Protein 7MGV (pdb70)

Sequence (701 aa):
MNKILIITHTADNFSIDKVTEYIDKNGCEVIRFNVDEYPLKNKLSTTFQDGKWTTTLETPEKKNSLEDISTVWYRRAYNIGHGIKEELDAKFYGAAMGEIRNTLFGFLESIDAYSLGKPSVYRRLDSKEEQLKIADKIGFKIPATCVTNNPEEAKRFIVKHRDVVAKMQTGFAIYEDGVENVVFTNVVNEDKLEELDTLLYCPMQFQKKIEKKKELRITVVGRDVYAFEIDSQQSEAAKTDWRKDGINLIDKWIPTELPQDIEFMILELLDVYHVDYGAIDMIVSPEDEYYFIEINAAGEFFWLDNLTEENRISKSIADLLCDKAPRRDNRVLKEPFFAAFLEKQKEPFFAAFLEKQMNKILIITHTADNFSIDKVTEYIDKNGCEVIRFNVDEYPLKNKLSTTFQDGKWTTTLETPEKKNSLEDISTVWYRRAYNIGHGIKEELDAKFYGAAMGEIRNTLFGFLESIDAYSLGKPSVYRRLDSKEEQLKIADKIGFKIPATCVTNNPEEAKRFIVKHRDVVAKMQTGFAIYEDGVENVVFTNVVNEDKLEELDTLLYCPMQFQKKIEKKKELRITVVGRDVYAFEIDSQQSEAAKTDWRKDGINLIDKWIPTELPQDIEFMILELLDVYHVDYGAIDMIVSPEDEYYFIEINAAGEFFWLDNLTEENRISKSIADLLCDKAPRRDNRVLTLKYPSDSDEG

Nearest PDB structures (foldseek):
  7mgv-assembly1_T  TM=1.100E+00  e=3.750E+00  Chryseobacterium gregarium DSM 19109
  7mgv-assembly1_B  TM=9.400E-01  e=1.549E-63  Chryseobacterium gregarium DSM 19109
  7m4s-assembly1_A  TM=8.873E-01  e=1.146E-28  Nostoc sp. PCC 7120 = FACHB-418
  7m4s-assembly2_B  TM=8.644E-01  e=6.499E-28  Nostoc sp. PCC 7120 = FACHB-418
  5ig8-assembly1_A-2  TM=8.549E-01  e=1.565E-26  Microcystis aeruginosa MRC

Secondary structure (DSSP, 8-state):
-EEEEEEE-SS--SHHHHHHHHHHHHTEEEEEEEGGGTTTT-EEEEEEETTEEEEEEE-SS-EEE-TT-SEEEEPPPS--STTHHHHS-HHHHHHHHHHHHHHHHHHHHH--SEEE--HHHHHHHT-HHHHHHHHHHHT-B---EEEES-HHHHHHHHHHHS-EEEE-SS--EEEETTEEEEE--EE--TTGGGGGGGGGGS-EEEEEPPP-SEEEEEEEETTEEEEEEEEHHHHHHHTT-GGGTT--GGGS-EEE---HHHHHHHHHHHHHHT-SEEEEEEEE-TT--EEEEEEETT---HHHHTTSTT-HHHHHHHHHHTT-S--------/--EEEEEE-TT-HHHHHHHHHHHHHHT-EEEEEESTTTTTTSEEEEEEETTEEEEEEEETTEEEE-TT-SEEEE--BTTTTTTSTTTS-GGGHHHHHHHHHHHHHHHHHT--SEEE--HHHHHHTT-HHHHHHHHHHHT-B---EEEES-HHHHHHHHHHSSSEEEE-SS---EEETTEEEEE--EEPPSSTTTTGGGGGTS-EEEEE----SEEEEEEEETTEEEEEEE--TTSSSTTT-GGGGHHHHTT--EEE---HHHHHHHHHHHHHHT-SEEEEEEEE-TT--EEEEEEETT---HHHHTTSSS-HHHHHHHHHHTT-S--------/---SS---SB-/---GGGGGEEE-/---GGGGGEEE-

Structure (mmCIF, N/CA/C/O backbone):
data_7MGV
#
_entry.id   7MGV
#
_cell.length_a   64.258
_cell.length_b   80.990
_cell.length_c   149.579
_cell.angle_alpha   90.000
_cell.angle_beta   90.000
_cell.angle_gamma   90.000
#
_symmetry.space_group_name_H-M   'P 21 21 21'
#
loop_
_entity.id
_entity.type
_entity.pdbx_description
1 polymer CdnC
2 polymer 'CdnA3 Leader peptide'
3 polymer 'CdnA3 Core peptide'
4 non-polymer "ADENOSINE-5'-DIPHOSPHATE"
5 non-polymer GLYCEROL
6 water water
#
loop_
_atom_site.group_PDB
_atom_site.id
_atom_site.type_symbol
_atom_site.label_atom_id
_atom_site.label_alt_id
_atom_site.label_comp_id
_atom_site.label_asym_id
_atom_site.label_entity_id
_atom_site.label_seq_id
_atom_site.pdbx_PDB_ins_code
_atom_site.Cartn_x
_atom_site.Cartn_y
_atom_site.Cartn_z
_atom_site.occupancy
_atom_site.B_iso_or_equiv
_atom_site.auth_seq_id
_atom_site.auth_comp_id
_atom_site.auth_asym_id
_atom_site.auth_atom_id
_atom_site.pdbx_PDB_model_num
ATOM 1 N N . MET A 1 21 ? -5.85892 56.76187 73.51090 1.000 79.63945 1 MET A N 1
ATOM 2 C CA . MET A 1 21 ? -4.93679 55.86863 72.81890 1.000 88.63515 1 MET A CA 1
ATOM 3 C C . MET A 1 21 ? -3.67260 55.64531 73.64494 1.000 88.16984 1 MET A C 1
ATOM 4 O O . MET A 1 21 ? -3.19520 54.51698 73.77199 1.000 82.93152 1 MET A O 1
ATOM 9 N N . ASN A 1 22 ? -3.13360 56.72691 74.20319 1.000 84.74265 2 ASN A N 1
ATOM 10 C CA . ASN A 1 22 ? -1.94070 56.62540 75.03303 1.000 77.76361 2 ASN A CA 1
ATOM 11 C C . ASN A 1 22 ? -2.27747 55.94275 76.35291 1.000 71.73124 2 ASN A C 1
ATOM 12 O O . ASN A 1 22 ? -3.20500 56.35168 77.05805 1.000 76.43808 2 ASN A O 1
ATOM 17 N N . LYS A 1 23 ? -1.52224 54.90068 76.68516 1.000 64.27625 3 LYS A N 1
ATOM 18 C CA . LYS A 1 23 ? -1.78126 54.08871 77.86521 1.000 63.98684 3 LYS A CA 1
ATOM 19 C C . LYS A 1 23 ? -0.85811 54.49721 79.00502 1.000 62.55315 3 LYS A C 1
ATOM 20 O O . LYS A 1 23 ? 0.34347 54.70056 78.80529 1.000 57.46066 3 LYS A O 1
ATOM 26 N N . ILE A 1 24 ? -1.42917 54.61265 80.20172 1.000 61.32136 4 ILE A N 1
ATOM 27 C CA . ILE A 1 24 ? -0.70799 55.04993 81.39154 1.000 50.14440 4 ILE A CA 1
ATOM 28 C C . ILE A 1 24 ? -0.90214 53.99431 82.47143 1.000 47.80539 4 ILE A C 1
ATOM 29 O O . ILE A 1 24 ? -2.01963 53.80638 82.96816 1.000 55.65090 4 ILE A O 1
ATOM 34 N N . LEU A 1 25 ? 0.17887 53.31018 82.83679 1.000 48.95635 5 LEU A N 1
ATOM 35 C CA . LEU A 1 25 ? 0.12853 52.31105 83.89466 1.000 46.26923 5 LEU A CA 1
ATOM 36 C C . LEU A 1 25 ? 0.20801 52.98859 85.25724 1.000 45.03370 5 LEU A C 1
ATOM 37 O O . LEU A 1 25 ? 1.06479 53.84816 85.48414 1.000 49.70775 5 LEU A O 1
ATOM 42 N N . ILE A 1 26 ? -0.68934 52.60627 86.16132 1.000 35.93647 6 ILE A N 1
ATOM 43 C CA . ILE A 1 26 ? -0.71799 53.13340 87.52041 1.000 44.24630 6 ILE A CA 1
ATOM 44 C C . ILE A 1 26 ? -0.66334 51.96434 88.49255 1.000 50.38946 6 ILE A C 1
ATOM 45 O O . ILE A 1 26 ? -1.49168 51.04898 88.41773 1.000 49.30283 6 ILE A O 1
ATOM 50 N N . ILE A 1 27 ? 0.30768 51.99822 89.40077 1.000 47.65904 7 ILE A N 1
ATOM 51 C CA . ILE A 1 27 ? 0.48114 50.96903 90.41926 1.000 44.51669 7 ILE A CA 1
ATOM 52 C C . ILE A 1 27 ? -0.12107 51.47939 91.72146 1.000 50.10579 7 ILE A C 1
ATOM 53 O O . ILE A 1 27 ? 0.27353 52.53916 92.22333 1.000 49.39544 7 ILE A O 1
ATOM 58 N N . THR A 1 28 ? -1.06604 50.72628 92.27143 1.000 53.21372 8 THR A N 1
ATOM 59 C CA . THR A 1 28 ? -1.73953 51.09105 93.51520 1.000 56.64964 8 THR A CA 1
ATOM 60 C C . THR A 1 28 ? -2.08471 49.80560 94.26341 1.000 53.69526 8 THR A C 1
ATOM 61 O O . THR A 1 28 ? -1.55946 48.73285 93.95806 1.000 48.99763 8 THR A O 1
ATOM 65 N N . HIS A 1 29 ? -2.96389 49.92383 95.25600 1.000 59.69283 9 HIS A N 1
ATOM 66 C CA . HIS A 1 29 ? -3.55854 48.78350 95.93493 1.000 64.86015 9 HIS A CA 1
ATOM 67 C C . HIS A 1 29 ? -5.06757 48.98505 95.98503 1.000 67.47451 9 HIS A C 1
ATOM 68 O O . HIS A 1 29 ? -5.58455 50.05619 95.65672 1.000 67.22614 9 HIS A O 1
ATOM 75 N N . THR A 1 30 ? -5.77845 47.93320 96.39690 1.000 68.51073 10 THR A N 1
ATOM 76 C CA . THR A 1 30 ? -7.23639 47.94941 96.32120 1.000 71.14534 10 THR A CA 1
ATOM 77 C C . THR A 1 30 ? -7.85516 48.99249 97.24337 1.000 76.53430 10 THR A C 1
ATOM 78 O O . THR A 1 30 ? -8.88866 49.57866 96.90158 1.000 76.70736 10 THR A O 1
ATOM 82 N N . ALA A 1 31 ? -7.25189 49.24070 98.40739 1.000 73.16872 11 ALA A N 1
ATOM 83 C CA . ALA A 1 31 ? -7.86506 50.16919 99.35081 1.000 80.78528 11 ALA A CA 1
ATOM 84 C C . ALA A 1 31 ? -7.74700 51.61413 98.88170 1.000 86.52431 11 ALA A C 1
ATOM 85 O O . ALA A 1 31 ? -8.61327 52.43681 99.20005 1.000 90.52782 11 ALA A O 1
ATOM 87 N N . ASP A 1 32 ? -6.69733 51.94521 98.13065 1.000 84.27171 12 ASP A N 1
ATOM 88 C CA . ASP A 1 32 ? -6.54775 53.28523 97.56445 1.000 78.49253 12 ASP A CA 1
ATOM 89 C C . ASP A 1 32 ? -7.30420 53.33295 96.24406 1.000 78.80193 12 ASP A C 1
ATOM 90 O O . ASP A 1 32 ? -6.83026 52.83408 95.22007 1.000 86.58978 12 ASP A O 1
ATOM 95 N N . ASN A 1 33 ? -8.49109 53.93250 96.27378 1.000 75.09597 13 ASN A N 1
ATOM 96 C CA . ASN A 1 33 ? -9.27476 54.18283 95.07625 1.000 79.07927 13 ASN A CA 1
ATOM 97 C C . ASN A 1 33 ? -9.73523 55.62954 94.99239 1.000 84.77546 13 ASN A C 1
ATOM 98 O O . ASN A 1 33 ? -10.48066 55.97444 94.07108 1.000 90.48317 13 ASN A O 1
ATOM 103 N N . PHE A 1 34 ? -9.31122 56.48373 95.92015 1.000 73.75969 14 PHE A N 1
ATOM 104 C CA . PHE A 1 34 ? -9.93436 57.78391 96.12158 1.000 72.22515 14 PHE A CA 1
ATOM 105 C C . PHE A 1 34 ? -9.08411 58.91445 95.56027 1.000 84.01677 14 PHE A C 1
ATOM 106 O O . PHE A 1 34 ? -9.57307 59.72520 94.76964 1.000 88.70497 14 PHE A O 1
ATOM 114 N N . SER A 1 35 ? -7.81217 58.97377 95.95356 1.000 80.57338 15 SER A N 1
ATOM 115 C CA . SER A 1 35 ? -6.89870 59.94603 95.36442 1.000 72.58281 15 SER A CA 1
ATOM 116 C C . SER A 1 35 ? -6.66476 59.65237 93.88769 1.000 72.28247 15 SER A C 1
ATOM 117 O O . SER A 1 35 ? -6.51600 60.57477 93.07770 1.000 66.14006 15 SER A O 1
ATOM 120 N N . ILE A 1 36 ? -6.63021 58.36996 93.51801 1.000 69.06741 16 ILE A N 1
ATOM 121 C CA . ILE A 1 36 ? -6.43150 57.98957 92.12633 1.000 65.21625 16 ILE A CA 1
ATOM 122 C C . ILE A 1 36 ? -7.65478 58.30482 91.27579 1.000 66.71180 16 ILE A C 1
ATOM 123 O O . ILE A 1 36 ? -7.54085 58.38812 90.05076 1.000 59.95221 16 ILE A O 1
ATOM 128 N N . ASP A 1 37 ? -8.82276 58.50567 91.89248 1.000 69.73796 17 ASP A N 1
ATOM 129 C CA . ASP A 1 37 ? -10.04648 58.70289 91.11955 1.000 65.67645 17 ASP A CA 1
ATOM 130 C C . ASP A 1 37 ? -10.00542 60.00846 90.33257 1.000 59.22302 17 ASP A C 1
ATOM 131 O O . ASP A 1 37 ? -10.30669 60.03250 89.13284 1.000 58.52707 17 ASP A O 1
ATOM 136 N N . LYS A 1 38 ? -9.63111 61.10818 90.98853 1.000 56.53581 18 LYS A N 1
ATOM 137 C CA . LYS A 1 38 ? -9.60042 62.39111 90.29378 1.000 63.32195 18 LYS A CA 1
ATOM 138 C C . LYS A 1 38 ? -8.46456 62.44049 89.27879 1.000 57.00971 18 LYS A C 1
ATOM 139 O O . LYS A 1 38 ? -8.61277 63.02961 88.19973 1.000 57.69670 18 LYS A O 1
ATOM 145 N N . VAL A 1 39 ? -7.32699 61.81834 89.60090 1.000 56.23703 19 VAL A N 1
ATOM 146 C CA . VAL A 1 39 ? -6.23278 61.72751 88.63784 1.000 59.26389 19 VAL A CA 1
ATOM 147 C C . VAL A 1 39 ? -6.68017 60.95812 87.40174 1.000 47.25028 19 VAL A C 1
ATOM 148 O O . VAL A 1 39 ? -6.39155 61.35541 86.26757 1.000 54.85943 19 VAL A O 1
ATOM 152 N N . THR A 1 40 ? -7.40935 59.85684 87.59996 1.000 50.74029 20 THR A N 1
ATOM 153 C CA . THR A 1 40 ? -7.90726 59.07252 86.47528 1.000 56.07319 20 THR A CA 1
ATOM 154 C C . THR A 1 40 ? -8.92512 59.86027 85.66018 1.000 58.57762 20 THR A C 1
ATOM 155 O O . THR A 1 40 ? -8.93228 59.78228 84.42768 1.000 61.01203 20 THR A O 1
ATOM 159 N N . GLU A 1 41 ? -9.78902 60.62752 86.32875 1.000 50.97254 21 GLU A N 1
ATOM 160 C CA . GLU A 1 41 ? -10.75106 61.46056 85.61080 1.000 61.31861 21 GLU A CA 1
ATOM 161 C C . GLU A 1 41 ? -10.04110 62.49003 84.73790 1.000 61.85398 21 GLU A C 1
ATOM 162 O O . GLU A 1 41 ? -10.39569 62.68947 83.56632 1.000 59.87176 21 GLU A O 1
ATOM 168 N N . TYR A 1 42 ? -9.02638 63.15396 85.29499 1.000 56.72154 22 TYR A N 1
ATOM 169 C CA . TYR A 1 42 ? -8.31760 64.17288 84.53062 1.000 56.72581 22 TYR A CA 1
ATOM 170 C C . TYR A 1 42 ? -7.47177 63.55819 83.42036 1.000 55.60994 22 TYR A C 1
ATOM 171 O O . TYR A 1 42 ? -7.26988 64.19105 82.37727 1.000 58.35381 22 TYR A O 1
ATOM 180 N N . ILE A 1 43 ? -6.99006 62.32655 83.60858 1.000 54.78860 23 ILE A N 1
ATOM 181 C CA . ILE A 1 43 ? -6.29339 61.63791 82.52551 1.000 56.05094 23 ILE A CA 1
ATOM 182 C C . ILE A 1 43 ? -7.27340 61.26148 81.42079 1.000 60.18582 23 ILE A C 1
ATOM 183 O O . ILE A 1 43 ? -6.95812 61.36819 80.22916 1.000 62.31163 23 ILE A O 1
ATOM 188 N N . ASP A 1 44 ? -8.47508 60.81504 81.79767 1.000 65.04598 24 ASP A N 1
ATOM 189 C CA . ASP A 1 44 ? -9.50619 60.49911 80.81333 1.000 55.82560 24 ASP A CA 1
ATOM 190 C C . ASP A 1 44 ? -9.84619 61.72088 79.97388 1.000 62.54810 24 ASP A C 1
ATOM 191 O O . ASP A 1 44 ? -9.94925 61.63832 78.74298 1.000 60.39033 24 ASP A O 1
ATOM 196 N N . LYS A 1 45 ? -10.01861 62.87019 80.63051 1.000 54.38810 25 LYS A N 1
ATOM 197 C CA . LYS A 1 45 ? -10.26862 64.10093 79.88914 1.000 62.76991 25 LYS A CA 1
ATOM 198 C C . LYS A 1 45 ? -9.06352 64.46170 79.01757 1.000 66.58435 25 LYS A C 1
ATOM 199 O O . LYS A 1 45 ? -9.22247 64.89751 77.86976 1.000 75.43029 25 LYS A O 1
ATOM 205 N N . ASN A 1 46 ? -7.84512 64.25343 79.52777 1.000 71.47253 26 ASN A N 1
ATOM 206 C CA . ASN A 1 46 ? -6.64866 64.53389 78.73932 1.000 65.05319 26 ASN A CA 1
ATOM 207 C C . ASN A 1 46 ? -6.54895 63.66733 77.49060 1.000 61.56965 26 ASN A C 1
ATOM 208 O O . ASN A 1 46 ? -5.73524 63.97007 76.61242 1.000 65.45394 26 ASN A O 1
ATOM 213 N N . GLY A 1 47 ? -7.35574 62.61514 77.38419 1.000 62.20521 27 GLY A N 1
ATOM 214 C CA . GLY A 1 47 ? -7.36857 61.78718 76.19701 1.000 54.64938 27 GLY A CA 1
ATOM 215 C C . GLY A 1 47 ? -6.47765 60.57144 76.25149 1.000 64.12657 27 GLY A C 1
ATOM 216 O O . GLY A 1 47 ? -6.09059 60.06007 75.19515 1.000 69.81394 27 GLY A O 1
ATOM 217 N N . CYS A 1 48 ? -6.13621 60.09054 77.44294 1.000 66.79547 28 CYS A N 1
ATOM 218 C CA . CYS A 1 48 ? -5.28353 58.92460 77.59933 1.000 64.26428 28 CYS A CA 1
ATOM 219 C C . CYS A 1 48 ? -6.02625 57.83130 78.35539 1.000 61.04571 28 CYS A C 1
ATOM 220 O O . CYS A 1 48 ? -7.02682 58.08110 79.03399 1.000 55.51303 28 CYS A O 1
ATOM 223 N N . GLU A 1 49 ? -5.52222 56.60823 78.22380 1.000 67.14908 29 GLU A N 1
ATOM 224 C CA . GLU A 1 49 ? -6.10016 55.44515 78.87933 1.000 61.71075 29 GLU A CA 1
ATOM 225 C C . GLU A 1 49 ? -5.31216 55.11499 80.13979 1.000 62.53509 29 GLU A C 1
ATOM 226 O O . GLU A 1 49 ? -4.08208 55.22130 80.16271 1.000 54.27438 29 GLU A O 1
ATOM 232 N N . VAL A 1 50 ? -6.02962 54.71690 81.18694 1.000 62.01157 30 VAL A N 1
ATOM 233 C CA . VAL A 1 50 ? -5.43895 54.34501 82.46655 1.000 59.26907 30 VAL A CA 1
ATOM 234 C C . VAL A 1 50 ? -5.52890 52.83348 82.61521 1.000 62.73681 30 VAL A C 1
ATOM 235 O O . VAL A 1 50 ? -6.60633 52.24964 82.44605 1.000 64.57442 30 VAL A O 1
ATOM 239 N N . ILE A 1 51 ? -4.39998 52.20210 82.92367 1.000 54.18434 31 ILE A N 1
ATOM 240 C CA . ILE A 1 51 ? -4.34504 50.77971 83.23981 1.000 52.27974 31 ILE A CA 1
ATOM 241 C C . ILE A 1 51 ? -4.00997 50.65171 84.71840 1.000 54.92650 31 ILE A C 1
ATOM 242 O O . ILE A 1 51 ? -2.92931 51.06700 85.15611 1.000 52.41736 31 ILE A O 1
ATOM 247 N N . ARG A 1 52 ? -4.93497 50.08229 85.48583 1.000 45.66976 32 ARG A N 1
ATOM 248 C CA . ARG A 1 52 ? -4.78674 49.96991 86.93072 1.000 49.43103 32 ARG A CA 1
ATOM 249 C C . ARG A 1 52 ? -4.19711 48.60920 87.27992 1.000 51.26222 32 ARG A C 1
ATOM 250 O O . ARG A 1 52 ? -4.80391 47.57110 86.99437 1.000 54.76948 32 ARG A O 1
ATOM 258 N N . PHE A 1 53 ? -3.01873 48.61808 87.89556 1.000 55.16634 33 PHE A N 1
ATOM 259 C CA . PHE A 1 53 ? -2.35738 47.40977 88.38112 1.000 51.71178 33 PHE A CA 1
ATOM 260 C C . PHE A 1 53 ? -2.35704 47.48575 89.90355 1.000 55.75365 33 PHE A C 1
ATOM 261 O O . PHE A 1 53 ? -1.48839 48.12591 90.50258 1.000 58.66583 33 PHE A O 1
ATOM 269 N N . ASN A 1 54 ? -3.33410 46.83244 90.52567 1.000 59.00922 34 ASN A N 1
ATOM 270 C CA . ASN A 1 54 ? -3.42763 46.81907 91.97866 1.000 62.33066 34 ASN A CA 1
ATOM 271 C C . ASN A 1 54 ? -2.46415 45.77599 92.52755 1.000 59.74067 34 ASN A C 1
ATOM 272 O O . ASN A 1 54 ? -2.56235 44.58830 92.19847 1.000 52.05322 34 ASN A O 1
ATOM 277 N N . VAL A 1 55 ? -1.53760 46.22820 93.37230 1.000 56.63851 35 VAL A N 1
ATOM 278 C CA . VAL A 1 55 ? -0.34261 45.45051 93.66720 1.000 54.37104 35 VAL A CA 1
ATOM 279 C C . VAL A 1 55 ? -0.57602 44.39023 94.73704 1.000 52.67543 35 VAL A C 1
ATOM 280 O O . VAL A 1 55 ? 0.15107 43.38927 94.77169 1.000 48.36538 35 VAL A O 1
ATOM 284 N N . ASP A 1 56 ? -1.57152 44.57085 95.60871 1.000 50.98068 36 ASP A N 1
ATOM 285 C CA . ASP A 1 56 ? -1.87548 43.54533 96.59832 1.000 48.58681 36 ASP A CA 1
ATOM 286 C C . ASP A 1 56 ? -2.49857 42.31085 95.96602 1.000 54.02232 36 ASP A C 1
ATOM 287 O O . ASP A 1 56 ? -2.43650 41.22750 96.55672 1.000 51.03574 36 ASP A O 1
ATOM 292 N N . GLU A 1 57 ? -3.08983 42.44917 94.78090 1.000 59.31061 37 GLU A N 1
ATOM 293 C CA . GLU A 1 57 ? -3.71221 41.32781 94.09109 1.000 64.14849 37 GLU A CA 1
ATOM 294 C C . GLU A 1 57 ? -2.72515 40.52094 93.25776 1.000 64.44186 37 GLU A C 1
ATOM 295 O O . GLU A 1 57 ? -3.14673 39.59559 92.55684 1.000 64.53775 37 GLU A O 1
ATOM 301 N N . TYR A 1 58 ? -1.43146 40.84776 93.30968 1.000 55.81410 38 TYR A N 1
ATOM 302 C CA . TYR A 1 58 ? -0.39471 40.07349 92.63900 1.000 49.02939 38 TYR A CA 1
ATOM 303 C C . TYR A 1 58 ? 0.31866 39.20394 93.65886 1.000 49.20955 38 TYR A C 1
ATOM 304 O O . TYR A 1 58 ? 0.68099 39.70416 94.73247 1.000 45.02026 38 TYR A O 1
ATOM 313 N N . PRO A 1 59 ? 0.56040 37.91319 93.37926 1.000 48.01834 39 PRO A N 1
ATOM 314 C CA . PRO A 1 59 ? 0.27799 37.22440 92.11959 1.000 47.61080 39 PRO A CA 1
ATOM 315 C C . PRO A 1 59 ? -1.04214 36.45960 92.11509 1.000 49.94876 39 PRO A C 1
ATOM 316 O O . PRO A 1 59 ? -1.31902 35.73173 91.16131 1.000 51.44590 39 PRO A O 1
ATOM 320 N N . LEU A 1 60 ? -1.84425 36.62323 93.16765 1.000 51.63773 40 LEU A N 1
ATOM 321 C CA . LEU A 1 60 ? -3.04071 35.80149 93.32101 1.000 58.27401 40 LEU A CA 1
ATOM 322 C C . LEU A 1 60 ? -4.09751 36.15121 92.27761 1.000 57.39503 40 LEU A C 1
ATOM 323 O O . LEU A 1 60 ? -4.52467 35.29202 91.49879 1.000 64.52742 40 LEU A O 1
ATOM 328 N N . LYS A 1 61 ? -4.53232 37.41139 92.24182 1.000 59.37845 41 LYS A N 1
ATOM 329 C CA . LYS A 1 61 ? -5.68008 37.79652 91.42981 1.000 56.83692 41 LYS A CA 1
ATOM 330 C C . LYS A 1 61 ? -5.30953 38.45073 90.10171 1.000 66.50853 41 LYS A C 1
ATOM 331 O O . LYS A 1 61 ? -6.17467 38.55332 89.22470 1.000 69.60901 41 LYS A O 1
ATOM 337 N N . ASN A 1 62 ? -4.06585 38.89226 89.92563 1.000 62.42920 42 ASN A N 1
ATOM 338 C CA . ASN A 1 62 ? -3.57250 39.32155 88.62484 1.000 63.03066 42 ASN A CA 1
ATOM 339 C C . ASN A 1 62 ? -2.54347 38.32884 88.10154 1.000 61.53789 42 ASN A C 1
ATOM 340 O O . ASN A 1 62 ? -1.93532 37.56968 88.86126 1.000 66.30926 42 ASN A O 1
ATOM 345 N N . LYS A 1 63 ? -2.35651 38.33882 86.78231 1.000 49.04076 43 LYS A N 1
ATOM 346 C CA . LYS A 1 63 ? -1.32125 37.53295 86.14179 1.000 52.17626 43 LYS A CA 1
ATOM 347 C C . LYS A 1 63 ? -0.49821 38.42527 85.22473 1.000 50.43964 43 LYS A C 1
ATOM 348 O O . LYS A 1 63 ? -1.04509 39.06487 84.32495 1.000 55.57148 43 LYS A O 1
ATOM 354 N N . LEU A 1 64 ? 0.81125 38.46254 85.44633 1.000 54.25002 44 LEU A N 1
ATOM 355 C CA . LEU A 1 64 ? 1.71400 39.34361 84.71866 1.000 52.41168 44 LEU A CA 1
ATOM 356 C C . LEU A 1 64 ? 2.75880 38.51059 83.98762 1.000 47.86031 44 LEU A C 1
ATOM 357 O O . LEU A 1 64 ? 3.26549 37.52465 84.52993 1.000 45.91909 44 LEU A O 1
ATOM 362 N N . SER A 1 65 ? 3.08741 38.89916 82.75559 1.000 51.59686 45 SER A N 1
ATOM 363 C CA . SER A 1 65 ? 4.07248 38.13331 82.00010 1.000 49.38302 45 SER A CA 1
ATOM 364 C C . SER A 1 65 ? 4.85104 39.04171 81.05868 1.000 53.73296 45 SER A C 1
ATOM 365 O O . SER A 1 65 ? 4.25343 39.76998 80.26240 1.000 60.11333 45 SER A O 1
ATOM 368 N N . THR A 1 66 ? 6.17791 38.98403 81.14976 1.000 48.10710 46 THR A N 1
ATOM 369 C CA . THR A 1 66 ? 7.06668 39.59078 80.16806 1.000 51.71714 46 THR A CA 1
ATOM 370 C C . THR A 1 66 ? 7.78054 38.48639 79.39910 1.000 48.95453 46 THR A C 1
ATOM 371 O O . THR A 1 66 ? 8.34513 37.56629 80.00118 1.000 49.27848 46 THR A O 1
ATOM 375 N N . THR A 1 67 ? 7.75475 38.58346 78.07282 1.000 50.01112 47 THR A N 1
ATOM 376 C CA . THR A 1 67 ? 8.32027 37.57958 77.18731 1.000 52.13224 47 THR A CA 1
ATOM 377 C C . THR A 1 67 ? 9.20650 38.25175 76.15035 1.000 52.03016 47 THR A C 1
ATOM 378 O O . THR A 1 67 ? 8.91122 39.35797 75.68748 1.000 58.52771 47 THR A O 1
ATOM 382 N N . PHE A 1 68 ? 10.30007 37.58171 75.79816 1.000 51.74105 48 PHE A N 1
ATOM 383 C CA . PHE A 1 68 ? 11.17417 38.00488 74.70917 1.000 58.28449 48 PHE A CA 1
ATOM 384 C C . PHE A 1 68 ? 11.22538 36.87702 73.68819 1.000 68.10849 48 PHE A C 1
ATOM 385 O O . PHE A 1 68 ? 11.87935 35.85355 73.91806 1.000 61.12511 48 PHE A O 1
ATOM 393 N N . GLN A 1 69 ? 10.53853 37.06549 72.56496 1.000 70.38509 49 GLN A N 1
ATOM 394 C CA . GLN A 1 69 ? 10.46213 36.05652 71.51873 1.000 65.74319 49 GLN A CA 1
ATOM 395 C C . GLN A 1 69 ? 10.71977 36.69479 70.16357 1.000 69.90086 49 GLN A C 1
ATOM 396 O O . GLN A 1 69 ? 10.18943 37.76914 69.86257 1.000 72.55228 49 GLN A O 1
ATOM 402 N N . ASP A 1 70 ? 11.53806 36.02070 69.35325 1.000 69.52094 50 ASP A N 1
ATOM 403 C CA . ASP A 1 70 ? 11.83511 36.44874 67.98588 1.000 66.69987 50 ASP A CA 1
ATOM 404 C C . ASP A 1 70 ? 12.31075 37.89899 67.94698 1.000 70.71743 50 ASP A C 1
ATOM 405 O O . ASP A 1 70 ? 11.94452 38.67523 67.06205 1.000 83.60005 50 ASP A O 1
ATOM 410 N N . GLY A 1 71 ? 13.13213 38.27001 68.92568 1.000 62.86230 51 GLY A N 1
ATOM 411 C CA . GLY A 1 71 ? 13.67277 39.61306 68.96750 1.000 60.83442 51 GLY A CA 1
ATOM 412 C C . GLY A 1 71 ? 12.69095 40.69176 69.35906 1.000 65.18087 51 GLY A C 1
ATOM 413 O O . GLY A 1 71 ? 12.95424 41.87008 69.10981 1.000 68.53258 51 GLY A O 1
ATOM 414 N N . LYS A 1 72 ? 11.56434 40.32963 69.96959 1.000 67.40876 52 LYS A N 1
ATOM 415 C CA . LYS A 1 72 ? 10.55257 41.29835 70.36210 1.000 66.12264 52 LYS A CA 1
ATOM 416 C C . LYS A 1 72 ? 10.13316 41.06584 71.80708 1.000 62.77722 52 LYS A C 1
ATOM 417 O O . LYS A 1 72 ? 10.05285 39.92620 72.27649 1.000 59.33547 52 LYS A O 1
ATOM 423 N N . TRP A 1 73 ? 9.86338 42.16784 72.50316 1.000 62.41313 53 TRP A N 1
ATOM 424 C CA . TRP A 1 73 ? 9.42628 42.15405 73.89163 1.000 56.40291 53 TRP A CA 1
ATOM 425 C C . TRP A 1 73 ? 7.91718 42.34007 73.96203 1.000 58.52074 53 TRP A C 1
ATOM 426 O O . TRP A 1 73 ? 7.34611 43.14241 73.21925 1.000 67.49934 53 TRP A O 1
ATOM 437 N N . THR A 1 74 ? 7.27533 41.60399 74.86539 1.000 61.00471 54 THR A N 1
ATOM 438 C CA . THR A 1 74 ? 5.83657 41.72833 75.05998 1.000 61.74559 54 THR A CA 1
ATOM 439 C C . THR A 1 74 ? 5.50471 41.53792 76.53396 1.000 56.41136 54 THR A C 1
ATOM 440 O O . THR A 1 74 ? 5.94204 40.56603 77.15113 1.000 60.25407 54 THR A O 1
ATOM 444 N N . THR A 1 75 ? 4.75023 42.47448 77.10201 1.000 55.80700 55 THR A N 1
ATOM 445 C CA . THR A 1 75 ? 4.35950 42.42484 78.50633 1.000 53.53277 55 THR A CA 1
ATOM 446 C C . THR A 1 75 ? 2.84495 42.52477 78.59514 1.000 55.69189 55 THR A C 1
ATOM 447 O O . THR A 1 75 ? 2.26013 43.51950 78.15261 1.000 64.61425 55 THR A O 1
ATOM 451 N N . THR A 1 76 ? 2.21338 41.50088 79.16589 1.000 44.49436 56 THR A N 1
ATOM 452 C CA . THR A 1 76 ? 0.76298 41.47359 79.28927 1.000 55.29214 56 THR A CA 1
ATOM 453 C C . THR A 1 76 ? 0.34445 41.28202 80.74020 1.000 53.18885 56 THR A C 1
ATOM 454 O O . THR A 1 76 ? 0.98362 40.54292 81.49926 1.000 51.50149 56 THR A O 1
ATOM 458 N N . LEU A 1 77 ? -0.75081 41.95196 81.10018 1.000 49.55083 57 LEU A N 1
ATOM 459 C CA . LEU A 1 77 ? -1.30251 41.98682 82.44671 1.000 58.85012 57 LEU A CA 1
ATOM 460 C C . LEU A 1 77 ? -2.77192 41.59192 82.38034 1.000 61.81175 57 LEU A C 1
ATOM 461 O O . LEU A 1 77 ? -3.54928 42.18866 81.62466 1.000 60.29056 57 LEU A O 1
ATOM 466 N N . GLU A 1 78 ? -3.15535 40.59225 83.17184 1.000 63.01881 58 GLU A N 1
ATOM 467 C CA . GLU A 1 78 ? -4.51574 40.06844 83.19976 1.000 67.79569 58 GLU A CA 1
ATOM 468 C C . GLU A 1 78 ? -5.11833 40.33824 84.57112 1.000 68.76989 58 GLU A C 1
ATOM 469 O O . GLU A 1 78 ? -4.62145 39.83109 85.58713 1.000 69.45656 58 GLU A O 1
ATOM 475 N N . THR A 1 79 ? -6.17337 41.14685 84.58088 1.000 72.31488 59 THR A N 1
ATOM 476 C CA . THR A 1 79 ? -6.90864 41.66079 85.72064 1.000 77.41863 59 THR A CA 1
ATOM 477 C C . THR A 1 79 ? -8.30741 41.05721 85.75097 1.000 86.84075 59 THR A C 1
ATOM 478 O O . THR A 1 79 ? -8.82754 40.62684 84.71208 1.000 77.08233 59 THR A O 1
ATOM 482 N N . PRO A 1 80 ? -8.94603 40.97494 86.92209 1.000 89.17943 60 PRO A N 1
ATOM 483 C CA . PRO A 1 80 ? -10.38364 40.66171 86.95172 1.000 87.34628 60 PRO A CA 1
ATOM 484 C C . PRO A 1 80 ? -11.22947 41.60922 86.11899 1.000 86.16682 60 PRO A C 1
ATOM 485 O O . PRO A 1 80 ? -12.32073 41.22154 85.68498 1.000 85.13896 60 PRO A O 1
ATOM 489 N N . GLU A 1 81 ? -10.76205 42.83402 85.88056 1.000 86.80074 61 GLU A N 1
ATOM 490 C CA . GLU A 1 81 ? -11.50699 43.82051 85.10764 1.000 85.65528 61 GLU A CA 1
ATOM 491 C C . GLU A 1 81 ? -11.14046 43.80095 83.62649 1.000 83.93375 61 GLU A C 1
ATOM 492 O O . GLU A 1 81 ? -12.02281 43.68487 82.76870 1.000 82.86131 61 GLU A O 1
ATOM 498 N N . LYS A 1 82 ? -9.85086 43.91998 83.30993 1.000 91.40796 62 LYS A N 1
ATOM 499 C CA . LYS A 1 82 ? -9.40575 44.06912 81.93230 1.000 84.23284 62 LYS A CA 1
ATOM 500 C C . LYS A 1 82 ? -8.22160 43.15085 81.66892 1.000 80.20645 62 LYS A C 1
ATOM 501 O O . LYS A 1 82 ? -7.61341 42.59980 82.58870 1.000 75.12348 62 LYS A O 1
ATOM 507 N N . LYS A 1 83 ? -7.90721 42.98353 80.38673 1.000 71.85865 63 LYS A N 1
ATOM 508 C CA . LYS A 1 83 ? -6.67759 42.33966 79.94124 1.000 66.96938 63 LYS A CA 1
ATOM 509 C C . LYS A 1 83 ? -5.95049 43.31560 79.02900 1.000 71.60338 63 LYS A C 1
ATOM 510 O O . LYS A 1 83 ? -6.51567 43.76657 78.02703 1.000 70.08224 63 LYS A O 1
ATOM 516 N N . ASN A 1 84 ? -4.70484 43.64055 79.37162 1.000 67.86299 64 ASN A N 1
ATOM 517 C CA . ASN A 1 84 ? -3.96328 44.68948 78.68966 1.000 64.19961 64 ASN A CA 1
ATOM 518 C C . ASN A 1 84 ? -2.56664 44.19761 78.33326 1.000 63.01496 64 ASN A C 1
ATOM 519 O O . ASN A 1 84 ? -2.07613 43.20429 78.87443 1.000 62.45141 64 ASN A 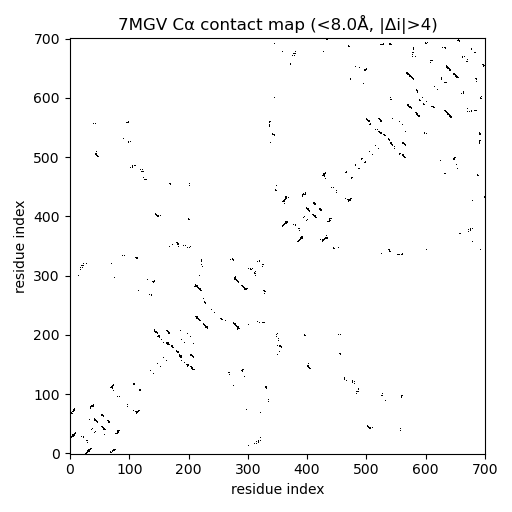O 1
ATOM 524 N N . SER A 1 85 ? -1.93603 44.90477 77.39899 1.000 60.40382 65 SER A N 1
ATOM 525 C CA . SER A 1 85 ? -0.52703 44.72616 77.07952 1.000 59.14775 65 SER A CA 1
ATOM 526 C C . SER A 1 85 ? 0.22440 45.98852 77.48283 1.000 60.41564 65 SER A C 1
ATOM 527 O O . SER A 1 85 ? -0.23843 47.10194 77.22369 1.000 60.57524 65 SER A O 1
ATOM 530 N N . LEU A 1 86 ? 1.37817 45.81638 78.12759 1.000 62.67243 66 LEU A N 1
ATOM 531 C CA . LEU A 1 86 ? 2.05021 46.92745 78.78790 1.000 60.78571 66 LEU A CA 1
ATOM 532 C C . LEU A 1 86 ? 3.36940 47.33932 78.14949 1.000 57.04732 66 LEU A C 1
ATOM 533 O O . LEU A 1 86 ? 3.91616 48.37932 78.53153 1.000 59.74756 66 LEU A O 1
ATOM 538 N N . GLU A 1 87 ? 3.90195 46.56540 77.20118 1.000 59.10387 67 GLU A N 1
ATOM 539 C CA . GLU A 1 87 ? 5.19214 46.90131 76.60612 1.000 60.70418 67 GLU A CA 1
ATOM 540 C C . GLU A 1 87 ? 5.16137 48.20090 75.81161 1.000 59.98103 67 GLU A C 1
ATOM 541 O O . GLU A 1 87 ? 6.22455 48.67862 75.40156 1.000 67.90798 67 GLU A O 1
ATOM 547 N N . ASP A 1 88 ? 3.98325 48.78412 75.58715 1.000 62.90048 68 ASP A N 1
ATOM 548 C CA . ASP A 1 88 ? 3.84552 50.01263 74.81443 1.000 55.46749 68 ASP A CA 1
ATOM 549 C C . ASP A 1 88 ? 3.17618 51.12003 75.62323 1.000 58.91403 68 ASP A C 1
ATOM 550 O O . ASP A 1 88 ? 2.54468 52.01370 75.05567 1.000 53.67466 68 ASP A O 1
ATOM 555 N N . ILE A 1 89 ? 3.29688 51.07156 76.95155 1.000 53.51774 69 ILE A N 1
ATOM 556 C CA . ILE A 1 89 ? 2.74489 52.13664 77.77825 1.000 48.74483 69 ILE A CA 1
ATOM 557 C C . ILE A 1 89 ? 3.51713 53.42650 77.52863 1.000 54.12563 69 ILE A C 1
ATOM 558 O O . ILE A 1 89 ? 4.72205 53.41483 77.24103 1.000 58.06584 69 ILE A O 1
ATOM 563 N N . SER A 1 90 ? 2.81547 54.55686 77.63449 1.000 47.49303 70 SER A N 1
ATOM 564 C CA . SER A 1 90 ? 3.47188 55.84418 77.43639 1.000 51.30227 70 SER A CA 1
ATOM 565 C C . SER A 1 90 ? 4.24538 56.26958 78.67835 1.000 54.53609 70 SER A C 1
ATOM 566 O O . SER A 1 90 ? 5.39511 56.71045 78.57403 1.000 54.33376 70 SER A O 1
ATOM 569 N N . THR A 1 91 ? 3.63080 56.15606 79.85562 1.000 55.22062 71 THR A N 1
ATOM 570 C CA . THR A 1 91 ? 4.30509 56.39249 81.12450 1.000 49.53717 71 THR A CA 1
ATOM 571 C C . THR A 1 91 ? 3.81084 55.38015 82.14625 1.000 53.64514 71 THR A C 1
ATOM 572 O O . THR A 1 91 ? 2.83504 54.65943 81.92219 1.000 59.10351 71 THR A O 1
ATOM 576 N N . VAL A 1 92 ? 4.50113 55.33516 83.28182 1.000 50.12501 72 VAL A N 1
ATOM 577 C CA . VAL A 1 92 ? 4.08109 54.55251 84.43551 1.000 43.35099 72 VAL A CA 1
ATOM 578 C C . VAL A 1 92 ? 4.09641 55.46445 85.65397 1.000 36.47504 72 VAL A C 1
ATOM 579 O O . VAL A 1 92 ? 4.96331 56.33661 85.77787 1.000 46.48791 72 VAL A O 1
ATOM 583 N N . TRP A 1 93 ? 3.11738 55.28743 86.53566 1.000 43.70578 73 TRP A N 1
ATOM 584 C CA . TRP A 1 93 ? 3.07241 55.98637 87.81756 1.000 34.62089 73 TRP A CA 1
ATOM 585 C C . TRP A 1 93 ? 3.07897 54.92371 88.90934 1.000 45.66623 73 TRP A C 1
ATOM 586 O O . TRP A 1 93 ? 2.05392 54.28750 89.17435 1.000 49.03266 73 TRP A O 1
ATOM 597 N N . TYR A 1 94 ? 4.23320 54.73249 89.53797 1.000 48.81586 74 TYR A N 1
ATOM 598 C CA . TYR A 1 94 ? 4.39763 53.73809 90.59286 1.000 43.20038 74 TYR A CA 1
ATOM 599 C C . TYR A 1 94 ? 4.25015 54.44144 91.93714 1.000 44.66598 74 TYR A C 1
ATOM 600 O O . TYR A 1 94 ? 5.18636 55.08017 92.42485 1.000 51.91805 74 TYR A O 1
ATOM 609 N N . ARG A 1 95 ? 3.06412 54.33170 92.52780 1.000 49.71093 75 ARG A N 1
ATOM 610 C CA . ARG A 1 95 ? 2.88018 54.69658 93.92345 1.000 54.42153 75 ARG A CA 1
ATOM 611 C C . ARG A 1 95 ? 3.41813 53.56448 94.78720 1.000 55.88298 75 ARG A C 1
ATOM 612 O O . ARG A 1 95 ? 3.01885 52.40750 94.61719 1.000 45.47313 75 ARG A O 1
ATOM 620 N N . ARG A 1 96 ? 4.33265 53.89808 95.70037 1.000 48.43137 76 ARG A N 1
ATOM 621 C CA . ARG A 1 96 ? 5.13016 52.88456 96.38418 1.000 52.94175 76 ARG A CA 1
ATOM 622 C C . ARG A 1 96 ? 4.25437 51.83155 97.04901 1.000 51.83102 76 ARG A C 1
ATOM 623 O O . ARG A 1 96 ? 3.28935 52.15247 97.74754 1.000 49.96263 76 ARG A O 1
ATOM 631 N N . ALA A 1 97 ? 4.60336 50.56831 96.82061 1.000 48.09186 77 ALA A N 1
ATOM 632 C CA . ALA A 1 97 ? 3.83294 49.45334 97.34569 1.000 44.27135 77 ALA A CA 1
ATOM 633 C C . ALA A 1 97 ? 4.26186 49.12496 98.76816 1.000 51.78741 77 ALA A C 1
ATOM 634 O O . ALA A 1 97 ? 5.45439 49.10135 99.08627 1.000 54.17846 77 ALA A O 1
ATOM 636 N N . TYR A 1 98 ? 3.27504 48.87296 99.62631 1.000 56.80754 78 TYR A N 1
ATOM 637 C CA . TYR A 1 98 ? 3.52412 48.45623 100.99563 1.000 52.29913 78 TYR A CA 1
ATOM 638 C C . TYR A 1 98 ? 2.91688 47.10393 101.33306 1.000 53.94955 78 TYR A C 1
ATOM 639 O O . TYR A 1 98 ? 3.20907 46.56689 102.40761 1.000 54.87938 78 TYR A O 1
ATOM 648 N N . ASN A 1 99 ? 2.09040 46.53687 100.45370 1.000 57.73413 79 ASN A N 1
ATOM 649 C CA . ASN A 1 99 ? 1.45879 45.24551 100.71697 1.000 55.81206 79 ASN A CA 1
ATOM 650 C C . ASN A 1 99 ? 1.26261 44.53898 99.37896 1.000 52.14126 79 ASN A C 1
ATOM 651 O O . ASN A 1 99 ? 0.31870 44.84475 98.64453 1.000 64.58693 79 ASN A O 1
ATOM 656 N N . ILE A 1 100 ? 2.15683 43.60684 99.07229 1.000 47.72853 80 ILE A N 1
ATOM 657 C CA . ILE A 1 100 ? 2.03761 42.76958 97.89054 1.000 49.52349 80 ILE A CA 1
ATOM 658 C C . ILE A 1 100 ? 1.84821 41.32919 98.34634 1.000 51.30728 80 ILE A C 1
ATOM 659 O O . ILE A 1 100 ? 2.11504 40.97174 99.49878 1.000 48.93479 80 ILE A O 1
ATOM 664 N N . GLY A 1 101 ? 1.37866 40.49442 97.42531 1.000 47.06539 81 GLY A N 1
ATOM 665 C CA . GLY A 1 101 ? 1.18642 39.08707 97.73423 1.000 52.65028 81 GLY A CA 1
ATOM 666 C C . GLY A 1 101 ? 0.12951 38.80993 98.78103 1.000 50.29685 81 GLY A C 1
ATOM 667 O O . GLY A 1 101 ? 0.33764 37.95698 99.65395 1.000 49.39177 81 GLY A O 1
ATOM 668 N N . HIS A 1 102 ? -0.99776 39.51439 98.72352 1.000 49.70296 82 HIS A N 1
ATOM 669 C CA . HIS A 1 102 ? -2.07722 39.26302 99.66685 1.000 49.40999 82 HIS A CA 1
ATOM 670 C C . HIS A 1 102 ? -2.68851 37.89254 99.40884 1.000 53.76014 82 HIS A C 1
ATOM 671 O O . HIS A 1 102 ? -3.03201 37.55715 98.27110 1.000 46.54278 82 HIS A O 1
ATOM 678 N N . GLY A 1 103 ? -2.81405 37.09553 100.46931 1.000 53.45029 83 GLY A N 1
ATOM 679 C CA . GLY A 1 103 ? -3.37156 35.76735 100.37682 1.000 60.58524 83 GLY A CA 1
ATOM 680 C C . GLY A 1 103 ? -2.35785 34.65687 100.19524 1.000 58.76868 83 GLY A C 1
ATOM 681 O O . GLY A 1 103 ? -2.70857 33.48487 100.37138 1.000 69.11128 83 GLY A O 1
ATOM 682 N N . ILE A 1 104 ? -1.11140 34.98935 99.84835 1.000 52.61855 84 ILE A N 1
ATOM 683 C CA . ILE A 1 104 ? -0.09484 33.96365 99.62844 1.000 55.28338 84 ILE A CA 1
ATOM 684 C C . ILE A 1 104 ? 0.21707 33.22112 100.92125 1.000 47.51423 84 ILE A C 1
ATOM 685 O O . ILE A 1 104 ? 0.54579 32.02817 100.89835 1.000 47.85341 84 ILE A O 1
ATOM 690 N N . LYS A 1 105 ? 0.10304 33.89957 102.06612 1.000 47.06713 85 LYS A N 1
ATOM 691 C CA . LYS A 1 105 ? 0.43078 33.26339 103.33841 1.000 53.25566 85 LYS A CA 1
ATOM 692 C C . LYS A 1 105 ? -0.49462 32.08710 103.62675 1.000 53.83601 85 LYS A C 1
ATOM 693 O O . LYS A 1 105 ? -0.05290 31.04984 104.13448 1.000 55.38697 85 LYS A O 1
ATOM 699 N N . GLU A 1 106 ? -1.78057 32.22486 103.30153 1.000 53.98182 86 GLU A N 1
ATOM 700 C CA . GLU A 1 106 ? -2.73850 31.15550 103.54901 1.000 63.07579 86 GLU A CA 1
ATOM 701 C C . GLU A 1 106 ? -2.61670 30.00876 102.55358 1.000 66.57942 86 GLU A C 1
ATOM 702 O O . GLU A 1 106 ? -3.03726 28.88981 102.86643 1.000 74.69665 86 GLU A O 1
ATOM 708 N N . GLU A 1 107 ? -2.05215 30.25493 101.37060 1.000 57.95422 87 GLU A N 1
ATOM 709 C CA . GLU A 1 107 ? -2.00968 29.24235 100.32276 1.000 51.56083 87 GLU A CA 1
ATOM 710 C C . GLU A 1 107 ? -0.76318 28.36998 100.37367 1.000 59.41280 87 GLU A C 1
ATOM 711 O O . GLU A 1 107 ? -0.82564 27.19673 99.98958 1.000 64.85895 87 GLU A O 1
ATOM 717 N N . LEU A 1 108 ? 0.36334 28.90565 100.83202 1.000 56.15714 88 LEU A N 1
ATOM 718 C CA . LEU A 1 108 ? 1.63800 28.20793 100.77435 1.000 56.06911 88 LEU A CA 1
ATOM 719 C C . LEU A 1 108 ? 2.05334 27.71911 102.15511 1.000 51.97784 88 LEU A C 1
ATOM 720 O O . LEU A 1 108 ? 1.70282 28.31518 103.17753 1.000 49.32638 88 LEU A O 1
ATOM 725 N N . ASP A 1 109 ? 2.80836 26.62272 102.16956 1.000 51.57707 89 ASP A N 1
ATOM 726 C CA . ASP A 1 109 ? 3.36618 26.11063 103.41060 1.000 54.41812 89 ASP A CA 1
ATOM 727 C C . ASP A 1 109 ? 4.35295 27.11622 104.00025 1.000 52.57066 89 ASP A C 1
ATOM 728 O O . ASP A 1 109 ? 4.91108 27.96604 103.30059 1.000 58.67497 89 ASP A O 1
ATOM 733 N N . ALA A 1 110 ? 4.56354 27.00844 105.31431 1.000 56.20705 90 ALA A N 1
ATOM 734 C CA . ALA A 1 110 ? 5.38216 27.99026 106.02045 1.000 51.84919 90 ALA A CA 1
ATOM 735 C C . ALA A 1 110 ? 6.81852 27.99910 105.51104 1.000 53.04637 90 ALA A C 1
ATOM 736 O O . ALA A 1 110 ? 7.43561 29.06449 105.39435 1.000 52.20139 90 ALA A O 1
ATOM 738 N N . LYS A 1 111 ? 7.36765 26.82353 105.19797 1.000 54.02611 91 LYS A N 1
ATOM 739 C CA . LYS A 1 111 ? 8.76646 26.74263 104.79223 1.000 58.07809 91 LYS A CA 1
ATOM 740 C C . LYS A 1 111 ? 9.04378 27.47381 103.48276 1.000 54.45465 91 LYS A C 1
ATOM 741 O O . LYS A 1 111 ? 10.19571 27.83808 103.22615 1.000 61.78981 91 LYS A O 1
ATOM 747 N N . PHE A 1 112 ? 8.02334 27.71019 102.65683 1.000 51.94799 92 PHE A N 1
ATOM 748 C CA . PHE A 1 112 ? 8.20853 28.35619 101.36297 1.000 55.47061 92 PHE A CA 1
ATOM 749 C C . PHE A 1 112 ? 7.84128 29.83435 101.35793 1.000 49.63427 92 PHE A C 1
ATOM 750 O O . PHE A 1 112 ? 8.07698 30.50538 100.34781 1.000 48.65077 92 PHE A O 1
ATOM 758 N N . TYR A 1 113 ? 7.27771 30.35352 102.44981 1.000 47.31055 93 TYR A N 1
ATOM 759 C CA . TYR A 1 113 ? 6.62330 31.65817 102.40429 1.000 47.64309 93 TYR A CA 1
ATOM 760 C C . TYR A 1 113 ? 7.62551 32.78772 102.19358 1.000 38.41945 93 TYR A C 1
ATOM 761 O O . TYR A 1 113 ? 7.41789 33.66085 101.34195 1.000 46.12131 93 TYR A O 1
ATOM 770 N N . GLY A 1 114 ? 8.70896 32.79942 102.97205 1.000 37.45628 94 GLY A N 1
ATOM 771 C CA . GLY A 1 114 ? 9.68432 33.87193 102.84300 1.000 44.21167 94 GLY A CA 1
ATOM 772 C C . GLY A 1 114 ? 10.32096 33.91608 101.46798 1.000 41.39254 94 GLY A C 1
ATOM 773 O O . GLY A 1 114 ? 10.41251 34.97634 100.84189 1.000 44.69965 94 GLY A O 1
ATOM 774 N N . ALA A 1 115 ? 10.75939 32.75700 100.97280 1.000 39.80473 95 ALA A N 1
ATOM 775 C CA . ALA A 1 115 ? 11.37660 32.69687 99.65229 1.000 43.17947 95 ALA A CA 1
ATOM 776 C C . ALA A 1 115 ? 10.38834 33.07589 98.55736 1.000 41.76351 95 ALA A C 1
ATOM 777 O O . ALA A 1 115 ? 10.74759 33.77613 97.60181 1.000 46.55584 95 ALA A O 1
ATOM 779 N N . ALA A 1 116 ? 9.13521 32.62845 98.67720 1.000 41.70868 96 ALA A N 1
ATOM 780 C CA . ALA A 1 116 ? 8.14898 32.93827 97.65087 1.000 47.76498 96 ALA A CA 1
ATOM 781 C C . ALA A 1 116 ? 7.83383 34.42601 97.62151 1.000 41.02440 96 ALA A C 1
ATOM 782 O O . ALA A 1 116 ? 7.72994 35.01922 96.54309 1.000 44.63591 96 ALA A O 1
ATOM 784 N N . MET A 1 117 ? 7.67605 35.04809 98.79203 1.000 45.15808 97 MET A N 1
ATOM 785 C CA . MET A 1 117 ? 7.43281 36.48573 98.82129 1.000 36.87207 97 MET A CA 1
ATOM 786 C C . MET A 1 117 ? 8.64159 37.25504 98.30557 1.000 45.24210 97 MET A C 1
ATOM 787 O O . MET A 1 117 ? 8.48749 38.27300 97.62037 1.000 41.07476 97 MET A O 1
ATOM 792 N N . GLY A 1 118 ? 9.85143 36.77885 98.61116 1.000 39.31447 98 GLY A N 1
ATOM 793 C CA . GLY A 1 118 ? 11.03730 37.40300 98.04805 1.000 39.67446 98 GLY A CA 1
ATOM 794 C C . GLY A 1 118 ? 11.04289 37.36318 96.53309 1.000 37.38989 98 GLY A C 1
ATOM 795 O O . GLY A 1 118 ? 11.30002 38.37309 95.87172 1.000 40.69872 98 GLY A O 1
ATOM 796 N N . GLU A 1 119 ? 10.74109 36.19473 95.96068 1.000 34.82500 99 GLU A N 1
ATOM 797 C CA . GLU A 1 119 ? 10.71851 36.07323 94.50569 1.000 40.36916 99 GLU A CA 1
ATOM 798 C C . GLU A 1 119 ? 9.60883 36.92081 93.89255 1.000 44.28391 99 GLU A C 1
ATOM 799 O O . GLU A 1 119 ? 9.80872 37.54984 92.84824 1.000 41.23363 99 GLU A O 1
ATOM 805 N N . ILE A 1 120 ? 8.43498 36.95011 94.52667 1.000 42.00095 100 ILE A N 1
ATOM 806 C CA . ILE A 1 120 ? 7.32612 37.75988 94.02583 1.000 36.91195 100 ILE A CA 1
ATOM 807 C C . ILE A 1 120 ? 7.71719 39.23293 93.99841 1.000 45.90523 100 ILE A C 1
ATOM 808 O O . ILE A 1 120 ? 7.56297 39.92318 92.97775 1.000 44.89303 100 ILE A O 1
ATOM 813 N N . ARG A 1 121 ? 8.22949 39.73475 95.12691 1.000 39.60800 101 ARG A N 1
ATOM 814 C CA . ARG A 1 121 ? 8.62760 41.13363 95.20994 1.000 39.40408 101 ARG A CA 1
ATOM 815 C C . ARG A 1 121 ? 9.71810 41.45721 94.20402 1.000 40.89304 101 ARG A C 1
ATOM 816 O O . ARG A 1 121 ? 9.68053 42.51022 93.55932 1.000 42.22615 101 ARG A O 1
ATOM 824 N N . ASN A 1 122 ? 10.69698 40.56435 94.04895 1.000 37.06465 102 ASN A N 1
ATOM 825 C CA . ASN A 1 122 ? 11.78610 40.84822 93.12514 1.000 37.16257 102 ASN A CA 1
ATOM 826 C C . ASN A 1 122 ? 11.30094 40.85302 91.68332 1.000 41.57846 102 ASN A C 1
ATOM 827 O O . ASN A 1 122 ? 11.69182 41.72307 90.90411 1.000 39.51426 102 ASN A O 1
ATOM 832 N N . THR A 1 123 ? 10.43582 39.90583 91.31358 1.000 46.27551 103 THR A N 1
ATOM 833 C CA . THR A 1 123 ? 9.90050 39.87701 89.95591 1.000 41.52834 103 THR A CA 1
ATOM 834 C C . THR A 1 123 ? 9.12544 41.15211 89.64853 1.000 38.20845 103 THR A C 1
ATOM 835 O O . THR A 1 123 ? 9.31747 41.77859 88.59587 1.000 45.24613 103 THR A O 1
ATOM 839 N N . LEU A 1 124 ? 8.26271 41.57157 90.57534 1.000 34.84225 104 LEU A N 1
ATOM 840 C CA . LEU A 1 124 ? 7.42598 42.73840 90.31399 1.000 35.73134 104 LEU A CA 1
ATOM 841 C C . LEU A 1 124 ? 8.24590 44.02706 90.30863 1.000 39.50262 104 LEU A C 1
ATOM 842 O O . LEU A 1 124 ? 8.09975 44.86626 89.40762 1.000 41.07670 104 LEU A O 1
ATOM 847 N N . PHE A 1 125 ? 9.11014 44.20987 91.31264 1.000 40.37217 105 PHE A N 1
ATOM 848 C CA . PHE A 1 125 ? 9.98459 45.37710 91.33136 1.000 39.65692 105 PHE A CA 1
ATOM 849 C C . PHE A 1 125 ? 10.92179 45.38882 90.13110 1.000 36.02205 105 PHE A C 1
ATOM 850 O O . PHE A 1 125 ? 11.26457 46.46126 89.62447 1.000 39.70503 105 PHE A O 1
ATOM 858 N N . GLY A 1 126 ? 11.32919 44.21441 89.64492 1.000 29.35236 106 GLY A N 1
ATOM 859 C CA . GLY A 1 126 ? 12.18350 44.16901 88.47458 1.000 39.02177 106 GLY A CA 1
ATOM 860 C C . GLY A 1 126 ? 11.45497 44.58912 87.21646 1.000 44.61785 106 GLY A C 1
ATOM 861 O O . GLY A 1 126 ? 12.01528 45.29486 86.37183 1.000 40.58473 106 GLY A O 1
ATOM 862 N N . PHE A 1 127 ? 10.20022 44.15476 87.06668 1.000 34.31606 107 PHE A N 1
ATOM 863 C CA . PHE A 1 127 ? 9.38417 44.67459 85.97531 1.000 38.81118 107 PHE A CA 1
ATOM 864 C C . PHE A 1 127 ? 9.27036 46.19123 86.06380 1.000 36.63550 107 PHE A C 1
ATOM 865 O O . PHE A 1 127 ? 9.47151 46.89960 85.07093 1.000 38.07238 107 PHE A O 1
ATOM 873 N N . LEU A 1 128 ? 8.95309 46.70743 87.25516 1.000 38.09652 108 LEU A N 1
ATOM 874 C CA . LEU A 1 128 ? 8.77444 48.14975 87.41126 1.000 32.66226 108 LEU A CA 1
ATOM 875 C C . LEU A 1 128 ? 10.05918 48.91145 87.09679 1.000 31.92965 108 LEU A C 1
ATOM 876 O O . LEU A 1 128 ? 10.01319 50.02301 86.55701 1.000 37.00650 108 LEU A O 1
ATOM 881 N N . GLU A 1 129 ? 11.21511 48.33225 87.42819 1.000 35.79154 109 GLU A N 1
ATOM 882 C CA . GLU A 1 129 ? 12.48591 48.94641 87.05262 1.000 37.63451 109 GLU A CA 1
ATOM 883 C C . GLU A 1 129 ? 12.69832 48.90123 85.54377 1.000 43.50870 109 GLU A C 1
ATOM 884 O O . GLU A 1 129 ? 13.17353 49.87535 84.94743 1.000 39.74389 109 GLU A O 1
ATOM 890 N N . SER A 1 130 ? 12.34820 47.77690 84.91135 1.000 40.20114 110 SER A N 1
ATOM 891 C CA . SER A 1 130 ? 12.64695 47.56531 83.49900 1.000 44.93867 110 SER A CA 1
ATOM 892 C C . SER A 1 130 ? 11.89806 48.52022 82.57885 1.000 40.26516 110 SER A C 1
ATOM 893 O O . SER A 1 130 ? 12.31628 48.70098 81.43041 1.000 50.81785 110 SER A O 1
ATOM 896 N N . ILE A 1 131 ? 10.80245 49.12020 83.04505 1.000 42.38469 111 ILE A N 1
ATOM 897 C CA . ILE A 1 131 ? 10.03607 50.03766 82.20846 1.000 39.97953 111 ILE A CA 1
ATOM 898 C C . ILE A 1 131 ? 10.93096 51.19356 81.78805 1.000 42.33264 111 ILE A C 1
ATOM 899 O O . ILE A 1 131 ? 11.45670 51.93059 82.63224 1.000 43.23874 111 ILE A O 1
ATOM 904 N N . ASP A 1 132 ? 11.11664 51.35570 80.47692 1.000 48.32871 112 ASP A N 1
ATOM 905 C CA . ASP A 1 132 ? 11.94657 52.43046 79.95054 1.000 47.17501 112 ASP A CA 1
ATOM 906 C C . ASP A 1 132 ? 11.14657 53.66269 79.55117 1.000 43.08183 112 ASP A C 1
ATOM 907 O O . ASP A 1 132 ? 11.74650 54.70185 79.25888 1.000 50.17962 112 ASP A O 1
ATOM 912 N N . ALA A 1 133 ? 9.82024 53.57545 79.52899 1.000 41.09566 113 ALA A N 1
ATOM 913 C CA . ALA A 1 133 ? 9.00601 54.76717 79.36835 1.000 46.96752 113 ALA A CA 1
ATOM 914 C C . ALA A 1 133 ? 9.14282 55.65719 80.60021 1.000 47.39329 113 ALA A C 1
ATOM 915 O O . ALA A 1 133 ? 9.61869 55.22805 81.65568 1.000 41.30066 113 ALA A O 1
ATOM 917 N N . TYR A 1 134 ? 8.73162 56.91737 80.45006 1.000 45.11685 114 TYR A N 1
ATOM 918 C CA . TYR A 1 134 ? 8.81316 57.86970 81.55095 1.000 42.90059 114 TYR A CA 1
ATOM 919 C C . TYR A 1 134 ? 8.13378 57.30969 82.79481 1.000 43.52643 114 TYR A C 1
ATOM 920 O O . TYR A 1 134 ? 7.05115 56.72422 82.72029 1.000 43.21293 114 TYR A O 1
ATOM 929 N N . SER A 1 135 ? 8.78095 57.48833 83.94433 1.000 43.87427 115 SER A N 1
ATOM 930 C CA . SER A 1 135 ? 8.32804 56.88861 85.19152 1.000 40.33585 115 SER A CA 1
ATOM 931 C C . SER A 1 135 ? 8.19245 57.95669 86.26323 1.000 36.74205 115 SER A C 1
ATOM 932 O O . SER A 1 135 ? 9.10538 58.76468 86.45976 1.000 43.57068 115 SER A O 1
ATOM 935 N N . LEU A 1 136 ? 7.04783 57.96345 86.94518 1.000 38.42886 116 LEU A N 1
ATOM 936 C CA . LEU A 1 136 ? 6.86113 58.76596 88.15143 1.000 37.22191 116 LEU A CA 1
ATOM 937 C C . LEU A 1 136 ? 6.93999 57.81061 89.33788 1.000 48.38855 116 LEU A C 1
ATOM 938 O O . LEU A 1 136 ? 5.93569 57.31740 89.85142 1.000 44.18154 116 LEU A O 1
ATOM 943 N N . GLY A 1 137 ? 8.16979 57.54281 89.76490 1.000 38.14080 117 GLY A N 1
ATOM 944 C CA . GLY A 1 137 ? 8.40969 56.57956 90.81850 1.000 40.93922 117 GLY A CA 1
ATOM 945 C C . GLY A 1 137 ? 9.00010 55.28672 90.29483 1.000 43.13426 117 GLY A C 1
ATOM 946 O O . GLY A 1 137 ? 8.52593 54.74192 89.29351 1.000 41.02325 117 GLY A O 1
ATOM 947 N N . LYS A 1 138 ? 10.04262 54.79210 90.95776 1.000 36.70687 118 LYS A N 1
ATOM 948 C CA . LYS A 1 138 ? 10.67782 53.53118 90.60552 1.000 34.70880 118 LYS A CA 1
ATOM 949 C C . LYS A 1 138 ? 11.31171 52.95518 91.85975 1.000 41.13909 118 LYS A C 1
ATOM 950 O O . LYS A 1 138 ? 11.68799 53.71339 92.76275 1.000 38.05609 118 LYS A O 1
ATOM 956 N N . PRO A 1 139 ? 11.43012 51.62496 91.95709 1.000 35.78836 119 PRO A N 1
ATOM 957 C CA . PRO A 1 139 ? 11.92970 51.02362 93.20742 1.000 32.00057 119 PRO A CA 1
ATOM 958 C C . PRO A 1 139 ? 13.29901 51.52355 93.63493 1.000 32.25284 119 PRO A C 1
ATOM 959 O O . PRO A 1 139 ? 13.49685 51.81151 94.82070 1.000 35.61145 119 PRO A O 1
ATOM 963 N N . SER A 1 140 ? 14.25535 51.63113 92.70994 1.000 28.66154 120 SER A N 1
ATOM 964 C CA . SER A 1 140 ? 15.58535 52.10192 93.08709 1.000 30.99085 120 SER A CA 1
ATOM 965 C C . SER A 1 140 ? 15.55123 53.55752 93.53624 1.000 36.86976 120 SER A C 1
ATOM 966 O O . SER A 1 140 ? 16.28683 53.94981 94.44934 1.000 30.91746 120 SER A O 1
ATOM 969 N N . VAL A 1 141 ? 14.69580 54.37044 92.91615 1.000 34.04031 121 VAL A N 1
ATOM 970 C CA . VAL A 1 141 ? 14.58057 55.76813 93.32002 1.000 31.51233 121 VAL A CA 1
ATOM 971 C C . VAL A 1 141 ? 13.99323 55.87539 94.72264 1.000 35.51955 121 VAL A C 1
ATOM 972 O O . VAL A 1 141 ? 14.48652 56.64136 95.56396 1.000 36.79919 121 VAL A O 1
ATOM 976 N N . TYR A 1 142 ? 12.93046 55.11350 94.99643 1.000 31.32208 122 TYR A N 1
ATOM 977 C CA . TYR A 1 142 ? 12.35680 55.09752 96.33784 1.000 38.83139 122 TYR A CA 1
ATOM 978 C C . TYR A 1 142 ? 13.36633 54.59087 97.35934 1.000 30.82733 122 TYR A C 1
ATOM 979 O O . TYR A 1 142 ? 13.41181 55.07810 98.49468 1.000 33.25726 122 TYR A O 1
ATOM 988 N N . ARG A 1 143 ? 14.18717 53.61266 96.97190 1.000 30.88639 123 ARG A N 1
ATOM 989 C CA . ARG A 1 143 ? 15.21276 53.10601 97.87596 1.000 28.59222 123 ARG A CA 1
ATOM 990 C C . ARG A 1 143 ? 16.27479 54.16355 98.14941 1.000 32.52786 123 ARG A C 1
ATOM 991 O O . ARG A 1 143 ? 16.76795 54.27784 99.27782 1.000 32.76520 123 ARG A O 1
ATOM 999 N N . ARG A 1 144 ? 16.64017 54.94500 97.12926 1.000 30.22992 124 ARG A N 1
ATOM 1000 C CA . ARG A 1 144 ? 17.57877 56.04159 97.34325 1.000 30.58750 124 ARG A CA 1
ATOM 1001 C C . ARG A 1 144 ? 16.99181 57.09080 98.27669 1.000 25.15756 124 ARG A C 1
ATOM 1002 O O . ARG A 1 144 ? 17.70105 57.64367 99.12524 1.000 35.46966 124 ARG A O 1
ATOM 1010 N N . LEU A 1 145 ? 15.69690 57.38131 98.13613 1.000 25.03415 125 LEU A N 1
ATOM 1011 C CA . LEU A 1 145 ? 15.07475 58.38890 98.98754 1.000 23.29639 125 LEU A CA 1
ATOM 1012 C C . LEU A 1 145 ? 14.86806 57.91344 100.42215 1.000 27.97793 125 LEU A C 1
ATOM 1013 O O . LEU A 1 145 ? 14.53844 58.73596 101.28371 1.000 29.66986 125 LEU A O 1
ATOM 1018 N N . ASP A 1 146 ? 15.05456 56.61951 100.70315 1.000 24.22442 126 ASP A N 1
ATOM 1019 C CA . ASP A 1 146 ? 14.96155 56.13283 102.07623 1.000 25.98693 126 ASP A CA 1
ATOM 1020 C C . ASP A 1 146 ? 16.09311 56.65417 102.95526 1.000 34.27650 126 ASP A C 1
ATOM 1021 O O . ASP A 1 146 ? 15.99012 56.58039 104.18429 1.000 38.30883 126 ASP A O 1
ATOM 1026 N N . SER A 1 147 ? 17.16095 57.18166 102.35702 1.000 38.55826 127 SER A N 1
ATOM 1027 C CA . SER A 1 147 ? 18.31581 57.69214 103.09354 1.000 33.19022 127 SER A CA 1
ATOM 1028 C C . SER A 1 147 ? 18.01802 59.12404 103.52436 1.000 29.64882 127 SER A C 1
ATOM 1029 O O . SER A 1 147 ? 18.21639 60.07774 102.77282 1.000 27.20196 127 SER A O 1
ATOM 1032 N N . LYS A 1 148 ? 17.52603 59.27948 104.75642 1.000 25.70332 128 LYS A N 1
ATOM 1033 C CA . LYS A 1 148 ? 17.26710 60.61882 105.27715 1.000 26.81553 128 LYS A CA 1
ATOM 1034 C C . LYS A 1 148 ? 18.55996 61.40925 105.45126 1.000 33.26729 128 LYS A C 1
ATOM 1035 O O . LYS A 1 148 ? 18.55777 62.64306 105.32957 1.000 32.11360 128 LYS A O 1
ATOM 1041 N N . GLU A 1 149 ? 19.66877 60.71819 105.73162 1.000 24.77466 129 GLU A N 1
ATOM 1042 C CA . GLU A 1 149 ? 20.95707 61.39250 105.83984 1.000 24.67416 129 GLU A CA 1
ATOM 1043 C C . GLU A 1 149 ? 21.32791 62.07776 104.53191 1.000 26.83727 129 GLU A C 1
ATOM 1044 O O . GLU A 1 149 ? 21.79740 63.22347 104.53400 1.000 33.15345 129 GLU A O 1
ATOM 1050 N N . GLU A 1 150 ? 21.11491 61.39673 103.40101 1.000 26.40512 130 GLU A N 1
ATOM 1051 C CA . GLU A 1 150 ? 21.39680 62.02252 102.11377 1.000 35.72277 130 GLU A CA 1
ATOM 1052 C C . GLU A 1 150 ? 20.44408 63.17899 101.84376 1.000 32.49107 130 GLU A C 1
ATOM 1053 O O . GLU A 1 150 ? 20.84230 64.18358 101.24681 1.000 39.77256 130 GLU A O 1
ATOM 1059 N N . GLN A 1 151 ? 19.18193 63.05675 102.26689 1.000 26.12631 131 GLN A N 1
ATOM 1060 C CA . GLN A 1 151 ? 18.25464 64.17847 102.14320 1.000 32.74587 131 GLN A CA 1
ATOM 1061 C C . GLN A 1 151 ? 18.79843 65.40983 102.85330 1.000 31.64106 131 GLN A C 1
ATOM 1062 O O . GLN A 1 151 ? 18.84194 66.50478 102.28007 1.000 35.23314 131 GLN A O 1
ATOM 1068 N N . LEU A 1 152 ? 19.22564 65.24376 104.10771 1.000 22.70178 132 LEU A N 1
ATOM 1069 C CA . LEU A 1 152 ? 19.73052 66.38249 104.86788 1.000 26.46162 132 LEU A CA 1
ATOM 1070 C C . LEU A 1 152 ? 21.00687 66.94357 104.24934 1.000 33.43208 132 LEU A C 1
ATOM 1071 O O . LEU A 1 152 ? 21.16309 68.16562 104.13757 1.000 32.59392 132 LEU A O 1
ATOM 1076 N N . LYS A 1 153 ? 21.92392 66.06914 103.82499 1.000 26.32024 133 LYS A N 1
ATOM 1077 C CA . LYS A 1 153 ? 23.17335 66.53928 103.22978 1.000 32.97151 133 LYS A CA 1
ATOM 1078 C C . LYS A 1 153 ? 22.91810 67.30852 101.93611 1.000 34.69735 133 LYS A C 1
ATOM 1079 O O . LYS A 1 153 ? 23.48775 68.38550 101.71506 1.000 35.23039 133 LYS A O 1
ATOM 1085 N N . ILE A 1 154 ? 22.05173 66.77579 101.07157 1.000 31.83739 134 ILE A N 1
ATOM 1086 C CA . ILE A 1 154 ? 21.74890 67.44090 99.80929 1.000 35.12274 134 ILE A CA 1
ATOM 1087 C C . ILE A 1 154 ? 21.04835 68.77018 100.05765 1.000 39.68230 134 ILE A C 1
ATOM 1088 O O . ILE A 1 154 ? 21.37003 69.78113 99.42187 1.000 44.73193 134 ILE A O 1
ATOM 1093 N N . ALA A 1 155 ? 20.08981 68.79860 100.98949 1.000 33.39979 135 ALA A N 1
ATOM 1094 C CA . ALA A 1 155 ? 19.39614 70.04566 101.28977 1.000 34.07157 135 ALA A CA 1
ATOM 1095 C C . ALA A 1 155 ? 20.35972 71.09326 101.83119 1.000 36.66227 135 ALA A C 1
ATOM 1096 O O . ALA A 1 155 ? 20.25492 72.27763 101.49263 1.000 34.41882 135 ALA A O 1
ATOM 1098 N N . ASP A 1 156 ? 21.31339 70.67628 102.66698 1.000 39.02982 136 ASP A N 1
ATOM 1099 C CA . ASP A 1 156 ? 22.32296 71.61267 103.14693 1.000 35.52194 136 ASP A CA 1
ATOM 1100 C C . ASP A 1 156 ? 23.18667 72.12321 101.99932 1.000 31.38270 136 ASP A C 1
ATOM 1101 O O . ASP A 1 156 ? 23.53250 73.30882 101.95373 1.000 38.33077 136 ASP A O 1
ATOM 1106 N N . LYS A 1 157 ? 23.53997 71.24309 101.05811 1.000 39.50463 137 LYS A N 1
ATOM 1107 C CA . LYS A 1 157 ? 24.36050 71.66540 99.92474 1.000 36.91096 137 LYS A CA 1
ATOM 1108 C C . LYS A 1 157 ? 23.62305 72.66324 99.03953 1.000 41.94789 137 LYS A C 1
ATOM 1109 O O . LYS A 1 157 ? 24.23137 73.60429 98.51675 1.000 46.68020 137 LYS A O 1
ATOM 1115 N N . ILE A 1 158 ? 22.31487 72.47140 98.85625 1.000 36.00918 138 ILE A N 1
ATOM 1116 C CA . ILE A 1 158 ? 21.53822 73.36581 98.00115 1.000 37.39841 138 ILE A CA 1
ATOM 1117 C C . ILE A 1 158 ? 21.44918 74.76084 98.60698 1.000 39.67097 138 ILE A C 1
ATOM 1118 O O . ILE A 1 158 ? 21.33350 75.75682 97.88166 1.000 40.11937 138 ILE A O 1
ATOM 1123 N N . GLY A 1 159 ? 21.52130 74.86407 99.92932 1.000 36.95142 139 GLY A N 1
ATOM 1124 C CA . GLY A 1 159 ? 21.34718 76.12889 100.62040 1.000 38.19806 139 GLY A CA 1
ATOM 1125 C C . GLY A 1 159 ? 20.23103 76.12510 101.64030 1.000 46.43109 139 GLY A C 1
ATOM 1126 O O . GLY A 1 159 ? 20.04332 77.13663 102.33125 1.000 46.17602 139 GLY A O 1
ATOM 1127 N N . PHE A 1 160 ? 19.47665 75.03541 101.76228 1.000 42.34284 140 PHE A N 1
ATOM 1128 C CA . PHE A 1 160 ? 18.47250 74.93394 102.80906 1.000 39.68934 140 PHE A CA 1
ATOM 1129 C C . PHE A 1 160 ? 19.13618 75.01679 104.17442 1.000 34.12459 140 PHE A C 1
ATOM 1130 O O . PHE A 1 160 ? 20.23863 74.50038 104.38151 1.000 39.81132 140 PHE A O 1
ATOM 1138 N N . LYS A 1 161 ? 18.46063 75.67790 105.10756 1.000 42.70029 141 LYS A N 1
ATOM 1139 C CA . LYS A 1 161 ? 18.82479 75.55550 106.51030 1.000 42.55257 141 LYS A CA 1
ATOM 1140 C C . LYS A 1 161 ? 18.19190 74.29060 107.07245 1.000 35.43374 141 LYS A C 1
ATOM 1141 O O . LYS A 1 161 ? 16.99382 74.05879 106.88672 1.000 35.00438 141 LYS A O 1
ATOM 1147 N N . ILE A 1 162 ? 19.00068 73.46502 107.73052 1.000 26.17552 142 ILE A N 1
ATOM 1148 C CA . ILE A 1 162 ? 18.50610 72.23157 108.33076 1.000 35.82993 142 ILE A CA 1
ATOM 1149 C C . ILE A 1 162 ? 18.81205 72.28256 109.82286 1.000 37.85324 142 ILE A C 1
ATOM 1150 O O . ILE A 1 162 ? 19.74281 72.98984 110.23626 1.000 42.59724 142 ILE A O 1
ATOM 1155 N N . PRO A 1 163 ? 18.05824 71.58081 110.66536 1.000 40.63770 143 PRO A N 1
ATOM 1156 C CA . PRO A 1 163 ? 18.37341 71.59071 112.09597 1.000 27.93037 143 PRO A CA 1
ATOM 1157 C C . PRO A 1 163 ? 19.68825 70.88249 112.36617 1.000 35.40338 143 PRO A C 1
ATOM 1158 O O . PRO A 1 163 ? 20.13462 70.03217 111.59190 1.000 34.87328 143 PRO A O 1
ATOM 1162 N N . ALA A 1 164 ? 20.32416 71.26018 113.47222 1.000 40.76604 144 ALA A N 1
ATOM 1163 C CA . ALA A 1 164 ? 21.43843 70.47152 113.97345 1.000 33.18682 144 ALA A CA 1
ATOM 1164 C C . ALA A 1 164 ? 20.98622 69.02842 114.14974 1.000 38.93683 144 ALA A C 1
ATOM 1165 O O . ALA A 1 164 ? 19.89781 68.76463 114.66627 1.000 33.09750 144 ALA A O 1
ATOM 1167 N N . THR A 1 165 ? 21.81660 68.09108 113.69858 1.000 34.52426 145 THR A N 1
ATOM 1168 C CA . THR A 1 165 ? 21.40346 66.69888 113.60745 1.000 31.52112 145 THR A CA 1
ATOM 1169 C C . THR A 1 165 ? 22.54344 65.79182 114.05098 1.000 38.10344 145 THR A C 1
ATOM 1170 O O . THR A 1 165 ? 23.71619 66.07413 113.78734 1.000 39.57571 145 THR A O 1
ATOM 1174 N N . CYS A 1 166 ? 22.18706 64.70313 114.73280 1.000 32.31482 146 CYS A N 1
ATOM 1175 C CA . CYS A 1 166 ? 23.14216 63.67657 115.14296 1.000 36.50298 146 CYS A CA 1
ATOM 1176 C C . CYS A 1 166 ? 22.44892 62.32497 115.01870 1.000 35.99881 146 CYS A C 1
ATOM 1177 O O . CYS A 1 166 ? 21.58986 61.99234 115.83797 1.000 37.74623 146 CYS A O 1
ATOM 1180 N N . VAL A 1 167 ? 22.79364 61.56265 113.98662 1.000 28.91818 147 VAL A N 1
ATOM 1181 C CA . VAL A 1 167 ? 22.31594 60.19139 113.84599 1.000 27.13755 147 VAL A CA 1
ATOM 1182 C C . VAL A 1 167 ? 23.36748 59.27433 114.45200 1.000 31.09792 147 VAL A C 1
ATOM 1183 O O . VAL A 1 167 ? 24.50454 59.22101 113.96919 1.000 30.70292 147 VAL A O 1
ATOM 1187 N N . THR A 1 168 ? 23.00582 58.55602 115.51309 1.000 28.92157 148 THR A N 1
ATOM 1188 C CA . THR A 1 168 ? 24.06369 57.86129 116.23433 1.000 28.17801 148 THR A CA 1
ATOM 1189 C C . THR A 1 168 ? 23.52876 56.66664 117.00926 1.000 34.02208 148 THR A C 1
ATOM 1190 O O . THR A 1 168 ? 22.33581 56.56656 117.31207 1.000 36.60644 148 THR A O 1
ATOM 1194 N N . ASN A 1 169 ? 24.45359 55.75067 117.30495 1.000 30.48123 149 ASN A N 1
ATOM 1195 C CA . ASN A 1 169 ? 24.27441 54.70226 118.29958 1.000 30.86559 149 ASN A CA 1
ATOM 1196 C C . ASN A 1 169 ? 25.27372 54.85390 119.43922 1.000 37.94413 149 ASN A C 1
ATOM 1197 O O . ASN A 1 169 ? 25.45524 53.91676 120.22530 1.000 32.88407 149 ASN A O 1
ATOM 1202 N N . ASN A 1 170 ? 25.92700 56.01396 119.54255 1.000 34.52624 150 ASN A N 1
ATOM 1203 C CA . ASN A 1 170 ? 26.95576 56.26492 120.53910 1.000 36.98237 150 ASN A CA 1
ATOM 1204 C C . ASN A 1 170 ? 26.34533 57.04365 121.69348 1.000 38.54539 150 ASN A C 1
ATOM 1205 O O . ASN A 1 170 ? 26.00546 58.22365 121.51731 1.000 38.14708 150 ASN A O 1
ATOM 1210 N N . PRO A 1 171 ? 26.18511 56.44392 122.87792 1.000 44.05570 151 PRO A N 1
ATOM 1211 C CA . PRO A 1 171 ? 25.56761 57.18530 123.99321 1.000 41.82189 151 PRO A CA 1
ATOM 1212 C C . PRO A 1 171 ? 26.30403 58.46286 124.35993 1.000 40.02557 151 PRO A C 1
ATOM 1213 O O . PRO A 1 171 ? 25.66171 59.48326 124.63806 1.000 45.35514 151 PRO A O 1
ATOM 1217 N N . GLU A 1 172 ? 27.63840 58.44039 124.36114 1.000 35.26640 152 GLU A N 1
ATOM 1218 C CA . GLU A 1 172 ? 28.39368 59.63105 124.73934 1.000 46.62084 152 GLU A CA 1
ATOM 1219 C C . GLU A 1 172 ? 28.24841 60.73647 123.69990 1.000 48.04870 152 GLU A C 1
ATOM 1220 O O . GLU A 1 172 ? 28.12224 61.91498 124.05266 1.000 55.05229 152 GLU A O 1
ATOM 1226 N N . GLU A 1 173 ? 28.26191 60.37719 122.41506 1.000 48.61641 153 GLU A N 1
ATOM 1227 C CA . GLU A 1 173 ? 28.07367 61.37168 121.36318 1.000 47.23122 153 GLU A CA 1
ATOM 1228 C C . GLU A 1 173 ? 26.70101 62.02205 121.47170 1.000 48.89637 153 GLU A C 1
ATOM 1229 O O . GLU A 1 173 ? 26.56922 63.24996 121.38100 1.000 43.40147 153 GLU A O 1
ATOM 1235 N N . ALA A 1 174 ? 25.66283 61.20558 121.66867 1.000 43.13545 154 ALA A N 1
ATOM 1236 C CA . ALA A 1 174 ? 24.31623 61.74228 121.82026 1.000 47.05664 154 ALA A CA 1
ATOM 1237 C C . ALA A 1 174 ? 24.21269 62.63544 123.04804 1.000 48.07096 154 ALA A C 1
ATOM 1238 O O . ALA A 1 174 ? 23.58258 63.69621 122.99641 1.000 42.77776 154 ALA A O 1
ATOM 1240 N N . LYS A 1 175 ? 24.82077 62.22420 124.16421 1.000 47.12335 155 LYS A N 1
ATOM 1241 C CA . LYS A 1 175 ? 24.75080 63.03766 125.37383 1.000 42.92395 155 LYS A CA 1
ATOM 1242 C C . LYS A 1 175 ? 25.45427 64.37369 125.17978 1.000 43.07741 155 LYS A C 1
ATOM 1243 O O . LYS A 1 175 ? 24.94808 65.41615 125.61080 1.000 43.79622 155 LYS A O 1
ATOM 1249 N N . ARG A 1 176 ? 26.62510 64.35991 124.54016 1.000 41.67523 156 ARG A N 1
ATOM 1250 C CA . ARG A 1 176 ? 27.32627 65.60225 124.23667 1.000 48.47994 156 ARG A CA 1
ATOM 1251 C C . ARG A 1 176 ? 26.47290 66.50676 123.35526 1.000 38.98099 156 ARG A C 1
ATOM 1252 O O . ARG A 1 176 ? 26.34730 67.70913 123.61477 1.000 50.44589 156 ARG A O 1
ATOM 1260 N N . PHE A 1 177 ? 25.85538 65.93324 122.31897 1.000 40.74848 157 PHE A N 1
ATOM 1261 C CA . PHE A 1 177 ? 24.99145 66.70999 121.43346 1.000 38.54951 157 PHE A CA 1
ATOM 1262 C C . PHE A 1 177 ? 23.81776 67.31893 122.19514 1.000 42.02098 157 PHE A C 1
ATOM 1263 O O . PHE A 1 177 ? 23.47090 68.49048 121.99015 1.000 42.35884 157 PHE A O 1
ATOM 1271 N N . ILE A 1 178 ? 23.20331 66.53985 123.08854 1.000 43.44358 158 ILE A N 1
ATOM 1272 C CA . ILE A 1 178 ? 22.02415 67.00886 123.80968 1.000 44.19689 158 ILE A CA 1
ATOM 1273 C C . ILE A 1 178 ? 22.39429 68.11621 124.78801 1.000 47.78210 158 ILE A C 1
ATOM 1274 O O . ILE A 1 178 ? 21.69773 69.13285 124.88197 1.000 48.04021 158 ILE A O 1
ATOM 1279 N N . VAL A 1 179 ? 23.48943 67.94595 125.53390 1.000 48.22188 159 VAL A N 1
ATOM 1280 C CA . VAL A 1 179 ? 23.89017 69.00070 126.46232 1.000 47.67310 159 VAL A CA 1
ATOM 1281 C C . VAL A 1 179 ? 24.36027 70.23411 125.70474 1.000 52.60923 159 VAL A C 1
ATOM 1282 O O . VAL A 1 179 ? 24.26319 71.35584 126.21733 1.000 48.79119 159 VAL A O 1
ATOM 1286 N N . LYS A 1 180 ? 24.85813 70.06451 124.47779 1.000 48.33932 160 LYS A N 1
ATOM 1287 C CA . LYS A 1 180 ? 25.25954 71.22692 123.69632 1.000 38.62202 160 LYS A CA 1
ATOM 1288 C C . LYS A 1 180 ? 24.04363 72.01413 123.22064 1.000 44.56299 160 LYS A C 1
ATOM 1289 O O . LYS A 1 180 ? 23.97091 73.23302 123.40601 1.000 46.97258 160 LYS A O 1
ATOM 1295 N N . HIS A 1 181 ? 23.06312 71.33585 122.62720 1.000 37.58960 161 HIS A N 1
ATOM 1296 C CA . HIS A 1 181 ? 21.95441 72.05443 122.01216 1.000 35.35015 161 HIS A CA 1
ATOM 1297 C C . HIS A 1 181 ? 20.77053 72.26536 122.94960 1.000 43.90830 161 HIS A C 1
ATOM 1298 O O . HIS A 1 181 ? 19.92191 73.11852 122.66443 1.000 47.42311 161 HIS A O 1
ATOM 1305 N N . ARG A 1 182 ? 20.67386 71.48590 124.02835 1.000 42.84160 162 ARG A N 1
ATOM 1306 C CA . ARG A 1 182 ? 19.84363 71.78947 125.19368 1.000 48.96792 162 ARG A CA 1
ATOM 1307 C C . ARG A 1 182 ? 18.34761 71.64162 124.92653 1.000 48.62012 162 ARG A C 1
ATOM 1308 O O . ARG A 1 182 ? 17.55024 71.55219 125.86665 1.000 69.82852 162 ARG A O 1
ATOM 1316 N N . ASP A 1 183 ? 17.95675 71.53161 123.65955 1.000 49.02319 163 ASP A N 1
ATOM 1317 C CA . ASP A 1 183 ? 16.54566 71.33693 123.31980 1.000 43.98050 163 ASP A CA 1
ATOM 1318 C C . ASP A 1 183 ? 16.51874 70.42072 122.09973 1.000 50.34840 163 ASP A C 1
ATOM 1319 O O . ASP A 1 183 ? 16.56498 70.88326 120.95622 1.000 43.83488 163 ASP A O 1
ATOM 1324 N N . VAL A 1 184 ? 16.43475 69.12004 122.35692 1.000 42.68805 164 VAL A N 1
ATOM 1325 C CA . VAL A 1 184 ? 16.64578 68.10690 121.33452 1.000 50.02275 164 VAL A CA 1
ATOM 1326 C C . VAL A 1 184 ? 15.43832 67.18593 121.29086 1.000 41.10776 164 VAL A C 1
ATOM 1327 O O . VAL A 1 184 ? 14.97857 66.70318 122.33131 1.000 43.89083 164 VAL A O 1
ATOM 1331 N N . VAL A 1 185 ? 14.93063 66.95036 120.09610 1.000 35.55898 165 VAL A N 1
ATOM 1332 C CA . VAL A 1 185 ? 13.94578 65.91065 119.84609 1.000 39.80049 165 VAL A CA 1
ATOM 1333 C C . VAL A 1 185 ? 14.68417 64.68562 119.33035 1.000 39.19813 165 VAL A C 1
ATOM 1334 O O . VAL A 1 185 ? 15.78076 64.78093 118.75938 1.000 44.18417 165 VAL A O 1
ATOM 1338 N N . ALA A 1 186 ? 14.08942 63.51860 119.54906 1.000 35.67510 166 ALA A N 1
ATOM 1339 C CA . ALA A 1 186 ? 14.63793 62.25704 119.07765 1.000 34.54329 166 ALA A CA 1
ATOM 1340 C C . ALA A 1 186 ? 13.58554 61.55424 118.23768 1.000 40.61983 166 ALA A C 1
ATOM 1341 O O . ALA A 1 186 ? 12.44208 61.39315 118.67654 1.000 45.17309 166 ALA A O 1
ATOM 1343 N N . LYS A 1 187 ? 13.96756 61.14407 117.03251 1.000 36.25819 167 LYS A N 1
ATOM 1344 C CA . LYS A 1 187 ? 13.05558 60.43195 116.15604 1.000 43.07617 167 LYS A CA 1
ATOM 1345 C C . LYS A 1 187 ? 13.75851 59.23111 115.54151 1.000 41.74650 167 LYS A C 1
ATOM 1346 O O . LYS A 1 187 ? 14.98789 59.19489 115.41192 1.000 50.21604 167 LYS A O 1
ATOM 1352 N N . MET A 1 188 ? 12.95900 58.22796 115.20302 1.000 37.25873 168 MET A N 1
ATOM 1353 C CA . MET A 1 188 ? 13.43893 57.12208 114.39630 1.000 47.03266 168 MET A CA 1
ATOM 1354 C C . MET A 1 188 ? 13.29585 57.46103 112.92033 1.000 42.63298 168 MET A C 1
ATOM 1355 O O . MET A 1 188 ? 12.44316 58.25979 112.52536 1.000 45.18960 168 MET A O 1
ATOM 1360 N N . GLN A 1 189 ? 14.15200 56.85307 112.10270 1.000 40.56623 169 GLN A N 1
ATOM 1361 C CA . GLN A 1 189 ? 13.96672 56.92997 110.66144 1.000 40.83216 169 GLN A CA 1
ATOM 1362 C C . GLN A 1 189 ? 12.84573 56.01414 110.18761 1.000 38.72243 169 GLN A C 1
ATOM 1363 O O . GLN A 1 189 ? 12.32426 56.20809 109.08427 1.000 40.27708 169 GLN A O 1
ATOM 1369 N N . THR A 1 190 ? 12.47218 55.02436 111.00007 1.000 47.00325 170 THR A N 1
ATOM 1370 C CA . THR A 1 190 ? 11.35025 54.12926 110.74201 1.000 44.75022 170 THR A CA 1
ATOM 1371 C C . THR A 1 190 ? 10.57606 53.96360 112.04109 1.000 50.29067 170 THR A C 1
ATOM 1372 O O . THR A 1 190 ? 11.17285 53.66091 113.07557 1.000 69.88235 170 THR A O 1
ATOM 1376 N N . GLY A 1 191 ? 9.26064 54.14156 111.99014 1.000 51.92768 171 GLY A N 1
ATOM 1377 C CA . GLY A 1 191 ? 8.45193 54.16711 113.19252 1.000 61.91757 171 GLY A CA 1
ATOM 1378 C C . GLY A 1 191 ? 8.35068 52.81750 113.89449 1.000 49.29749 171 GLY A C 1
ATOM 1379 O O . GLY A 1 191 ? 9.02084 51.83823 113.56346 1.000 45.36945 171 GLY A O 1
ATOM 1380 N N . PHE A 1 192 ? 7.47592 52.78670 114.90190 1.000 50.62699 172 PHE A N 1
ATOM 1381 C CA . PHE A 1 192 ? 7.23116 51.58769 115.69448 1.000 49.79255 172 PHE A CA 1
ATOM 1382 C C . PHE A 1 192 ? 5.91966 51.74610 116.45408 1.000 60.55136 172 PHE A C 1
ATOM 1383 O O . PHE A 1 192 ? 5.60891 52.83441 116.94667 1.000 55.32955 172 PHE A O 1
ATOM 1391 N N . ALA A 1 193 ? 5.16114 50.65395 116.54604 1.000 55.06220 173 ALA A N 1
ATOM 1392 C CA . ALA A 1 193 ? 3.90673 50.63645 117.28551 1.000 58.51900 173 ALA A CA 1
ATOM 1393 C C . ALA A 1 193 ? 3.67448 49.23550 117.83379 1.000 61.43358 173 ALA A C 1
ATOM 1394 O O . ALA A 1 193 ? 4.14739 48.24709 117.26567 1.000 53.27023 173 ALA A O 1
ATOM 1396 N N . ILE A 1 194 ? 2.94073 49.15767 118.94212 1.000 56.10771 174 ILE A N 1
ATOM 1397 C CA . ILE A 1 194 ? 2.70812 47.87789 119.60925 1.000 63.53353 174 ILE A CA 1
ATOM 1398 C C . ILE A 1 194 ? 1.47010 48.00352 120.48775 1.000 66.78530 174 ILE A C 1
ATOM 1399 O O . ILE A 1 194 ? 1.26462 49.02069 121.15016 1.000 71.60841 174 ILE A O 1
ATOM 1404 N N . TYR A 1 195 ? 0.64131 46.96253 120.48782 1.000 64.72366 175 TYR A N 1
ATOM 1405 C CA . TYR A 1 195 ? -0.54363 46.92221 121.33997 1.000 63.89420 175 TYR A CA 1
ATOM 1406 C C . TYR A 1 195 ? -0.15960 46.27851 122.66669 1.000 62.39350 175 TYR A C 1
ATOM 1407 O O . TYR A 1 195 ? 0.14535 45.08290 122.71899 1.000 68.72668 175 TYR A O 1
ATOM 1416 N N . GLU A 1 196 ? -0.17846 47.06732 123.73828 1.000 62.14120 176 GLU A N 1
ATOM 1417 C CA . GLU A 1 196 ? 0.17362 46.57632 125.06039 1.000 77.25345 176 GLU A CA 1
ATOM 1418 C C . GLU A 1 196 ? -0.72865 47.22453 126.10053 1.000 81.02445 176 GLU A C 1
ATOM 1419 O O . GLU A 1 196 ? -1.29004 48.30248 125.88236 1.000 74.55307 176 GLU A O 1
ATOM 1425 N N . ASP A 1 197 ? -0.86010 46.53828 127.23980 1.000 82.63837 177 ASP A N 1
ATOM 1426 C CA . ASP A 1 197 ? -1.66385 46.99065 128.37214 1.000 86.03286 177 ASP A CA 1
ATOM 1427 C C . ASP A 1 197 ? -3.02640 47.50036 127.92106 1.000 80.23878 177 ASP A C 1
ATOM 1428 O O . ASP A 1 197 ? -3.50248 48.54240 128.38661 1.000 72.27345 177 ASP A O 1
ATOM 1433 N N . GLY A 1 198 ? -3.64308 46.77173 126.99351 1.000 80.67835 178 GLY A N 1
ATOM 1434 C CA . GLY A 1 198 ? -4.97930 47.08763 126.53748 1.000 87.03513 178 GLY A CA 1
ATOM 1435 C C . GLY A 1 198 ? -5.11232 48.29358 125.63452 1.000 83.15687 178 GLY A C 1
ATOM 1436 O O . GLY A 1 198 ? -6.21008 48.84950 125.53970 1.000 81.06082 178 GLY A O 1
ATOM 1437 N N . VAL A 1 199 ? -4.04706 48.71408 124.95044 1.000 82.52300 179 VAL A N 1
ATOM 1438 C CA . VAL A 1 199 ? -4.12357 49.92009 124.12884 1.000 78.02686 179 VAL A CA 1
ATOM 1439 C C . VAL A 1 199 ? -2.92847 49.96469 123.19195 1.000 73.24535 179 VAL A C 1
ATOM 1440 O O . VAL A 1 199 ? -1.87404 49.38353 123.46765 1.000 70.39516 179 VAL A O 1
ATOM 1444 N N . GLU A 1 200 ? -3.09171 50.66842 122.07277 1.000 73.91739 180 GLU A N 1
ATOM 1445 C CA . GLU A 1 200 ? -2.02728 50.83468 121.09543 1.000 74.20205 180 GLU A CA 1
ATOM 1446 C C . GLU A 1 200 ? -1.07789 51.94277 121.53510 1.000 69.25671 180 GLU A C 1
ATOM 1447 O O . GLU A 1 200 ? -1.51418 53.04776 121.87166 1.000 65.94150 180 GLU A O 1
ATOM 1453 N N . ASN A 1 201 ? 0.21857 51.64475 121.53579 1.000 67.63946 181 ASN A N 1
ATOM 1454 C CA . ASN A 1 201 ? 1.26101 52.60405 121.86013 1.000 67.83878 181 ASN A CA 1
ATOM 1455 C C . ASN A 1 201 ? 2.13612 52.81060 120.63420 1.000 64.58031 181 ASN A C 1
ATOM 1456 O O . ASN A 1 201 ? 2.66900 51.84420 120.07576 1.000 63.27607 181 ASN A O 1
ATOM 1461 N N . VAL A 1 202 ? 2.27888 54.06602 120.22190 1.000 60.18510 182 VAL A N 1
ATOM 1462 C CA . VAL A 1 202 ? 3.09779 54.43604 119.07575 1.000 55.78844 182 VAL A CA 1
ATOM 1463 C C . VAL A 1 202 ? 4.26669 55.27820 119.56557 1.000 57.65834 182 VAL A C 1
ATOM 1464 O O . VAL A 1 202 ? 4.16845 55.98960 120.57303 1.000 53.50469 182 VAL A O 1
ATOM 1468 N N . VAL A 1 203 ? 5.38369 55.18668 118.84938 1.000 59.10633 183 VAL A N 1
ATOM 1469 C CA . VAL A 1 203 ? 6.54762 56.02018 119.11659 1.000 56.20838 183 VAL A CA 1
ATOM 1470 C C . VAL A 1 203 ? 6.36916 57.34328 118.38668 1.000 51.42229 183 VAL A C 1
ATOM 1471 O O . VAL A 1 203 ? 6.09495 57.36750 117.18085 1.000 53.76361 183 VAL A O 1
ATOM 1475 N N . PHE A 1 204 ? 6.51261 58.44423 119.11727 1.000 46.63266 184 PHE A N 1
ATOM 1476 C CA . PHE A 1 204 ? 6.39649 59.77979 118.55570 1.000 48.19179 184 PHE A CA 1
ATOM 1477 C C . PHE A 1 204 ? 7.71067 60.52656 118.72385 1.000 46.31002 184 PHE A C 1
ATOM 1478 O O . PHE A 1 204 ? 8.49279 60.24337 119.63659 1.000 47.62075 184 PHE A O 1
ATOM 1486 N N . THR A 1 205 ? 7.94960 61.48211 117.83092 1.000 45.77015 185 THR A N 1
ATOM 1487 C CA . THR A 1 205 ? 9.04210 62.42238 118.03124 1.000 40.71286 185 THR A CA 1
ATOM 1488 C C . THR A 1 205 ? 8.78532 63.22608 119.29785 1.000 38.53553 185 THR A C 1
ATOM 1489 O O . THR A 1 205 ? 7.74012 63.86859 119.43426 1.000 46.34570 185 THR A O 1
ATOM 1493 N N . ASN A 1 206 ? 9.72985 63.17595 120.23273 1.000 40.26233 186 ASN A N 1
ATOM 1494 C CA . ASN A 1 206 ? 9.55313 63.83580 121.51620 1.000 49.25500 186 ASN A CA 1
ATOM 1495 C C . ASN A 1 206 ? 10.89289 64.37994 121.98492 1.000 47.78331 186 ASN A C 1
ATOM 1496 O O . ASN A 1 206 ? 11.95651 63.90554 121.57662 1.000 46.34368 186 ASN A O 1
ATOM 1501 N N . VAL A 1 207 ? 10.82614 65.38872 122.85528 1.000 41.12224 187 VAL A N 1
ATOM 1502 C CA . VAL A 1 207 ? 12.03857 66.01728 123.35631 1.000 47.89876 187 VAL A CA 1
ATOM 1503 C C . VAL A 1 207 ? 12.75697 65.07370 124.31258 1.000 46.89616 187 VAL A C 1
ATOM 1504 O O . VAL A 1 207 ? 12.13886 64.25847 125.00976 1.000 47.18161 187 VAL A O 1
ATOM 1508 N N . VAL A 1 208 ? 14.08026 65.18150 124.34108 1.000 44.30217 188 VAL A N 1
ATOM 1509 C CA . VAL A 1 208 ? 14.90797 64.41847 125.26767 1.000 46.00884 188 VAL A CA 1
ATOM 1510 C C . VAL A 1 208 ? 14.99358 65.21256 126.56654 1.000 56.30977 188 VAL A C 1
ATOM 1511 O O . VAL A 1 208 ? 15.64004 66.26350 126.62083 1.000 61.28749 188 VAL A O 1
ATOM 1515 N N . ASN A 1 209 ? 14.33533 64.71965 127.61393 1.000 52.20514 189 ASN A N 1
ATOM 1516 C CA . ASN A 1 209 ? 14.33989 65.38406 128.90764 1.000 60.34247 189 ASN A CA 1
ATOM 1517 C C . ASN A 1 209 ? 15.21956 64.60816 129.88652 1.000 63.96620 189 ASN A C 1
ATOM 1518 O O . ASN A 1 209 ? 15.89014 63.63706 129.51747 1.000 66.50298 189 ASN A O 1
ATOM 1523 N N . GLU A 1 210 ? 15.21361 65.04678 131.14828 1.000 69.10557 190 GLU A N 1
ATOM 1524 C CA . GLU A 1 210 ? 16.06850 64.42880 132.15700 1.000 61.98538 190 GLU A CA 1
ATOM 1525 C C . GLU A 1 210 ? 15.71516 62.96593 132.38480 1.000 68.28608 190 GLU A C 1
ATOM 1526 O O . GLU A 1 210 ? 16.58865 62.16482 132.73257 1.000 65.26405 190 GLU A O 1
ATOM 1532 N N . ASP A 1 211 ? 14.44893 62.59588 132.20096 1.000 68.18719 191 ASP A N 1
ATOM 1533 C CA . ASP A 1 211 ? 14.05960 61.20813 132.42580 1.000 69.02638 191 ASP A CA 1
ATOM 1534 C C . ASP A 1 211 ? 14.56334 60.30362 131.30664 1.000 71.51051 191 ASP A C 1
ATOM 1535 O O . ASP A 1 211 ? 15.10464 59.22385 131.57189 1.000 79.25032 191 ASP A O 1
ATOM 1540 N N . LYS A 1 212 ? 14.40734 60.72949 130.04952 1.000 72.67473 192 LYS A N 1
ATOM 1541 C CA . LYS A 1 212 ? 14.89889 59.92399 128.93620 1.000 68.09805 192 LYS A CA 1
ATOM 1542 C C . LYS A 1 212 ? 16.41978 59.92765 128.86649 1.000 63.41002 192 LYS A C 1
ATOM 1543 O O . LYS A 1 212 ? 17.01460 58.98265 128.33698 1.000 63.99874 192 LYS A O 1
ATOM 1549 N N . LEU A 1 213 ? 17.06239 60.97523 129.39017 1.000 70.65035 193 LEU A N 1
ATOM 1550 C CA . LEU A 1 213 ? 18.51985 61.02890 129.41317 1.000 67.80651 193 LEU A CA 1
ATOM 1551 C C . LEU A 1 213 ? 19.12431 59.89821 130.23493 1.000 71.38285 193 LEU A C 1
ATOM 1552 O O . LEU A 1 213 ? 20.31149 59.59364 130.07312 1.000 71.32609 193 LEU A O 1
ATOM 1557 N N . GLU A 1 214 ? 18.33701 59.27436 131.11465 1.000 71.26590 194 GLU A N 1
ATOM 1558 C CA . GLU A 1 214 ? 18.83196 58.13196 131.87474 1.000 80.02541 194 GLU A CA 1
ATOM 1559 C C . GLU A 1 214 ? 19.02448 56.91481 130.97892 1.000 78.07724 194 GLU A C 1
ATOM 1560 O O . GLU A 1 214 ? 20.00072 56.17115 131.13205 1.000 75.31397 194 GLU A O 1
ATOM 1566 N N . GLU A 1 215 ? 18.10892 56.70036 130.03413 1.000 67.72271 195 GLU A N 1
ATOM 1567 C CA . GLU A 1 215 ? 18.13280 55.53778 129.15659 1.000 68.59418 195 GLU A CA 1
ATOM 1568 C C . GLU A 1 215 ? 19.01108 55.73458 127.92539 1.000 60.21890 195 GLU A C 1
ATOM 1569 O O . GLU A 1 215 ? 18.83095 55.01853 126.93333 1.000 59.59240 195 GLU A O 1
ATOM 1575 N N . LEU A 1 216 ? 19.95450 56.67804 127.96366 1.000 54.19559 196 LEU A N 1
ATOM 1576 C CA . LEU A 1 216 ? 20.77870 56.94365 126.78957 1.000 56.64869 196 LEU A CA 1
ATOM 1577 C C . LEU A 1 216 ? 21.75440 55.80832 126.50884 1.000 50.94133 196 LEU A C 1
ATOM 1578 O O . LEU A 1 216 ? 22.18468 55.63479 125.36311 1.000 51.93723 196 LEU A O 1
ATOM 1583 N N . ASP A 1 217 ? 22.11429 55.02821 127.53024 1.000 50.20654 197 ASP A N 1
ATOM 1584 C CA . ASP A 1 217 ? 23.06216 53.93810 127.33273 1.000 53.59021 197 ASP A CA 1
ATOM 1585 C C . ASP A 1 217 ? 22.49863 52.82659 126.45678 1.000 48.00670 197 ASP A C 1
ATOM 1586 O O . ASP A 1 217 ? 23.27520 52.08109 125.85029 1.000 53.36978 197 ASP A O 1
ATOM 1591 N N . THR A 1 218 ? 21.17271 52.70044 126.37175 1.000 46.12339 198 THR A N 1
ATOM 1592 C CA . THR A 1 218 ? 20.56480 51.68323 125.52260 1.000 46.51561 198 THR A CA 1
ATOM 1593 C C . THR A 1 218 ? 20.71473 51.98934 124.03873 1.000 44.72590 198 THR A C 1
ATOM 1594 O O . THR A 1 218 ? 20.41625 51.11977 123.21280 1.000 41.28280 198 THR A O 1
ATOM 1598 N N . LEU A 1 219 ? 21.16868 53.19575 123.68653 1.000 46.90179 199 LEU A N 1
ATOM 1599 C CA . LEU A 1 219 ? 21.41829 53.55072 122.29309 1.000 45.97898 199 LEU A CA 1
ATOM 1600 C C . LEU A 1 219 ? 22.38208 52.58889 121.61103 1.000 43.39608 199 LEU A C 1
ATOM 1601 O O . LEU A 1 219 ? 22.43705 52.54812 120.37688 1.000 45.34009 199 LEU A O 1
ATOM 1606 N N . LEU A 1 220 ? 23.14459 51.81949 122.39069 1.000 47.04097 200 LEU A N 1
ATOM 1607 C CA . LEU A 1 220 ? 24.10487 50.87618 121.82877 1.000 48.89565 200 LEU A CA 1
ATOM 1608 C C . LEU A 1 220 ? 23.43509 49.83240 120.94040 1.000 41.39948 200 LEU A C 1
ATOM 1609 O O . LEU A 1 220 ? 24.04257 49.36358 119.97059 1.000 43.23267 200 LEU A O 1
ATOM 1614 N N . TYR A 1 221 ? 22.18924 49.46422 121.24091 1.000 40.42032 201 TYR A N 1
ATOM 1615 C CA . TYR A 1 221 ? 21.53098 48.36729 120.54135 1.000 39.41056 201 TYR A CA 1
ATOM 1616 C C . TYR A 1 221 ? 20.77137 48.80251 119.29562 1.000 41.23367 201 TYR A C 1
ATOM 1617 O O . TYR A 1 221 ? 20.43057 47.94642 118.47036 1.000 36.86842 201 TYR A O 1
ATOM 1626 N N . CYS A 1 222 ? 20.49437 50.09862 119.13913 1.000 37.29978 202 CYS A N 1
ATOM 1627 C CA . CYS A 1 222 ? 19.80717 50.59597 117.95252 1.000 32.65886 202 CYS A CA 1
ATOM 1628 C C . CYS A 1 222 ? 19.95026 52.11211 117.88088 1.000 38.04551 202 CYS A C 1
ATOM 1629 O O . CYS A 1 222 ? 19.70159 52.80403 118.87592 1.000 39.86600 202 CYS A O 1
ATOM 1632 N N . PRO A 1 223 ? 20.33625 52.66358 116.73298 1.000 37.51570 203 PRO A N 1
ATOM 1633 C CA . PRO A 1 223 ? 20.58830 54.10609 116.65292 1.000 34.34025 203 PRO A CA 1
ATOM 1634 C C . PRO A 1 223 ? 19.30097 54.91520 116.70779 1.000 33.74104 203 PRO A C 1
ATOM 1635 O O . PRO A 1 223 ? 18.18494 54.39537 116.65198 1.000 30.31917 203 PRO A O 1
ATOM 1639 N N . MET A 1 224 ? 19.48679 56.22859 116.81716 1.000 30.71161 204 MET A N 1
ATOM 1640 C CA . MET A 1 224 ? 18.39109 57.18532 116.82684 1.000 34.03901 204 MET A CA 1
ATOM 1641 C C . MET A 1 224 ? 18.88546 58.47188 116.18042 1.000 32.14009 204 MET A C 1
ATOM 1642 O O . MET A 1 224 ? 20.09468 58.73055 116.11866 1.000 30.34519 204 MET A O 1
ATOM 1647 N N . GLN A 1 225 ? 17.93864 59.27831 115.68628 1.000 30.81084 205 GLN A N 1
ATOM 1648 C CA . GLN A 1 225 ? 18.23112 60.54108 115.02328 1.000 35.88948 205 GLN A CA 1
ATOM 1649 C C . GLN A 1 225 ? 17.83169 61.67135 115.96494 1.000 34.48783 205 GLN A C 1
ATOM 1650 O O . GLN A 1 225 ? 16.64046 61.89609 116.20234 1.000 38.60566 205 GLN A O 1
ATOM 1656 N N . PHE A 1 226 ? 18.82115 62.36826 116.51303 1.000 35.24412 206 PHE A N 1
ATOM 1657 C CA . PHE A 1 226 ? 18.59645 63.50937 117.38481 1.000 33.98456 206 PHE A CA 1
ATOM 1658 C C . PHE A 1 226 ? 18.67979 64.79829 116.58041 1.000 35.40815 206 PHE A C 1
ATOM 1659 O O . PHE A 1 226 ? 19.47332 64.91585 115.64513 1.000 42.66557 206 PHE A O 1
ATOM 1667 N N . GLN A 1 227 ? 17.85443 65.76992 116.95585 1.000 34.94353 207 GLN A N 1
ATOM 1668 C CA . GLN A 1 227 ? 17.80930 67.02823 116.22790 1.000 33.12822 207 GLN A CA 1
ATOM 1669 C C . GLN A 1 227 ? 17.50750 68.16619 117.18635 1.000 42.90660 207 GLN A C 1
ATOM 1670 O O . GLN A 1 227 ? 16.72639 68.00487 118.12621 1.000 45.60259 207 GLN A O 1
ATOM 1676 N N . LYS A 1 228 ? 18.13344 69.31451 116.94344 1.000 38.42084 208 LYS A N 1
ATOM 1677 C CA . LYS A 1 228 ? 17.75630 70.52379 117.65952 1.000 44.07536 208 LYS A CA 1
ATOM 1678 C C . LYS A 1 228 ? 16.28253 70.81774 117.41652 1.000 42.13338 208 LYS A C 1
ATOM 1679 O O . LYS A 1 228 ? 15.80929 70.77389 116.27691 1.000 36.80862 208 LYS A O 1
ATOM 1685 N N . LYS A 1 229 ? 15.54957 71.09560 118.49128 1.000 41.70659 209 LYS A N 1
ATOM 1686 C CA . LYS A 1 229 ? 14.12491 71.37290 118.37026 1.000 39.40901 209 LYS A CA 1
ATOM 1687 C C . LYS A 1 229 ? 13.92685 72.76757 117.79358 1.000 40.06607 209 LYS A C 1
ATOM 1688 O O . LYS A 1 229 ? 14.34871 73.76177 118.39520 1.000 41.96047 209 LYS A O 1
ATOM 1694 N N . ILE A 1 230 ? 13.29055 72.83738 116.63040 1.000 37.28752 210 ILE A N 1
ATOM 1695 C CA . ILE A 1 230 ? 12.92156 74.10651 116.01872 1.000 42.18612 210 ILE A CA 1
ATOM 1696 C C . ILE A 1 230 ? 11.56341 74.51633 116.57074 1.000 46.17151 210 ILE A C 1
ATOM 1697 O O . ILE A 1 230 ? 10.58134 73.77959 116.43065 1.000 49.65710 210 ILE A O 1
ATOM 1702 N N . GLU A 1 231 ? 11.50823 75.68131 117.21274 1.000 51.28650 211 GLU A N 1
ATOM 1703 C CA . GLU A 1 231 ? 10.23431 76.21665 117.67317 1.000 44.46226 211 GLU A CA 1
ATOM 1704 C C . GLU A 1 231 ? 9.35341 76.53523 116.47222 1.000 48.35902 211 GLU A C 1
ATOM 1705 O O . GLU A 1 231 ? 9.80599 77.15441 115.50528 1.000 49.07819 211 GLU A O 1
ATOM 1711 N N . LYS A 1 232 ? 8.09646 76.10409 116.52785 1.000 49.72458 212 LYS A N 1
ATOM 1712 C CA . LYS A 1 232 ? 7.19488 76.19715 115.38427 1.000 47.24116 212 LYS A CA 1
ATOM 1713 C C . LYS A 1 232 ? 6.45374 77.52781 115.41576 1.000 46.56233 212 LYS A C 1
ATOM 1714 O O . LYS A 1 232 ? 5.60380 77.75296 116.28298 1.000 55.56301 212 LYS A O 1
ATOM 1720 N N . LYS A 1 233 ? 6.77658 78.40991 114.47101 1.000 49.48769 213 LYS A N 1
ATOM 1721 C CA . LYS A 1 233 ? 5.87689 79.50921 114.14891 1.000 50.54916 213 LYS A CA 1
ATOM 1722 C C . LYS A 1 233 ? 4.92848 79.11789 113.02475 1.000 56.00065 213 LYS A C 1
ATOM 1723 O O . LYS A 1 233 ? 3.73653 79.44314 113.07318 1.000 58.16483 213 LYS A O 1
ATOM 1729 N N . LYS A 1 234 ? 5.44076 78.41270 112.01679 1.000 55.69180 214 LYS A N 1
ATOM 1730 C CA . LYS A 1 234 ? 4.61020 77.82192 110.97802 1.000 42.05075 214 LYS A CA 1
ATOM 1731 C C . LYS A 1 234 ? 5.09176 76.40720 110.69229 1.000 47.35227 214 LYS A C 1
ATOM 1732 O O . LYS A 1 234 ? 6.27013 76.08832 110.86652 1.000 40.53662 214 LYS A O 1
ATOM 1738 N N . GLU A 1 235 ? 4.17081 75.56540 110.23491 1.000 51.45069 215 GLU A N 1
ATOM 1739 C CA . GLU A 1 235 ? 4.50719 74.25275 109.70177 1.000 46.13317 215 GLU A CA 1
ATOM 1740 C C . GLU A 1 235 ? 4.07648 74.19841 108.24395 1.000 46.75665 215 GLU A C 1
ATOM 1741 O O . GLU A 1 235 ? 2.97805 74.64462 107.90318 1.000 47.74077 215 GLU A O 1
ATOM 1747 N N . LEU A 1 236 ? 4.93876 73.65435 107.38288 1.000 44.42592 216 LEU A N 1
ATOM 1748 C CA . LEU A 1 236 ? 4.73503 73.71014 105.94100 1.000 42.24047 216 LEU A CA 1
ATOM 1749 C C . LEU A 1 236 ? 4.78692 72.31769 105.33296 1.000 47.09883 216 LEU A C 1
ATOM 1750 O O . LEU A 1 236 ? 5.69867 71.53832 105.63085 1.000 44.91920 216 LEU A O 1
ATOM 1755 N N . ARG A 1 237 ? 3.81918 72.02797 104.46501 1.000 42.35154 217 ARG A N 1
ATOM 1756 C CA . ARG A 1 237 ? 3.84586 70.87228 103.57869 1.000 33.90661 217 ARG A CA 1
ATOM 1757 C C . ARG A 1 237 ? 3.85905 71.37638 102.14378 1.000 46.08658 217 ARG A C 1
ATOM 1758 O O . ARG A 1 237 ? 2.97326 72.13846 101.74400 1.000 40.58212 217 ARG A O 1
ATOM 1766 N N . ILE A 1 238 ? 4.85036 70.95153 101.36800 1.000 40.00817 218 ILE A N 1
ATOM 1767 C CA . ILE A 1 238 ? 5.00790 71.40414 99.99079 1.000 36.22447 218 ILE A CA 1
ATOM 1768 C C . ILE A 1 238 ? 4.93581 70.18571 99.08238 1.000 41.71310 218 ILE A C 1
ATOM 1769 O O . ILE A 1 238 ? 5.81605 69.31741 99.12403 1.000 47.71545 218 ILE A O 1
ATOM 1774 N N . THR A 1 239 ? 3.88757 70.11569 98.26855 1.000 38.13869 219 THR A N 1
ATOM 1775 C CA . THR A 1 239 ? 3.74231 69.07772 97.25726 1.000 40.35918 219 THR A CA 1
ATOM 1776 C C . THR A 1 239 ? 4.24381 69.62422 95.92675 1.000 39.75752 219 THR A C 1
ATOM 1777 O O . THR A 1 239 ? 3.77284 70.66630 95.46016 1.000 49.60241 219 THR A O 1
ATOM 1781 N N . VAL A 1 240 ? 5.19821 68.92580 95.32305 1.000 34.89623 220 VAL A N 1
ATOM 1782 C CA . VAL A 1 240 ? 5.78943 69.32552 94.05400 1.000 37.57476 220 VAL A CA 1
ATOM 1783 C C . VAL A 1 240 ? 5.45778 68.25693 93.02713 1.000 39.02908 220 VAL A C 1
ATOM 1784 O O . VAL A 1 240 ? 5.80125 67.08135 93.21484 1.000 37.30113 220 VAL A O 1
ATOM 1788 N N . VAL A 1 241 ? 4.78734 68.66732 91.95242 1.000 43.70730 221 VAL A N 1
ATOM 1789 C CA . VAL A 1 241 ? 4.48018 67.81029 90.81134 1.000 38.35320 221 VAL A CA 1
ATOM 1790 C C . VAL A 1 241 ? 5.15467 68.45077 89.60597 1.000 47.09862 221 VAL A C 1
ATOM 1791 O O . VAL A 1 241 ? 4.65921 69.44476 89.06000 1.000 51.94371 221 VAL A O 1
ATOM 1795 N N . GLY A 1 242 ? 6.28435 67.88927 89.18499 1.000 39.62864 222 GLY A N 1
ATOM 1796 C CA . GLY A 1 242 ? 7.07505 68.50772 88.14154 1.000 42.60773 222 GLY A CA 1
ATOM 1797 C C . GLY A 1 242 ? 7.62609 69.84188 88.59733 1.000 44.32360 222 GLY A C 1
ATOM 1798 O O . GLY A 1 242 ? 8.47157 69.89746 89.49572 1.000 39.65017 222 GLY A O 1
ATOM 1799 N N . ARG A 1 243 ? 7.15003 70.92748 87.99039 1.000 47.26111 223 ARG A N 1
ATOM 1800 C CA . ARG A 1 243 ? 7.49793 72.27446 88.42103 1.000 43.21459 223 ARG A CA 1
ATOM 1801 C C . ARG A 1 243 ? 6.32089 72.99330 89.06803 1.000 44.84137 223 ARG A C 1
ATOM 1802 O O . ARG A 1 243 ? 6.40219 74.20074 89.31560 1.000 54.26522 223 ARG A O 1
ATOM 1810 N N . ASP A 1 244 ? 5.23370 72.27901 89.35221 1.000 43.71513 224 ASP A N 1
ATOM 1811 C CA . ASP A 1 244 ? 4.08374 72.84477 90.04610 1.000 46.16851 224 ASP A CA 1
ATOM 1812 C C . ASP A 1 244 ? 4.28490 72.68627 91.54800 1.000 46.92879 224 ASP A C 1
ATOM 1813 O O . ASP A 1 244 ? 4.44844 71.56500 92.04311 1.000 50.03299 224 ASP A O 1
ATOM 1818 N N . VAL A 1 245 ? 4.27059 73.80584 92.26559 1.000 48.20911 225 VAL A N 1
ATOM 1819 C CA . VAL A 1 245 ? 4.54577 73.84442 93.69708 1.000 48.04931 225 VAL A CA 1
ATOM 1820 C C . VAL A 1 245 ? 3.26543 74.24132 94.41800 1.000 47.82415 225 VAL A C 1
ATOM 1821 O O . VAL A 1 245 ? 2.68739 75.29772 94.13363 1.000 50.88174 225 VAL A O 1
ATOM 1825 N N . TYR A 1 246 ? 2.82566 73.40303 95.35564 1.000 44.63383 226 TYR A N 1
ATOM 1826 C CA . TYR A 1 246 ? 1.65187 73.67289 96.17915 1.000 45.01314 226 TYR A CA 1
ATOM 1827 C C . TYR A 1 246 ? 2.09945 73.67711 97.63408 1.000 44.28233 226 TYR A C 1
ATOM 1828 O O . TYR A 1 246 ? 2.48720 72.63445 98.17065 1.000 51.52148 226 TYR A O 1
ATOM 1837 N N . ALA A 1 247 ? 2.04919 74.84153 98.27017 1.000 39.51902 227 ALA A N 1
ATOM 1838 C CA . ALA A 1 247 ? 2.47312 74.99529 99.65253 1.000 43.60854 227 ALA A CA 1
ATOM 1839 C C . ALA A 1 247 ? 1.26198 75.16103 100.55818 1.000 45.29671 227 ALA A C 1
ATOM 1840 O O . ALA A 1 247 ? 0.33634 75.91422 100.24372 1.000 44.82010 227 ALA A O 1
ATOM 1842 N N . PHE A 1 248 ? 1.28299 74.46684 101.69143 1.000 44.09574 228 PHE A N 1
ATOM 1843 C CA . PHE A 1 248 ? 0.23215 74.55300 102.69138 1.000 47.27422 228 PHE A CA 1
ATOM 1844 C C . PHE A 1 248 ? 0.87384 74.78781 104.04682 1.000 47.00029 228 PHE A C 1
ATOM 1845 O O . PHE A 1 248 ? 1.95321 74.25845 104.33039 1.000 48.33896 228 PHE A O 1
ATOM 1853 N N . GLU A 1 249 ? 0.20605 75.57720 104.88215 1.000 51.27280 229 GLU A N 1
ATOM 1854 C CA . GLU A 1 249 ? 0.76444 75.98021 106.16015 1.000 53.50345 229 GLU A CA 1
ATOM 1855 C C . GLU A 1 249 ? -0.25364 75.80398 107.27568 1.000 54.77375 229 GLU A C 1
ATOM 1856 O O . GLU A 1 249 ? -1.46822 75.89869 107.06692 1.000 60.36591 229 GLU A O 1
ATOM 1862 N N . ILE A 1 250 ? 0.27369 75.50685 108.45848 1.000 54.29611 230 ILE A N 1
ATOM 1863 C CA . ILE A 1 250 ? -0.43465 75.65731 109.72215 1.000 57.03029 230 ILE A CA 1
ATOM 1864 C C . ILE A 1 250 ? 0.30086 76.72888 110.51064 1.000 58.85326 230 ILE A C 1
ATOM 1865 O O . ILE A 1 250 ? 1.47519 76.54965 110.86433 1.000 58.45665 230 ILE A O 1
ATOM 1870 N N . ASP A 1 251 ? -0.37588 77.84848 110.75650 1.000 55.67144 231 ASP A N 1
ATOM 1871 C CA . ASP A 1 251 ? 0.19887 78.96560 111.50056 1.000 62.64112 231 ASP A CA 1
ATOM 1872 C C . ASP A 1 251 ? -0.08875 78.73297 112.97785 1.000 61.27167 231 ASP A C 1
ATOM 1873 O O . ASP A 1 251 ? -1.16200 79.08043 113.47636 1.000 58.91593 231 ASP A O 1
ATOM 1878 N N . SER A 1 252 ? 0.87448 78.13025 113.67984 1.000 54.66160 232 SER A N 1
ATOM 1879 C CA . SER A 1 252 ? 0.70212 77.86560 115.10459 1.000 61.36046 232 SER A CA 1
ATOM 1880 C C . SER A 1 252 ? 0.60890 79.16227 115.89491 1.000 58.78492 232 SER A C 1
ATOM 1881 O O . SER A 1 252 ? -0.19053 79.27198 116.83398 1.000 64.15846 232 SER A O 1
ATOM 1884 N N . GLN A 1 253 ? 1.42017 80.15496 115.52248 1.000 53.73682 233 GLN A N 1
ATOM 1885 C CA . GLN A 1 253 ? 1.44691 81.42246 116.24493 1.000 58.26660 233 GLN A CA 1
ATOM 1886 C C . GLN A 1 253 ? 0.09908 82.13122 116.16932 1.000 57.98639 233 GLN A C 1
ATOM 1887 O O . GLN A 1 253 ? -0.46522 82.53133 117.19545 1.000 56.75736 233 GLN A O 1
ATOM 1893 N N . GLN A 1 254 ? -0.44151 82.28454 114.95769 1.000 49.16045 234 GLN A N 1
ATOM 1894 C CA . GLN A 1 254 ? -1.71374 82.98201 114.80916 1.000 56.02680 234 GLN A CA 1
ATOM 1895 C C . GLN A 1 254 ? -2.87414 82.17243 115.37135 1.000 56.98258 234 GLN A C 1
ATOM 1896 O O . GLN A 1 254 ? -3.84418 82.75385 115.86433 1.000 55.20009 234 GLN A O 1
ATOM 1902 N N . SER A 1 255 ? -2.79222 80.84179 115.31765 1.000 49.65046 235 SER A N 1
ATOM 1903 C CA . SER A 1 255 ? -3.80845 80.00591 115.95168 1.000 53.23753 235 SER A CA 1
ATOM 1904 C C . SER A 1 255 ? -3.84487 80.23993 117.45806 1.000 56.00554 235 SER A C 1
ATOM 1905 O O . SER A 1 255 ? -4.90911 80.48409 118.04806 1.000 51.84445 235 SER A O 1
ATOM 1908 N N . GLU A 1 256 ? -2.67868 80.15611 118.09994 1.000 53.01357 236 GLU A N 1
ATOM 1909 C CA . GLU A 1 256 ? -2.59439 80.37657 119.53675 1.000 53.75918 236 GLU A CA 1
ATOM 1910 C C . GLU A 1 256 ? -3.00187 81.79636 119.90771 1.000 56.84469 236 GLU A C 1
ATOM 1911 O O . GLU A 1 256 ? -3.57962 82.01548 120.97849 1.000 56.14966 236 GLU A O 1
ATOM 1917 N N . ALA A 1 257 ? -2.72533 82.76888 119.03497 1.000 49.10478 237 ALA A N 1
ATOM 1918 C CA . ALA A 1 257 ? -3.17443 84.13460 119.28710 1.000 50.32782 237 ALA A CA 1
ATOM 1919 C C . ALA A 1 257 ? -4.69332 84.23783 119.19906 1.000 51.97316 237 ALA A C 1
ATOM 1920 O O . ALA A 1 257 ? -5.33597 84.84621 120.06311 1.000 60.37049 237 ALA A O 1
ATOM 1922 N N . ALA A 1 258 ? -5.28407 83.64798 118.15537 1.000 50.70389 238 ALA A N 1
ATOM 1923 C CA . ALA A 1 258 ? -6.73240 83.68143 117.98791 1.000 54.58337 238 ALA A CA 1
ATOM 1924 C C . ALA A 1 258 ? -7.44902 83.01325 119.15060 1.000 51.61243 238 ALA A C 1
ATOM 1925 O O . ALA A 1 258 ? -8.57795 83.39312 119.48270 1.000 50.75614 238 ALA A O 1
ATOM 1927 N N . LYS A 1 259 ? -6.81800 82.01641 119.77689 1.000 51.03077 239 LYS A N 1
ATOM 1928 C CA . LYS A 1 259 ? -7.44777 81.37050 120.92650 1.000 46.97721 239 LYS A CA 1
ATOM 1929 C C . LYS A 1 259 ? -7.66982 82.33050 122.09295 1.000 47.42629 239 LYS A C 1
ATOM 1930 O O . LYS A 1 259 ? -8.46897 82.02652 122.98585 1.000 44.74257 239 LYS A O 1
ATOM 1936 N N . THR A 1 260 ? -6.98851 83.47728 122.10745 1.000 39.85007 240 THR A N 1
ATOM 1937 C CA . THR A 1 260 ? -7.20713 84.49324 123.13042 1.000 48.49296 240 THR A CA 1
ATOM 1938 C C . THR A 1 260 ? -8.29793 85.48883 122.74879 1.000 45.47228 240 THR A C 1
ATOM 1939 O O . THR A 1 260 ? -8.93057 86.07117 123.63853 1.000 44.91348 240 THR A O 1
ATOM 1943 N N . ASP A 1 261 ? -8.54730 85.67579 121.45451 1.000 50.66980 241 ASP A N 1
ATOM 1944 C CA . ASP A 1 261 ? -9.54260 86.63017 120.98022 1.000 43.09110 241 ASP A CA 1
ATOM 1945 C C . ASP A 1 261 ? -10.92769 85.99206 121.01753 1.000 41.57874 241 ASP A C 1
ATOM 1946 O O . ASP A 1 261 ? -11.15625 84.95706 120.38254 1.000 41.72326 241 ASP A O 1
ATOM 1951 N N . TRP A 1 262 ? -11.85463 86.61416 121.75409 1.000 43.29298 242 TRP A N 1
ATOM 1952 C CA . TRP A 1 262 ? -13.20641 86.06926 121.85148 1.000 40.85815 242 TRP A CA 1
ATOM 1953 C C . TRP A 1 262 ? -13.91073 86.06451 120.50112 1.000 41.28234 242 TRP A C 1
ATOM 1954 O O . TRP A 1 262 ? -14.80397 85.24115 120.27065 1.000 31.95901 242 TRP A O 1
ATOM 1965 N N . ARG A 1 263 ? -13.52444 86.96870 119.59815 1.000 39.36282 243 ARG A N 1
ATOM 1966 C CA . ARG A 1 263 ? -14.13831 87.04124 118.27772 1.000 42.15913 243 ARG A CA 1
ATOM 1967 C C . ARG A 1 263 ? -13.81939 85.83400 117.40424 1.000 40.72880 243 ARG A C 1
ATOM 1968 O O . ARG A 1 263 ? -14.40919 85.70192 116.32607 1.000 43.02983 243 ARG A O 1
ATOM 1976 N N . LYS A 1 264 ? -12.90992 84.95917 117.83513 1.000 45.25655 244 LYS A N 1
ATOM 1977 C CA . LYS A 1 264 ? -12.50752 83.79155 117.06159 1.000 43.34158 244 LYS A CA 1
ATOM 1978 C C . LYS A 1 264 ? -13.01909 82.48563 117.65726 1.000 42.58702 244 LYS A C 1
ATOM 1979 O O . LYS A 1 264 ? -12.64300 81.41048 117.17795 1.000 51.74423 244 LYS A O 1
ATOM 1985 N N . ASP A 1 265 ? -13.86005 82.55055 118.68814 1.000 41.08770 245 ASP A N 1
ATOM 1986 C CA . ASP A 1 265 ? -14.34494 81.33958 119.33743 1.000 40.55545 245 ASP A CA 1
ATOM 1987 C C . ASP A 1 265 ? -15.17635 80.50431 118.37125 1.000 44.41701 245 ASP A C 1
ATOM 1988 O O . ASP A 1 265 ? -15.99958 81.02967 117.61733 1.000 50.69900 245 ASP A O 1
ATOM 1993 N N . GLY A 1 266 ? -14.95260 79.19026 118.39566 1.000 45.01739 246 GLY A N 1
ATOM 1994 C CA . GLY A 1 266 ? -15.66090 78.27309 117.52936 1.000 40.71041 246 GLY A CA 1
ATOM 1995 C C . GLY A 1 266 ? -15.12418 78.17139 116.12012 1.000 51.39139 246 GLY A C 1
ATOM 1996 O O . GLY A 1 266 ? -15.56398 77.28998 115.37076 1.000 54.90734 246 GLY A O 1
ATOM 1997 N N . ILE A 1 267 ? -14.19326 79.03611 115.73204 1.000 55.98929 247 ILE A N 1
ATOM 1998 C CA . ILE A 1 267 ? -13.57099 79.00064 114.41470 1.000 56.45481 247 ILE A CA 1
ATOM 1999 C C . ILE A 1 267 ? -12.23652 78.28708 114.58593 1.000 66.42456 247 ILE A C 1
ATOM 2000 O O . ILE A 1 267 ? -11.25202 78.88013 115.03618 1.000 67.20225 247 ILE A O 1
ATOM 2005 N N . ASN A 1 268 ? -12.19828 77.01060 114.21149 1.000 82.76276 248 ASN A N 1
ATOM 2006 C CA . ASN A 1 268 ? -11.01639 76.18967 114.43148 1.000 81.30285 248 ASN A CA 1
ATOM 2007 C C . ASN A 1 268 ? -10.36559 75.80279 113.10875 1.000 89.07445 248 ASN A C 1
ATOM 2008 O O . ASN A 1 268 ? -10.00584 74.64088 112.90111 1.000 102.03861 248 ASN A O 1
ATOM 2013 N N . LEU A 1 269 ? -10.20114 76.77517 112.20811 1.000 81.87874 249 LEU A N 1
ATOM 2014 C CA . LEU A 1 269 ? -9.33299 76.61553 111.04262 1.000 93.18579 249 LEU A CA 1
ATOM 2015 C C . LEU A 1 269 ? -7.88480 76.48456 111.50102 1.000 95.29849 249 LEU A C 1
ATOM 2016 O O . LEU A 1 269 ? -6.96644 76.36020 110.68575 1.000 95.00216 249 LEU A O 1
ATOM 2021 N N . ILE A 1 270 ? -7.68774 76.54408 112.81860 1.000 92.33348 250 ILE A N 1
ATOM 2022 C CA . ILE A 1 270 ? -6.37915 76.41361 113.44374 1.000 84.89566 250 ILE A CA 1
ATOM 2023 C C . ILE A 1 270 ? -5.78491 75.02859 113.20988 1.000 84.42523 250 ILE A C 1
ATOM 2024 O O . ILE A 1 270 ? -4.56073 74.87885 113.11173 1.000 82.67987 250 ILE A O 1
ATOM 2029 N N . ASP A 1 271 ? -6.62406 74.00094 113.11683 1.000 91.16895 251 ASP A N 1
ATOM 2030 C CA . ASP A 1 271 ? -6.16211 72.63335 112.92608 1.000 93.94172 251 ASP A CA 1
ATOM 2031 C C . ASP A 1 271 ? -6.11112 72.22268 111.46096 1.000 92.53207 251 ASP A C 1
ATOM 2032 O O . ASP A 1 271 ? -5.71946 71.08893 111.16300 1.000 90.74276 251 ASP A O 1
ATOM 2037 N N . LYS A 1 272 ? -6.48954 73.10894 110.54583 1.000 87.61324 252 LYS A N 1
ATOM 2038 C CA . LYS A 1 272 ? -6.55888 72.79838 109.12681 1.000 86.09940 252 LYS A CA 1
ATOM 2039 C C . LYS A 1 272 ? -5.43514 73.50258 108.38068 1.000 78.03058 252 LYS A C 1
ATOM 2040 O O . LYS A 1 272 ? -5.12356 74.66540 108.65769 1.000 71.78461 252 LYS A O 1
ATOM 2046 N N . TRP A 1 273 ? -4.82530 72.78776 107.44062 1.000 69.79658 253 TRP A N 1
ATOM 2047 C CA . TRP A 1 273 ? -3.83826 73.39616 106.56318 1.000 65.95080 253 TRP A CA 1
ATOM 2048 C C . TRP A 1 273 ? -4.51441 74.39150 105.63267 1.000 54.18305 253 TRP A C 1
ATOM 2049 O O . TRP A 1 273 ? -5.59031 74.12691 105.08992 1.000 55.47146 253 TRP A O 1
ATOM 2060 N N . ILE A 1 274 ? -3.88597 75.54741 105.45553 1.000 54.18054 254 ILE A N 1
ATOM 2061 C CA . ILE A 1 274 ? -4.40188 76.53265 104.50997 1.000 60.63344 254 ILE A CA 1
ATOM 2062 C C . ILE A 1 274 ? -3.37550 76.71464 103.39906 1.000 53.94563 254 ILE A C 1
ATOM 2063 O O . ILE A 1 274 ? -2.16467 76.70081 103.66594 1.000 47.48668 254 ILE A O 1
ATOM 2068 N N . PRO A 1 275 ? -3.80299 76.84376 102.14422 1.000 56.81610 255 PRO A N 1
ATOM 2069 C CA . PRO A 1 275 ? -2.84560 77.12383 101.07028 1.000 50.44088 255 PRO A CA 1
ATOM 2070 C C . PRO A 1 275 ? -2.11551 78.43342 101.32110 1.000 50.05930 255 PRO A C 1
ATOM 2071 O O . PRO A 1 275 ? -2.67707 79.39513 101.85081 1.000 54.33607 255 PRO A O 1
ATOM 2075 N N . THR A 1 276 ? -0.84372 78.45746 100.93677 1.000 41.17534 256 THR A N 1
ATOM 2076 C CA . THR A 1 276 ? 0.01149 79.61122 101.15759 1.000 41.12107 256 THR A CA 1
ATOM 2077 C C . THR A 1 276 ? 0.98732 79.70916 99.99257 1.000 54.53790 256 THR A C 1
ATOM 2078 O O . THR A 1 276 ? 1.01936 78.84854 99.10785 1.000 53.59577 256 THR A O 1
ATOM 2082 N N . GLU A 1 277 ? 1.78559 80.77187 99.99298 1.000 49.42127 257 GLU A N 1
ATOM 2083 C CA . GLU A 1 277 ? 2.76305 81.01639 98.94308 1.000 58.45980 257 GLU A CA 1
ATOM 2084 C C . GLU A 1 277 ? 4.14354 81.15231 99.56604 1.000 54.07471 257 GLU A C 1
ATOM 2085 O O . GLU A 1 277 ? 4.31202 81.85572 100.56764 1.000 54.98714 257 GLU A O 1
ATOM 2091 N N . LEU A 1 278 ? 5.12115 80.47680 98.97461 1.000 56.64077 258 LEU A N 1
ATOM 2092 C CA . LEU A 1 278 ? 6.47990 80.45093 99.48821 1.000 53.79773 258 LEU A CA 1
ATOM 2093 C C . LEU A 1 278 ? 7.26784 81.66107 99.00273 1.000 56.64691 258 LEU A C 1
ATOM 2094 O O . LEU A 1 278 ? 6.99482 82.19782 97.92382 1.000 58.17293 258 LEU A O 1
ATOM 2099 N N . PRO A 1 279 ? 8.24313 82.11022 99.79000 1.000 59.25385 259 PRO A N 1
ATOM 2100 C CA . PRO A 1 279 ? 9.24451 83.03584 99.25244 1.000 54.14130 259 PRO A CA 1
ATOM 2101 C C . PRO A 1 279 ? 9.93680 82.41025 98.05055 1.000 58.74219 259 PRO A C 1
ATOM 2102 O O . PRO A 1 279 ? 10.18092 81.20240 98.01322 1.000 62.45015 259 PRO A O 1
ATOM 2106 N N . GLN A 1 280 ? 10.24462 83.24604 97.05531 1.000 58.43274 260 GLN A N 1
ATOM 2107 C CA . GLN A 1 280 ? 10.71648 82.72290 95.77602 1.000 61.95337 260 GLN A CA 1
ATOM 2108 C C . GLN A 1 280 ? 12.03935 81.97795 95.91153 1.000 57.02357 260 GLN A C 1
ATOM 2109 O O . GLN A 1 280 ? 12.30569 81.04950 95.14026 1.000 59.45665 260 GLN A O 1
ATOM 2115 N N . ASP A 1 281 ? 12.87338 82.35316 96.88395 1.000 47.46611 261 ASP A N 1
ATOM 2116 C CA . ASP A 1 281 ? 14.11604 81.61836 97.10313 1.000 52.74640 261 ASP A CA 1
ATOM 2117 C C . ASP A 1 281 ? 13.83986 80.20887 97.61666 1.000 57.65031 261 ASP A C 1
ATOM 2118 O O . ASP A 1 281 ? 14.47674 79.24196 97.17479 1.000 51.60429 261 ASP A O 1
ATOM 2123 N N . ILE A 1 282 ? 12.88916 80.07385 98.54512 1.000 52.29042 262 ILE A N 1
ATOM 2124 C CA . ILE A 1 282 ? 12.53576 78.75752 99.06941 1.000 53.34528 262 ILE A CA 1
ATOM 2125 C C . ILE A 1 282 ? 12.00265 77.86460 97.95634 1.000 50.76308 262 ILE A C 1
ATOM 2126 O O . ILE A 1 282 ? 12.37243 76.68934 97.85125 1.000 52.76737 262 ILE A O 1
ATOM 2131 N N . GLU A 1 283 ? 11.12873 78.40785 97.10721 1.000 44.47250 263 GLU A N 1
ATOM 2132 C CA . GLU A 1 283 ? 10.57538 77.62611 96.00563 1.000 50.87079 263 GLU A CA 1
ATOM 2133 C C . GLU A 1 283 ? 11.65507 77.26126 94.99264 1.000 50.37892 263 GLU A C 1
ATOM 2134 O O . GLU A 1 283 ? 11.66291 76.14421 94.45378 1.000 45.31307 263 GLU A O 1
ATOM 2140 N N . PHE A 1 284 ? 12.57242 78.19449 94.72258 1.000 45.42525 264 PHE A N 1
ATOM 2141 C CA . PHE A 1 284 ? 13.71241 77.90370 93.85970 1.000 41.90708 264 PHE A CA 1
ATOM 2142 C C . PHE A 1 284 ? 14.51239 76.72368 94.39636 1.000 47.48797 264 PHE A C 1
ATOM 2143 O O . PHE A 1 284 ? 14.87474 75.80732 93.64841 1.000 45.12668 264 PHE A O 1
ATOM 2151 N N . MET A 1 285 ? 14.78209 76.72228 95.70337 1.000 45.35452 265 MET A N 1
ATOM 2152 C CA . MET A 1 285 ? 15.57342 75.64374 96.28654 1.000 42.66856 265 MET A CA 1
ATOM 2153 C C . MET A 1 285 ? 14.79856 74.32927 96.33266 1.000 46.80055 265 MET A C 1
ATOM 2154 O O . MET A 1 285 ? 15.39903 73.25625 96.22089 1.000 42.89904 265 MET A O 1
ATOM 2159 N N . ILE A 1 286 ? 13.47329 74.38768 96.47438 1.000 40.50155 266 ILE A N 1
ATOM 2160 C CA . ILE A 1 286 ? 12.66032 73.17231 96.40833 1.000 42.15233 266 ILE A CA 1
ATOM 2161 C C . ILE A 1 286 ? 12.75072 72.54845 95.01798 1.000 47.33067 266 ILE A C 1
ATOM 2162 O O . ILE A 1 286 ? 12.97326 71.33390 94.86120 1.000 40.03503 266 ILE A O 1
ATOM 2167 N N . LEU A 1 287 ? 12.56041 73.37378 93.98475 1.000 46.28793 267 LEU A N 1
ATOM 2168 C CA . LEU A 1 287 ? 12.68913 72.88391 92.61724 1.000 40.36061 267 LEU A CA 1
ATOM 2169 C C . LEU A 1 287 ? 14.09452 72.35686 92.35777 1.000 39.39924 267 LEU A C 1
ATOM 2170 O O . LEU A 1 287 ? 14.27060 71.35464 91.65673 1.000 49.07458 267 LEU A O 1
ATOM 2175 N N . GLU A 1 288 ? 15.10853 73.00401 92.93731 1.000 43.64945 268 GLU A N 1
ATOM 2176 C CA . GLU A 1 288 ? 16.47554 72.51820 92.78123 1.000 47.53639 268 GLU A CA 1
ATOM 2177 C C . GLU A 1 288 ? 16.68710 71.18278 93.48429 1.000 44.69095 268 GLU A C 1
ATOM 2178 O O . GLU A 1 288 ? 17.46022 70.35037 93.00331 1.000 46.05908 268 GLU A O 1
ATOM 2184 N N . LEU A 1 289 ? 16.02758 70.96564 94.62339 1.000 41.85137 269 LEU A N 1
ATOM 2185 C CA . LEU A 1 289 ? 16.10791 69.67048 95.29245 1.000 42.67287 269 LEU A CA 1
ATOM 2186 C C . LEU A 1 289 ? 15.53419 68.57245 94.40795 1.000 41.69013 269 LEU A C 1
ATOM 2187 O O . LEU A 1 289 ? 16.15102 67.51106 94.22148 1.000 36.83533 269 LEU A O 1
ATOM 2192 N N . LEU A 1 290 ? 14.35252 68.82185 93.83707 1.000 40.99654 270 LEU A N 1
ATOM 2193 C CA . LEU A 1 290 ? 13.78449 67.84241 92.91352 1.000 36.80476 270 LEU A CA 1
ATOM 2194 C C . LEU A 1 290 ? 14.65959 67.66239 91.67697 1.000 40.53653 270 LEU A C 1
ATOM 2195 O O . LEU A 1 290 ? 14.70433 66.56824 91.10289 1.000 45.12446 270 LEU A O 1
ATOM 2200 N N . ASP A 1 291 ? 15.36275 68.71710 91.25616 1.000 41.41271 271 ASP A N 1
ATOM 2201 C CA . ASP A 1 291 ? 16.28310 68.59717 90.12868 1.000 40.52863 271 ASP A CA 1
ATOM 2202 C C . ASP A 1 291 ? 17.47118 67.71049 90.47760 1.000 43.62788 271 ASP A C 1
ATOM 2203 O O . ASP A 1 291 ? 17.89400 66.87855 89.66657 1.000 43.09685 271 ASP A O 1
ATOM 2208 N N . VAL A 1 292 ? 18.02882 67.88769 91.67646 1.000 41.65334 272 VAL A N 1
ATOM 2209 C CA . VAL A 1 292 ? 19.16284 67.07620 92.10748 1.000 32.32691 272 VAL A CA 1
ATOM 2210 C C . VAL A 1 292 ? 18.76267 65.61114 92.18662 1.000 41.60838 272 VAL A C 1
ATOM 2211 O O . VAL A 1 292 ? 19.51046 64.72331 91.75720 1.000 38.38779 272 VAL A O 1
ATOM 2215 N N . TYR A 1 293 ? 17.57520 65.33121 92.72804 1.000 43.45584 273 TYR A N 1
ATOM 2216 C CA . TYR A 1 293 ? 17.12058 63.94657 92.78451 1.000 36.42191 273 TYR A CA 1
ATOM 2217 C C . TYR A 1 293 ? 16.65343 63.42121 91.43207 1.000 39.31224 273 TYR A C 1
ATOM 2218 O O . TYR A 1 293 ? 16.60766 62.20048 91.24220 1.000 29.99170 273 TYR A O 1
ATOM 2227 N N . HIS A 1 294 ? 16.32070 64.31155 90.49396 1.000 42.43742 274 HIS A N 1
ATOM 2228 C CA . HIS A 1 294 ? 15.76669 63.93837 89.18997 1.000 39.63124 274 HIS A CA 1
ATOM 2229 C C . HIS A 1 294 ? 14.49094 63.11138 89.34857 1.000 35.65367 274 HIS A C 1
ATOM 2230 O O . HIS A 1 294 ? 14.32253 62.05404 88.73783 1.000 39.37836 274 HIS A O 1
ATOM 2237 N N . VAL A 1 295 ? 13.58813 63.60606 90.19188 1.000 45.11995 275 VAL A N 1
ATOM 2238 C CA . VAL A 1 295 ? 12.25443 63.04556 90.34599 1.000 43.00320 275 VAL A CA 1
ATOM 2239 C C . VAL A 1 295 ? 11.24853 64.15775 90.08969 1.000 43.48090 275 VAL A C 1
ATOM 2240 O O . VAL A 1 295 ? 11.55205 65.34590 90.22109 1.000 41.78608 275 VAL A O 1
ATOM 2244 N N . ASP A 1 296 ? 10.03380 63.75952 89.71818 1.000 47.14938 276 ASP A N 1
ATOM 2245 C CA . ASP A 1 296 ? 8.98945 64.71467 89.37586 1.000 43.90010 276 ASP A CA 1
ATOM 2246 C C . ASP A 1 296 ? 7.87282 64.77085 90.40920 1.000 44.41315 276 ASP A C 1
ATOM 2247 O O . ASP A 1 296 ? 6.85348 65.42515 90.16789 1.000 47.91063 276 ASP A O 1
ATOM 2252 N N . TYR A 1 297 ? 8.03459 64.10717 91.55111 1.000 40.74882 277 TYR A N 1
ATOM 2253 C CA . TYR A 1 297 ? 7.08248 64.22647 92.64485 1.000 37.78850 277 TYR A CA 1
ATOM 2254 C C . TYR A 1 297 ? 7.83416 64.31643 93.96123 1.000 39.39362 277 TYR A C 1
ATOM 2255 O O . TYR A 1 297 ? 8.84325 63.63435 94.15753 1.000 37.15705 277 TYR A O 1
ATOM 2264 N N . GLY A 1 298 ? 7.33373 65.15863 94.85890 1.000 36.74196 278 GLY A N 1
ATOM 2265 C CA . GLY A 1 298 ? 7.94643 65.29780 96.16571 1.000 34.29129 278 GLY A CA 1
ATOM 2266 C C . GLY A 1 298 ? 6.97914 65.86170 97.17819 1.000 41.97026 278 GLY A C 1
ATOM 2267 O O . GLY A 1 298 ? 6.11071 66.67286 96.84610 1.000 48.87111 278 GLY A O 1
ATOM 2268 N N . ALA A 1 299 ? 7.12897 65.42116 98.42587 1.000 33.25729 279 ALA A N 1
ATOM 2269 C CA . ALA A 1 299 ? 6.38112 65.96151 99.55768 1.000 38.52384 279 ALA A CA 1
ATOM 2270 C C . ALA A 1 299 ? 7.38819 66.40276 100.61163 1.000 40.02729 279 ALA A C 1
ATOM 2271 O O . ALA A 1 299 ? 7.95813 65.56640 101.32076 1.000 42.48542 279 ALA A O 1
ATOM 2273 N N . ILE A 1 300 ? 7.60464 67.71119 100.71318 1.000 32.15556 280 ILE A N 1
ATOM 2274 C CA . ILE A 1 300 ? 8.62337 68.28663 101.58394 1.000 39.75585 280 ILE A CA 1
ATOM 2275 C C . ILE A 1 300 ? 7.96182 68.82110 102.84526 1.000 40.15671 280 ILE A C 1
ATOM 2276 O O . ILE A 1 300 ? 6.89143 69.44140 102.78707 1.000 42.06596 280 ILE A O 1
ATOM 2281 N N . ASP A 1 301 ? 8.59896 68.58060 103.98855 1.000 35.47504 281 ASP A N 1
ATOM 2282 C CA . ASP A 1 301 ? 8.16858 69.12126 105.26993 1.000 31.71327 281 ASP A CA 1
ATOM 2283 C C . ASP A 1 301 ? 9.12419 70.22705 105.69786 1.000 36.63690 281 ASP A C 1
ATOM 2284 O O . ASP A 1 301 ? 10.34811 70.07270 105.60051 1.000 39.25174 281 ASP A O 1
ATOM 2289 N N . MET A 1 302 ? 8.56832 71.34145 106.16771 1.000 39.02884 282 MET A N 1
ATOM 2290 C CA . MET A 1 302 ? 9.38436 72.45845 106.61772 1.000 40.04572 282 MET A CA 1
ATOM 2291 C C . MET A 1 302 ? 8.80343 73.04130 107.89766 1.000 43.10794 282 MET A C 1
ATOM 2292 O O . MET A 1 302 ? 7.61269 72.90608 108.18902 1.000 45.72748 282 MET A O 1
ATOM 2297 N N . ILE A 1 303 ? 9.66924 73.70340 108.65847 1.000 42.71212 283 ILE A N 1
ATOM 2298 C CA . ILE A 1 303 ? 9.27300 74.41671 109.86762 1.000 41.32049 283 ILE A CA 1
ATOM 2299 C C . ILE A 1 303 ? 9.79936 75.84182 109.77590 1.000 40.70901 283 ILE A C 1
ATOM 2300 O O . ILE A 1 303 ? 10.98017 76.05227 109.48255 1.000 40.35526 283 ILE A O 1
ATOM 2305 N N . VAL A 1 304 ? 8.92739 76.81651 110.01615 1.000 42.69383 284 VAL A N 1
ATOM 2306 C CA . VAL A 1 304 ? 9.31989 78.21777 110.07401 1.000 35.94164 284 VAL A CA 1
ATOM 2307 C C . VAL A 1 304 ? 9.38889 78.61914 111.53895 1.000 41.74926 284 VAL A C 1
ATOM 2308 O O . VAL A 1 304 ? 8.37563 78.58494 112.24983 1.000 48.72941 284 VAL A O 1
ATOM 2312 N N . SER A 1 305 ? 10.58922 78.99093 111.98389 1.000 45.70133 285 SER A N 1
ATOM 2313 C CA . SER A 1 305 ? 10.85197 79.32618 113.37293 1.000 48.07174 285 SER A CA 1
ATOM 2314 C C . SER A 1 305 ? 10.28154 80.70475 113.70261 1.000 51.28822 285 SER A C 1
ATOM 2315 O O . SER A 1 305 ? 9.82353 81.42561 112.81320 1.000 49.41573 285 SER A O 1
ATOM 2318 N N . PRO A 1 306 ? 10.27438 81.09400 114.98481 1.000 61.64668 286 PRO A N 1
ATOM 2319 C CA . PRO A 1 306 ? 9.84758 82.46365 115.31923 1.000 64.48027 286 PRO A CA 1
ATOM 2320 C C . PRO A 1 306 ? 10.67720 83.54077 114.64286 1.000 60.73345 286 PRO A C 1
ATOM 2321 O O . PRO A 1 306 ? 10.15707 84.63081 114.37219 1.000 57.03994 286 PRO A O 1
ATOM 2325 N N . GLU A 1 307 ? 11.94975 83.27207 114.35710 1.000 59.94066 287 GLU A N 1
ATOM 2326 C CA . GLU A 1 307 ? 12.79523 84.21448 113.63518 1.000 57.25943 287 GLU A CA 1
ATOM 2327 C C . GLU A 1 307 ? 12.56960 84.17256 112.12815 1.000 61.41769 287 GLU A C 1
ATOM 2328 O O . GLU A 1 307 ? 13.37245 84.74233 111.38054 1.000 51.96713 287 GLU A O 1
ATOM 2334 N N . ASP A 1 308 ? 11.50749 83.49967 111.67968 1.000 58.63871 288 ASP A N 1
ATOM 2335 C CA . ASP A 1 308 ? 11.07606 83.49973 110.28117 1.000 60.67983 288 ASP A CA 1
ATOM 2336 C C . ASP A 1 308 ? 12.13191 82.91978 109.34321 1.000 55.00204 288 ASP A C 1
ATOM 2337 O O . ASP A 1 308 ? 12.23214 83.32422 108.18226 1.000 57.57928 288 ASP A O 1
ATOM 2342 N N . GLU A 1 309 ? 12.92545 81.96790 109.82423 1.000 46.23782 289 GLU A N 1
ATOM 2343 C CA . GLU A 1 309 ? 13.83125 81.22094 108.96404 1.000 51.60045 289 GLU A CA 1
ATOM 2344 C C . GLU A 1 309 ? 13.22580 79.85882 108.65442 1.000 52.52942 289 GLU A C 1
ATOM 2345 O O . GLU A 1 309 ? 12.55923 79.25462 109.50027 1.000 43.71056 289 GLU A O 1
ATOM 2351 N N . TYR A 1 310 ? 13.45843 79.38446 107.43533 1.000 47.06180 290 TYR A N 1
ATOM 2352 C CA . TYR A 1 310 ? 12.82783 78.17519 106.92442 1.000 43.23122 290 TYR A CA 1
ATOM 2353 C C . TYR A 1 310 ? 13.77174 76.99400 107.11422 1.000 42.58355 290 TYR A C 1
ATOM 2354 O O . TYR A 1 310 ? 14.92192 77.03535 106.66345 1.000 44.18979 290 TYR A O 1
ATOM 2363 N N . TYR A 1 311 ? 13.28430 75.94519 107.77439 1.000 41.33012 291 TYR A N 1
ATOM 2364 C CA . TYR A 1 311 ? 14.06183 74.74880 108.06192 1.000 36.20418 291 TYR A CA 1
ATOM 2365 C C . TYR A 1 311 ? 13.48092 73.58144 107.27795 1.000 40.56482 291 TYR A C 1
ATOM 2366 O O . TYR A 1 311 ? 12.29805 73.25176 107.43290 1.000 40.32856 291 TYR A O 1
ATOM 2375 N N . PHE A 1 312 ? 14.31266 72.97482 106.43610 1.000 38.60988 292 PHE A N 1
ATOM 2376 C CA . PHE A 1 312 ? 13.96843 71.72346 105.77853 1.000 35.97444 292 PHE A CA 1
ATOM 2377 C C . PHE A 1 312 ? 14.00829 70.58971 106.79527 1.000 35.55382 292 PHE A C 1
ATOM 2378 O O . PHE A 1 312 ? 14.91625 70.52025 107.62860 1.000 39.32897 292 PHE A O 1
ATOM 2386 N N . ILE A 1 313 ? 13.02115 69.69749 106.73649 1.000 36.58925 293 ILE A N 1
ATOM 2387 C CA . ILE A 1 313 ? 12.93159 68.56614 107.64907 1.000 32.06526 293 ILE A CA 1
ATOM 2388 C C . ILE A 1 313 ? 13.16208 67.24752 106.92041 1.000 35.80857 293 ILE A C 1
ATOM 2389 O O . ILE A 1 313 ? 14.02841 66.46041 107.30489 1.000 31.28096 293 ILE A O 1
ATOM 2394 N N . GLU A 1 314 ? 12.40189 66.99718 105.85786 1.000 30.56478 294 GLU A N 1
ATOM 2395 C CA . GLU A 1 314 ? 12.57187 65.79746 105.04723 1.000 38.70960 294 GLU A CA 1
ATOM 2396 C C . GLU A 1 314 ? 11.71751 65.93365 103.79578 1.000 36.13529 294 GLU A C 1
ATOM 2397 O O . GLU A 1 314 ? 10.83080 66.78740 103.71031 1.000 32.94162 294 GLU A O 1
ATOM 2403 N N . ILE A 1 315 ? 12.00144 65.07519 102.82246 1.000 35.37409 295 ILE A N 1
ATOM 2404 C CA . ILE A 1 315 ? 11.21113 64.95625 101.60559 1.000 34.99087 295 ILE A CA 1
ATOM 2405 C C . ILE A 1 315 ? 10.74679 63.51129 101.49391 1.000 43.29369 295 ILE A C 1
ATOM 2406 O O . ILE A 1 315 ? 11.55037 62.58220 101.63991 1.000 38.73481 295 ILE A O 1
ATOM 2411 N N . ASN A 1 316 ? 9.45195 63.32214 101.25894 1.000 41.99604 296 ASN A N 1
ATOM 2412 C CA . ASN A 1 316 ? 8.86456 61.99484 101.11324 1.000 37.54911 296 ASN A CA 1
ATOM 2413 C C . ASN A 1 316 ? 8.50869 61.79556 99.64633 1.000 42.35694 296 ASN A C 1
ATOM 2414 O O . ASN A 1 316 ? 7.63119 62.48429 99.11513 1.000 49.23592 296 ASN A O 1
ATOM 2419 N N . ALA A 1 317 ? 9.19469 60.85497 98.99400 1.000 40.29639 297 ALA A N 1
ATOM 2420 C CA . ALA A 1 317 ? 8.92486 60.57501 97.58988 1.000 41.83542 297 ALA A CA 1
ATOM 2421 C C . ALA A 1 317 ? 7.56605 59.92160 97.38037 1.000 39.51016 297 ALA A C 1
ATOM 2422 O O . ALA A 1 317 ? 7.02688 59.98487 96.27077 1.000 43.56234 297 ALA A O 1
ATOM 2424 N N . ALA A 1 318 ? 7.00253 59.29869 98.41677 1.000 41.15737 298 ALA A N 1
ATOM 2425 C CA . ALA A 1 318 ? 5.71349 58.62388 98.32264 1.000 51.13836 298 ALA A CA 1
ATOM 2426 C C . ALA A 1 318 ? 4.65987 59.27218 99.21288 1.000 52.81599 298 ALA A C 1
ATOM 2427 O O . ALA A 1 318 ? 3.68589 58.61382 99.59207 1.000 52.04603 298 ALA A O 1
ATOM 2429 N N . GLY A 1 319 ? 4.83649 60.54491 99.55733 1.000 46.08940 299 GLY A N 1
ATOM 2430 C CA . GLY A 1 319 ? 3.89971 61.19858 100.45241 1.000 53.92137 299 GLY A CA 1
ATOM 2431 C C . GLY A 1 319 ? 2.52429 61.34174 99.82280 1.000 59.00794 299 GLY A C 1
ATOM 2432 O O . GLY A 1 319 ? 2.38571 61.62219 98.63086 1.000 54.47417 299 GLY A O 1
ATOM 2433 N N . GLU A 1 320 ? 1.49585 61.13544 100.64116 1.000 60.71018 300 GLU A N 1
ATOM 2434 C CA . GLU A 1 320 ? 0.12964 61.30079 100.17156 1.000 60.02550 300 GLU A CA 1
ATOM 2435 C C . GLU A 1 320 ? -0.18728 62.77685 99.96417 1.000 59.58115 300 GLU A C 1
ATOM 2436 O O . GLU A 1 320 ? 0.41414 63.66001 100.58078 1.000 66.54262 300 GLU A O 1
ATOM 2442 N N . PHE A 1 321 ? -1.14970 63.03771 99.08077 1.000 65.56774 301 PHE A N 1
ATOM 2443 C CA . PHE A 1 321 ? -1.51347 64.39722 98.71262 1.000 62.67529 301 PHE A CA 1
ATOM 2444 C C . PHE A 1 321 ? -3.01221 64.65454 98.69481 1.000 61.73447 301 PHE A C 1
ATOM 2445 O O . PHE A 1 321 ? -3.41239 65.81803 98.57870 1.000 58.54289 301 PHE A O 1
ATOM 2453 N N . PHE A 1 322 ? -3.84733 63.61755 98.80104 1.000 59.94446 302 PHE A N 1
ATOM 2454 C CA . PHE A 1 322 ? -5.28643 63.78965 98.62256 1.000 66.73430 302 PHE A CA 1
ATOM 2455 C C . PHE A 1 322 ? -5.87805 64.71673 99.67619 1.000 59.55274 302 PHE A C 1
ATOM 2456 O O . PHE A 1 322 ? -6.73432 65.55440 99.36703 1.000 67.04913 302 PHE A O 1
ATOM 2464 N N . TRP A 1 323 ? -5.43641 64.57698 100.92705 1.000 61.52150 303 TRP A N 1
ATOM 2465 C CA . TRP A 1 323 ? -5.97731 65.39281 102.00977 1.000 54.66539 303 TRP A CA 1
ATOM 2466 C C . TRP A 1 323 ? -5.76012 66.87962 101.75356 1.000 64.57241 303 TRP A C 1
ATOM 2467 O O . TRP A 1 323 ? -6.62707 67.70412 102.07104 1.000 69.99900 303 TRP A O 1
ATOM 2478 N N . LEU A 1 324 ? -4.61257 67.24078 101.17859 1.000 61.99269 304 LEU A N 1
ATOM 2479 C CA . LEU A 1 324 ? -4.34926 68.62787 100.81693 1.000 62.51586 304 LEU A CA 1
ATOM 2480 C C . LEU A 1 324 ? -4.83908 68.98104 99.41665 1.000 61.10299 304 LEU A C 1
ATOM 2481 O O . LEU A 1 324 ? -5.14532 70.15091 99.15387 1.000 63.02805 304 LEU A O 1
ATOM 2486 N N . ASP A 1 325 ? -4.92101 68.00302 98.50761 1.000 54.08092 305 ASP A N 1
ATOM 2487 C CA . ASP A 1 325 ? -5.50672 68.26459 97.19784 1.000 64.19915 305 ASP A CA 1
ATOM 2488 C C . ASP A 1 325 ? -6.97635 68.64337 97.31333 1.000 65.12248 305 ASP A C 1
ATOM 2489 O O . ASP A 1 325 ? -7.48525 69.41460 96.49239 1.000 55.99658 305 ASP A O 1
ATOM 2494 N N . ASN A 1 326 ? -7.67369 68.10968 98.31920 1.000 61.74068 306 ASN A N 1
ATOM 2495 C CA . ASN A 1 326 ? -9.06235 68.48430 98.55512 1.000 60.87250 306 ASN A CA 1
ATOM 2496 C C . ASN A 1 326 ? -9.20575 69.90523 99.08286 1.000 66.21550 306 ASN A C 1
ATOM 2497 O O . ASN A 1 326 ? -10.32794 70.42010 99.12817 1.000 67.97169 306 ASN A O 1
ATOM 2502 N N . LEU A 1 327 ? -8.10975 70.54279 99.48443 1.000 70.03919 307 LEU A N 1
ATOM 2503 C CA . LEU A 1 327 ? -8.12484 71.93721 99.90225 1.000 64.51742 307 LEU A CA 1
ATOM 2504 C C . LEU A 1 327 ? -7.85093 72.89402 98.75046 1.000 68.35276 307 LEU A C 1
ATOM 2505 O O . LEU A 1 327 ? -7.92527 74.11232 98.94272 1.000 74.42362 307 LEU A O 1
ATOM 2510 N N . THR A 1 328 ? -7.52987 72.37477 97.56993 1.000 64.83932 308 THR A N 1
ATOM 2511 C CA . THR A 1 328 ? -7.44918 73.17744 96.36166 1.000 67.20949 308 THR A CA 1
ATOM 2512 C C . THR A 1 328 ? -8.81787 73.23614 95.68763 1.000 71.45806 308 THR A C 1
ATOM 2513 O O . THR A 1 328 ? -9.76721 72.55628 96.08587 1.000 63.81072 308 THR A O 1
ATOM 2517 N N . GLU A 1 329 ? -8.91428 74.06262 94.64929 1.000 80.26009 309 GLU A N 1
ATOM 2518 C CA . GLU A 1 329 ? -10.15230 74.20682 93.89155 1.000 88.50963 309 GLU A CA 1
ATOM 2519 C C . GLU A 1 329 ? -10.17478 73.14828 92.79393 1.000 76.00836 309 GLU A C 1
ATOM 2520 O O . GLU A 1 329 ? -9.37588 73.20167 91.85258 1.000 69.23629 309 GLU A O 1
ATOM 2526 N N . GLU A 1 330 ? -11.08708 72.18332 92.92554 1.000 78.50645 310 GLU A N 1
ATOM 2527 C CA . GLU A 1 330 ? -11.27360 71.11686 91.93883 1.000 82.74303 310 GLU A CA 1
ATOM 2528 C C . GLU A 1 330 ? -9.98977 70.31748 91.71615 1.000 80.77780 310 GLU A C 1
ATOM 2529 O O . GLU A 1 330 ? -9.63831 69.97739 90.58408 1.000 77.68437 310 GLU A O 1
ATOM 2535 N N . ASN A 1 331 ? -9.28436 70.02120 92.81071 1.000 71.78049 311 ASN A N 1
ATOM 2536 C CA . ASN A 1 331 ? -8.18445 69.05558 92.83413 1.000 66.91607 311 ASN A CA 1
ATOM 2537 C C . ASN A 1 331 ? -7.07806 69.44057 91.84482 1.000 63.56240 311 ASN A C 1
ATOM 2538 O O . ASN A 1 331 ? -6.81752 68.75981 90.85064 1.000 59.23144 311 ASN A O 1
ATOM 2543 N N . ARG A 1 332 ? -6.43001 70.56677 92.15282 1.000 58.59448 312 ARG A N 1
ATOM 2544 C CA . ARG A 1 332 ? -5.36981 71.06757 91.28336 1.000 59.32816 312 ARG A CA 1
ATOM 2545 C C . ARG A 1 332 ? -4.14586 70.15638 91.28109 1.000 57.69845 312 ARG A C 1
ATOM 2546 O O . ARG A 1 332 ? -3.46568 70.04774 90.25620 1.000 49.95435 312 ARG A O 1
ATOM 2554 N N . ILE A 1 333 ? -3.84360 69.49821 92.40320 1.000 57.49522 313 ILE A N 1
ATOM 2555 C CA . ILE A 1 333 ? -2.69326 68.59700 92.43671 1.000 54.39652 313 ILE A CA 1
ATOM 2556 C C . ILE A 1 333 ? -2.96134 67.35749 91.59050 1.000 49.90518 313 ILE A C 1
ATOM 2557 O O . ILE A 1 333 ? -2.06495 66.85038 90.90285 1.000 50.47870 313 ILE A O 1
ATOM 2562 N N . SER A 1 334 ? -4.19498 66.84716 91.62789 1.000 46.54965 314 SER A N 1
ATOM 2563 C CA . SER A 1 334 ? -4.55080 65.72162 90.77063 1.000 50.33163 314 SER A CA 1
ATOM 2564 C C . SER A 1 334 ? -4.45207 66.10468 89.30017 1.000 48.42661 314 SER A C 1
ATOM 2565 O O . SER A 1 334 ? -3.97928 65.31476 88.47418 1.000 51.89667 314 SER A O 1
ATOM 2568 N N . LYS A 1 335 ? -4.88749 67.31938 88.95710 1.000 45.99661 315 LYS A N 1
ATOM 2569 C CA . LYS A 1 335 ? -4.74342 67.79991 87.58734 1.000 50.82389 315 LYS A CA 1
ATOM 2570 C C . LYS A 1 335 ? -3.27377 67.92683 87.20570 1.000 44.68082 315 LYS A C 1
ATOM 2571 O O . LYS A 1 335 ? -2.88640 67.61419 86.07539 1.000 46.25042 315 LYS A O 1
ATOM 2577 N N . SER A 1 336 ? -2.43712 68.38875 88.13450 1.000 41.13588 316 SER A N 1
ATOM 2578 C CA . SER A 1 336 ? -1.00563 68.46624 87.86523 1.000 43.86879 316 SER A CA 1
ATOM 2579 C C . SER A 1 336 ? -0.43701 67.08811 87.55750 1.000 47.54878 316 SER A C 1
ATOM 2580 O O . SER A 1 336 ? 0.28463 66.90922 86.56664 1.000 45.64460 316 SER A O 1
ATOM 2583 N N . ILE A 1 337 ? -0.77228 66.10169 88.39447 1.000 37.11127 317 ILE A N 1
ATOM 2584 C CA . ILE A 1 337 ? -0.26333 64.74768 88.19121 1.000 46.07113 317 ILE A CA 1
ATOM 2585 C C . ILE A 1 337 ? -0.75770 64.17575 86.86871 1.000 38.76865 317 ILE A C 1
ATOM 2586 O O . ILE A 1 337 ? -0.00400 63.51654 86.14067 1.000 42.00638 317 ILE A O 1
ATOM 2591 N N . ALA A 1 338 ? -2.02281 64.42667 86.52825 1.000 43.72148 318 ALA A N 1
ATOM 2592 C CA . ALA A 1 338 ? -2.56621 63.91965 85.27211 1.000 50.00604 318 ALA A CA 1
ATOM 2593 C C . ALA A 1 338 ? -1.86392 64.54593 84.07231 1.000 48.50008 318 ALA A C 1
ATOM 2594 O O . ALA A 1 338 ? -1.48113 63.84661 83.12675 1.000 47.97211 318 ALA A O 1
ATOM 2596 N N . ASP A 1 339 ? -1.68913 65.87008 84.09234 1.000 42.44703 319 ASP A N 1
ATOM 2597 C CA . ASP A 1 339 ? -0.98390 66.53981 83.00435 1.000 48.06406 319 ASP A CA 1
ATOM 2598 C C . ASP A 1 339 ? 0.44838 66.03710 82.88607 1.000 54.12075 319 ASP A C 1
ATOM 2599 O O . ASP A 1 339 ? 0.97980 65.90609 81.77698 1.000 48.78161 319 ASP A O 1
ATOM 2604 N N . LEU A 1 340 ? 1.08980 65.74847 84.02020 1.000 47.97575 320 LEU A N 1
ATOM 2605 C CA . LEU A 1 340 ? 2.45537 65.23832 83.98311 1.000 43.22089 320 LEU A CA 1
ATOM 2606 C C . LEU A 1 340 ? 2.50618 63.83581 83.39065 1.000 39.78083 320 LEU A C 1
ATOM 2607 O O . LEU A 1 340 ? 3.41287 63.51729 82.61337 1.000 44.66322 320 LEU A O 1
ATOM 2612 N N . LEU A 1 341 ? 1.53957 62.98435 83.74235 1.000 39.56495 321 LEU A N 1
ATOM 2613 C CA . LEU A 1 341 ? 1.56979 61.60255 83.27351 1.000 44.84122 321 LEU A CA 1
ATOM 2614 C C . LEU A 1 341 ? 1.21439 61.49415 81.79458 1.000 45.79078 321 LEU A C 1
ATOM 2615 O O . LEU A 1 341 ? 1.63079 60.53913 81.12942 1.000 44.53261 321 LEU A O 1
ATOM 2620 N N . CYS A 1 342 ? 0.45729 62.45369 81.26504 1.000 46.21215 322 CYS A N 1
ATOM 2621 C CA . CYS A 1 342 ? 0.08482 62.48499 79.85676 1.000 53.52199 322 CYS A CA 1
ATOM 2622 C C . CYS A 1 342 ? 1.03939 63.32050 79.01196 1.000 58.02943 322 CYS A C 1
ATOM 2623 O O . CYS A 1 342 ? 0.71789 63.62535 77.85839 1.000 67.74419 322 CYS A O 1
ATOM 2626 N N . ASP A 1 343 ? 2.18681 63.71576 79.56940 1.000 51.36100 323 ASP A N 1
ATOM 2627 C CA . ASP A 1 343 ? 3.19686 64.50337 78.85754 1.000 51.75543 323 ASP A CA 1
ATOM 2628 C C . ASP A 1 343 ? 2.64310 65.85470 78.41003 1.000 47.14579 323 ASP A C 1
ATOM 2629 O O . ASP A 1 343 ? 2.96209 66.35223 77.32913 1.000 51.61436 323 ASP A O 1
ATOM 2634 N N . LYS A 1 344 ? 1.80279 66.45418 79.25035 1.000 50.56176 324 LYS A N 1
ATOM 2635 C CA . LYS A 1 344 ? 1.27109 67.78918 79.01305 1.000 49.54115 324 LYS A CA 1
ATOM 2636 C C . LYS A 1 344 ? 1.80126 68.79039 80.03437 1.000 55.03399 324 LYS A C 1
ATOM 2637 O O . LYS A 1 344 ? 1.13818 69.78183 80.34657 1.000 58.69368 324 LYS A O 1
ATOM 2643 N N . ALA A 1 345 ? 2.99963 68.53873 80.55691 1.000 54.23735 325 ALA A N 1
ATOM 2644 C CA . ALA A 1 345 ? 3.64565 69.40870 81.52885 1.000 52.39053 325 ALA A CA 1
ATOM 2645 C C . ALA A 1 345 ? 5.13081 69.15011 81.47453 1.000 46.17552 325 ALA A C 1
ATOM 2646 O O . ALA A 1 345 ? 5.55262 68.03396 81.12297 1.000 55.41178 325 ALA A O 1
ATOM 2648 N N . PRO A 1 346 ? 5.97687 70.13243 81.78800 1.000 49.36192 326 PRO A N 1
ATOM 2649 C CA . PRO A 1 346 ? 7.42164 69.91882 81.75260 1.000 48.16099 326 PRO A CA 1
ATOM 2650 C C . PRO A 1 346 ? 7.84187 68.80683 82.70759 1.000 53.21643 326 PRO A C 1
ATOM 2651 O O . PRO A 1 346 ? 7.38902 68.74319 83.85266 1.000 44.54575 326 PRO A O 1
ATOM 2655 N N . ARG A 1 347 ? 8.71347 67.92869 82.22262 1.000 49.60112 327 ARG A N 1
ATOM 2656 C CA . ARG A 1 347 ? 9.16218 66.77399 82.98139 1.000 44.17038 327 ARG A CA 1
ATOM 2657 C C . ARG A 1 347 ? 10.67181 66.80311 83.16271 1.000 46.90143 327 ARG A C 1
ATOM 2658 O O . ARG A 1 347 ? 11.40581 67.41673 82.38312 1.000 44.87700 327 ARG A O 1
ATOM 2666 N N . ARG A 1 348 ? 11.12437 66.11996 84.21157 1.000 44.93518 328 ARG A N 1
ATOM 2667 C CA . ARG A 1 348 ? 12.51977 65.70516 84.32792 1.000 36.50204 328 ARG A CA 1
ATOM 2668 C C . ARG A 1 348 ? 12.59536 64.32459 83.69247 1.000 39.02806 328 ARG A C 1
ATOM 2669 O O . ARG A 1 348 ? 12.34073 63.30503 84.33462 1.000 47.79472 328 ARG A O 1
ATOM 2677 N N . ASP A 1 349 ? 12.92690 64.30074 82.40298 1.000 42.85309 329 ASP A N 1
ATOM 2678 C CA . ASP A 1 349 ? 12.86037 63.07497 81.61650 1.000 44.30279 329 ASP A CA 1
ATOM 2679 C C . ASP A 1 349 ? 13.77807 62.00826 82.19741 1.000 46.89130 329 ASP A C 1
ATOM 2680 O O . ASP A 1 349 ? 14.98823 62.21777 82.32383 1.000 45.27593 329 ASP A O 1
ATOM 2685 N N . ASN A 1 350 ? 13.19574 60.86070 82.55191 1.000 46.70961 330 ASN A N 1
ATOM 2686 C CA . ASN A 1 350 ? 13.94098 59.75356 83.14000 1.000 46.74746 330 ASN A CA 1
ATOM 2687 C C . ASN A 1 350 ? 13.77444 58.46434 82.34362 1.000 48.45894 330 ASN A C 1
ATOM 2688 O O . ASN A 1 350 ? 13.92133 57.37209 82.90123 1.000 51.55252 330 ASN A O 1
ATOM 2693 N N . ARG A 1 351 ? 13.45982 58.56778 81.05459 1.000 53.24785 331 ARG A N 1
ATOM 2694 C CA . ARG A 1 351 ? 13.33703 57.37766 80.22661 1.000 43.43163 331 ARG A CA 1
ATOM 2695 C C . ARG A 1 351 ? 14.67763 56.66331 80.13250 1.000 42.94230 331 ARG A C 1
ATOM 2696 O O . ARG A 1 351 ? 15.73083 57.29505 80.01282 1.000 51.55768 331 ARG A O 1
ATOM 2704 N N . VAL A 1 352 ? 14.63557 55.33531 80.19823 1.000 49.01105 332 VAL A N 1
ATOM 2705 C CA . VAL A 1 352 ? 15.84228 54.52300 80.07790 1.000 49.48165 332 VAL A CA 1
ATOM 2706 C C . VAL A 1 352 ? 16.13959 54.38643 78.58786 1.000 52.88309 332 VAL A C 1
ATOM 2707 O O . VAL A 1 352 ? 15.54043 53.56050 77.89692 1.000 52.69030 332 VAL A O 1
ATOM 2711 N N . LEU A 1 353 ? 17.05262 55.21564 78.09092 1.000 56.84633 333 LEU A N 1
ATOM 2712 C CA . LEU A 1 353 ? 17.54117 55.12670 76.71730 1.000 58.67928 333 LEU A CA 1
ATOM 2713 C C . LEU A 1 353 ? 16.42908 55.36775 75.70306 1.000 73.33158 333 LEU A C 1
ATOM 2714 O O . LEU A 1 353 ? 16.08805 56.51197 75.40476 1.000 81.37521 333 LEU A O 1
ATOM 2719 N N . LYS B 2 1 ? 0.18046 24.05846 100.31149 1.000 58.97929 1 LYS V N 1
ATOM 2720 C CA . LYS B 2 1 ? 0.55209 23.84811 98.91729 1.000 59.51040 1 LYS V CA 1
ATOM 2721 C C . LYS B 2 1 ? 1.99213 24.27170 98.66121 1.000 62.84369 1 LYS V C 1
ATOM 2722 O O . LYS B 2 1 ? 2.51971 25.15470 99.33644 1.000 60.96661 1 LYS V O 1
ATOM 2728 N N . GLU B 2 2 ? 2.62285 23.63825 97.68141 1.000 62.27683 2 GLU V N 1
ATOM 2729 C CA . GLU B 2 2 ? 3.99732 23.98953 97.37113 1.000 60.82320 2 GLU V CA 1
ATOM 2730 C C . GLU B 2 2 ? 4.04742 24.95099 96.18817 1.000 61.89156 2 GLU V C 1
ATOM 2731 O O . GLU B 2 2 ? 3.15641 24.94026 95.33300 1.000 61.82421 2 GLU V O 1
ATOM 2737 N N . PRO B 2 3 ? 5.05023 25.82334 96.12913 1.000 62.50520 3 PRO V N 1
ATOM 2738 C CA . PRO B 2 3 ? 5.27109 26.61385 94.91434 1.000 52.09563 3 PRO V CA 1
ATOM 2739 C C . PRO B 2 3 ? 5.92530 25.76515 93.83489 1.000 51.68293 3 PRO V C 1
ATOM 2740 O O . PRO B 2 3 ? 6.31086 24.61541 94.05175 1.000 65.24117 3 PRO V O 1
ATOM 2744 N N . PHE B 2 4 ? 6.04690 26.35556 92.64492 1.000 50.47549 4 PHE V N 1
ATOM 2745 C CA . PHE B 2 4 ? 6.55526 25.60402 91.50047 1.000 55.73682 4 PHE V CA 1
ATOM 2746 C C . PHE B 2 4 ? 8.00370 25.17933 91.71202 1.000 53.41725 4 PHE V C 1
ATOM 2747 O O . PHE B 2 4 ? 8.35083 24.00384 91.53800 1.000 60.60326 4 PHE V O 1
ATOM 2755 N N . PHE B 2 5 ? 8.86291 26.12227 92.10887 1.000 52.52000 5 PHE V N 1
ATOM 2756 C CA . PHE B 2 5 ? 10.28511 25.82538 92.24600 1.000 56.65892 5 PHE V CA 1
ATOM 2757 C C . PHE B 2 5 ? 10.55866 24.73868 93.27739 1.000 52.72593 5 PHE V C 1
ATOM 2758 O O . PHE B 2 5 ? 11.66571 24.18911 93.29917 1.000 50.74025 5 PHE V O 1
ATOM 2766 N N . ALA B 2 6 ? 9.57839 24.41565 94.12737 1.000 50.85947 6 ALA V N 1
ATOM 2767 C CA . ALA B 2 6 ? 9.75043 23.32207 95.07722 1.000 55.69074 6 ALA V CA 1
ATOM 2768 C C . ALA B 2 6 ? 10.04166 22.00640 94.36902 1.000 60.68695 6 ALA V C 1
ATOM 2769 O O . ALA B 2 6 ? 10.67768 21.11851 94.94865 1.000 59.34749 6 ALA V O 1
ATOM 2771 N N . ALA B 2 7 ? 9.59061 21.86107 93.11921 1.000 59.80708 7 ALA V N 1
ATOM 2772 C CA . ALA B 2 7 ? 9.88100 20.64030 92.37533 1.000 66.49760 7 ALA V CA 1
ATOM 2773 C C . ALA B 2 7 ? 11.36524 20.51318 92.05613 1.000 65.41412 7 ALA V C 1
ATOM 2774 O O . ALA B 2 7 ? 11.86908 19.39510 91.89894 1.000 67.67111 7 ALA V O 1
ATOM 2776 N N . PHE B 2 8 ? 12.07882 21.63478 91.96331 1.000 61.36215 8 PHE V N 1
ATOM 2777 C CA . PHE B 2 8 ? 13.48620 21.64077 91.58921 1.000 65.07113 8 PHE V CA 1
ATOM 2778 C C . PHE B 2 8 ? 14.41629 21.74558 92.79037 1.000 66.78180 8 PHE V C 1
ATOM 2779 O O . PHE B 2 8 ? 15.61670 21.97829 92.61382 1.000 64.37032 8 PHE V O 1
ATOM 2787 N N . LEU B 2 9 ? 13.89343 21.58101 94.00170 1.000 59.86597 9 LEU V N 1
ATOM 2788 C CA . LEU B 2 9 ? 14.73105 21.62713 95.18951 1.000 59.25135 9 LEU V CA 1
ATOM 2789 C C . LEU B 2 9 ? 15.63670 20.40366 95.26027 1.000 75.27843 9 LEU V C 1
ATOM 2790 O O . LEU B 2 9 ? 15.27443 19.30468 94.83220 1.000 83.60029 9 LEU V O 1
ATOM 2795 N N . GLU B 2 10 ? 16.82890 20.61053 95.81062 1.000 67.27920 10 GLU V N 1
ATOM 2796 C CA . GLU B 2 10 ? 17.81366 19.55492 95.99832 1.000 72.87776 10 GLU V CA 1
ATOM 2797 C C . GLU B 2 10 ? 18.86546 20.05332 96.97398 1.000 83.54215 10 GLU V C 1
ATOM 2798 O O . GLU B 2 10 ? 19.11779 21.25977 97.06517 1.000 82.40833 10 GLU V O 1
ATOM 2804 N N . LYS B 2 11 ? 19.48197 19.11262 97.68875 1.000 82.68638 11 LYS V N 1
ATOM 2805 C CA . LYS B 2 11 ? 20.48968 19.47409 98.67640 1.000 88.90303 11 LYS V CA 1
ATOM 2806 C C . LYS B 2 11 ? 21.73555 20.01111 97.98165 1.000 91.78763 11 LYS V C 1
ATOM 2807 O O . LYS B 2 11 ? 22.24554 19.40632 97.03549 1.000 92.10297 11 LYS V O 1
ATOM 2813 N N . GLN B 2 12 ? 22.21322 21.15908 98.44862 1.000 90.40238 12 GLN V N 1
ATOM 2814 C CA . GLN B 2 12 ? 23.38440 21.81455 97.87428 1.000 97.14323 12 GLN V CA 1
ATOM 2815 C C . GLN B 2 12 ? 24.65582 20.98788 98.04898 1.000 103.41376 12 GLN V C 1
ATOM 2816 O O . GLN B 2 12 ? 25.18666 20.86437 99.15210 1.000 105.37748 12 GLN V O 1
ATOM 2822 N N . LYS C 2 1 ? 16.77392 43.23058 126.40628 1.000 55.37247 1 LYS U N 1
ATOM 2823 C CA . LYS C 2 1 ? 16.45412 44.53062 126.98456 1.000 45.28871 1 LYS U CA 1
ATOM 2824 C C . LYS C 2 1 ? 15.69950 45.40656 125.98854 1.000 48.38873 1 LYS U C 1
ATOM 2825 O O . LYS C 2 1 ? 15.12723 44.90583 125.01996 1.000 50.67542 1 LYS U O 1
ATOM 2831 N N . GLU C 2 2 ? 15.70270 46.71736 126.22804 1.000 51.32083 2 GLU U N 1
ATOM 2832 C CA . GLU C 2 2 ? 14.90565 47.62648 125.42552 1.000 53.10198 2 GLU U CA 1
ATOM 2833 C C . GLU C 2 2 ? 15.78711 48.61755 124.67619 1.000 49.29064 2 GLU U C 1
ATOM 2834 O O . GLU C 2 2 ? 16.75930 49.13419 125.23697 1.000 49.22158 2 GLU U O 1
ATOM 2840 N N . PRO C 2 3 ? 15.47710 48.89648 123.41426 1.000 49.92213 3 PRO U N 1
ATOM 2841 C CA . PRO C 2 3 ? 16.18500 49.95747 122.69241 1.000 40.13233 3 PRO U CA 1
ATOM 2842 C C . PRO C 2 3 ? 15.72922 51.32996 123.16417 1.000 43.39286 3 PRO U C 1
ATOM 2843 O O . PRO C 2 3 ? 14.77353 51.47816 123.92836 1.000 51.89319 3 PRO U O 1
ATOM 2847 N N . PHE C 2 4 ? 16.43817 52.35246 122.68270 1.000 43.15247 4 PHE U N 1
ATOM 2848 C CA . PHE C 2 4 ? 16.17635 53.71521 123.13672 1.000 48.61591 4 PHE U CA 1
ATOM 2849 C C . PHE C 2 4 ? 14.79079 54.19429 122.71725 1.000 44.49222 4 PHE U C 1
ATOM 2850 O O . PHE C 2 4 ? 14.08858 54.84030 123.50610 1.000 46.78776 4 PHE U O 1
ATOM 2858 N N . PHE C 2 5 ? 14.37249 53.88225 121.48577 1.000 48.73660 5 PHE U N 1
ATOM 2859 C CA . PHE C 2 5 ? 13.09008 54.38312 121.00003 1.000 44.29378 5 PHE U CA 1
ATOM 2860 C C . PHE C 2 5 ? 11.91460 53.84265 121.80250 1.000 42.30384 5 PHE U C 1
ATOM 2861 O O . PHE C 2 5 ? 10.83599 54.44590 121.77891 1.000 50.75731 5 PHE U O 1
ATOM 2869 N N . ALA C 2 6 ? 12.09799 52.72794 122.51553 1.000 48.27409 6 ALA U N 1
ATOM 2870 C CA . ALA C 2 6 ? 11.03265 52.21701 123.37177 1.000 54.22282 6 ALA U CA 1
ATOM 2871 C C . ALA C 2 6 ? 10.65392 53.21747 124.45498 1.000 53.87454 6 ALA U C 1
ATOM 2872 O O . ALA C 2 6 ? 9.52047 53.19669 124.94827 1.000 52.80451 6 ALA U O 1
ATOM 2874 N N . ALA C 2 7 ? 11.57934 54.10118 124.83356 1.000 53.29739 7 ALA U N 1
ATOM 2875 C CA . ALA C 2 7 ? 11.27683 55.13322 125.81768 1.000 44.05286 7 ALA U CA 1
ATOM 2876 C C . ALA C 2 7 ? 10.39094 56.23895 125.26137 1.000 52.19111 7 ALA U C 1
ATOM 2877 O O . ALA C 2 7 ? 9.99484 57.13139 126.02036 1.000 58.48252 7 ALA U O 1
ATOM 2879 N N . PHE C 2 8 ? 10.06964 56.20508 123.96910 1.000 46.90460 8 PHE U N 1
ATOM 2880 C CA . PHE C 2 8 ? 9.24504 57.22658 123.34039 1.000 44.81974 8 PHE U CA 1
ATOM 2881 C C . PHE C 2 8 ? 7.86665 56.70415 122.96395 1.000 46.98120 8 PHE U C 1
ATOM 2882 O O . PHE C 2 8 ? 7.11788 57.39639 122.26611 1.000 53.10358 8 PHE U O 1
ATOM 2890 N N . LEU C 2 9 ? 7.51761 55.49951 123.40515 1.000 45.38656 9 LEU U N 1
ATOM 2891 C CA . LEU C 2 9 ? 6.16825 54.99293 123.20949 1.000 54.85834 9 LEU U CA 1
ATOM 2892 C C . LEU C 2 9 ? 5.18423 55.81771 124.02736 1.000 61.38496 9 LEU U C 1
ATOM 2893 O O . LEU C 2 9 ? 5.38873 56.04262 125.22362 1.000 54.50106 9 LEU U O 1
ATOM 2898 N N . GLU C 2 10 ? 4.11690 56.27126 123.37986 1.000 62.86964 10 GLU U N 1
ATOM 2899 C CA . GLU C 2 10 ? 3.07600 57.04929 124.03107 1.000 69.18030 10 GLU U CA 1
ATOM 2900 C C . GLU C 2 10 ? 1.72730 56.39934 123.76192 1.000 70.21846 10 GLU U C 1
ATOM 2901 O O . GLU C 2 10 ? 1.59314 55.52274 122.90437 1.000 59.78011 10 GLU U O 1
ATOM 2907 N N . LYS C 2 11 ? 0.71896 56.84809 124.50407 1.000 82.74897 11 LYS U N 1
ATOM 2908 C CA . LYS C 2 11 ? -0.63382 56.33931 124.32075 1.000 72.50635 11 LYS U CA 1
ATOM 2909 C C . LYS C 2 11 ? -1.17581 56.77331 122.95792 1.000 74.44287 11 LYS U C 1
ATOM 2910 O O . LYS C 2 11 ? -1.20877 57.96624 122.64209 1.000 71.77040 11 LYS U O 1
ATOM 2916 N N . GLN C 2 12 ? -1.56588 55.79533 122.14165 1.000 75.95277 12 GLN U N 1
ATOM 2917 C CA . GLN C 2 12 ? -2.16719 56.02655 120.82479 1.000 74.51024 12 GLN U CA 1
ATOM 2918 C C . GLN C 2 12 ? -1.41876 57.05693 119.98395 1.000 76.50499 12 GLN U C 1
ATOM 2919 O O . GLN C 2 12 ? -1.24135 56.87522 118.78098 1.000 75.17168 12 GLN U O 1
ATOM 2925 N N . MET D 1 21 ? 47.13630 61.35326 103.84071 1.000 62.52032 1 MET B N 1
ATOM 2926 C CA . MET D 1 21 ? 46.86974 60.56442 102.64340 1.000 71.38533 1 MET B CA 1
ATOM 2927 C C . MET D 1 21 ? 45.37771 60.27616 102.48959 1.000 61.65541 1 MET B C 1
ATOM 2928 O O . MET D 1 21 ? 44.61310 60.38483 103.44871 1.000 57.63153 1 MET B O 1
ATOM 2933 N N . ASN D 1 22 ? 44.97389 59.91420 101.27352 1.000 53.05248 2 ASN B N 1
ATOM 2934 C CA . ASN D 1 22 ? 43.56917 59.65381 100.99227 1.000 49.69140 2 ASN B CA 1
ATOM 2935 C C . ASN D 1 22 ? 43.06840 58.46014 101.79711 1.000 50.41600 2 ASN B C 1
ATOM 2936 O O . ASN D 1 22 ? 43.80630 57.50967 102.06997 1.000 53.98971 2 ASN B O 1
ATOM 2941 N N . LYS D 1 23 ? 41.79689 58.51996 102.18135 1.000 45.28948 3 LYS B N 1
ATOM 2942 C CA . LYS D 1 23 ? 41.15864 57.47661 102.97207 1.000 46.99084 3 LYS B CA 1
ATOM 2943 C C . LYS D 1 23 ? 40.11485 56.76118 102.12665 1.000 36.98388 3 LYS B C 1
ATOM 2944 O O . LYS D 1 23 ? 39.24236 57.40395 101.53363 1.000 36.14294 3 LYS B O 1
ATOM 2950 N N . ILE D 1 24 ? 40.21105 55.43616 102.07266 1.000 36.43997 4 ILE B N 1
ATOM 2951 C CA . ILE D 1 24 ? 39.27421 54.59061 101.34475 1.000 37.58627 4 ILE B CA 1
ATOM 2952 C C . ILE D 1 24 ? 38.46381 53.81053 102.36785 1.000 36.50401 4 ILE B C 1
ATOM 2953 O O . ILE D 1 24 ? 39.01926 53.00344 103.12342 1.000 30.74033 4 ILE B O 1
ATOM 2958 N N . LEU D 1 25 ? 37.15731 54.05833 102.40153 1.000 32.44687 5 LEU B N 1
ATOM 2959 C CA . LEU D 1 25 ? 36.26232 53.30657 103.26994 1.000 29.45730 5 LEU B CA 1
ATOM 2960 C C . LEU D 1 25 ? 35.83223 52.02098 102.57473 1.000 27.67546 5 LEU B C 1
ATOM 2961 O O . LEU D 1 25 ? 35.34424 52.05371 101.44110 1.000 34.39869 5 LEU B O 1
ATOM 2966 N N . ILE D 1 26 ? 36.01810 50.88885 103.24859 1.000 28.11011 6 ILE B N 1
ATOM 2967 C CA . ILE D 1 26 ? 35.65528 49.58298 102.71016 1.000 29.52326 6 ILE B CA 1
ATOM 2968 C C . ILE D 1 26 ? 34.55021 49.00677 103.58380 1.000 28.92627 6 ILE B C 1
ATOM 2969 O O . ILE D 1 26 ? 34.78685 48.66308 104.74900 1.000 28.72075 6 ILE B O 1
ATOM 2974 N N . ILE D 1 27 ? 33.35098 48.89016 103.01948 1.000 26.49666 7 ILE B N 1
ATOM 2975 C CA . ILE D 1 27 ? 32.20657 48.29256 103.70020 1.000 24.33252 7 ILE B CA 1
ATOM 2976 C C . ILE D 1 27 ? 32.28687 46.78315 103.50751 1.000 28.63128 7 ILE B C 1
ATOM 2977 O O . ILE D 1 27 ? 32.14221 46.28521 102.38797 1.000 30.39994 7 ILE B O 1
ATOM 2982 N N . THR D 1 28 ? 32.50635 46.04962 104.59181 1.000 25.80690 8 THR B N 1
ATOM 2983 C CA . THR D 1 28 ? 32.65046 44.60348 104.49383 1.000 36.60877 8 THR B CA 1
ATOM 2984 C C . THR D 1 28 ? 32.14326 43.98694 105.79474 1.000 37.14645 8 THR B C 1
ATOM 2985 O O . THR D 1 28 ? 31.45625 44.64543 106.58097 1.000 41.50967 8 THR B O 1
ATOM 2989 N N . HIS D 1 29 ? 32.47165 42.71536 106.01660 1.000 33.69276 9 HIS B N 1
ATOM 2990 C CA . HIS D 1 29 ? 32.09340 42.01961 107.23678 1.000 35.19047 9 HIS B CA 1
ATOM 2991 C C . HIS D 1 29 ? 33.26109 41.15444 107.69536 1.000 38.18495 9 HIS B C 1
ATOM 2992 O O . HIS D 1 29 ? 34.20963 40.90700 106.94689 1.000 39.90684 9 HIS B O 1
ATOM 2999 N N . THR D 1 30 ? 33.18330 40.69329 108.94825 1.000 36.97586 10 THR B N 1
ATOM 3000 C CA . THR D 1 30 ? 34.32325 40.04223 109.59020 1.000 46.71549 10 THR B CA 1
ATOM 3001 C C . THR D 1 30 ? 34.71848 38.72752 108.92676 1.000 49.42810 10 THR B C 1
ATOM 3002 O O . THR D 1 30 ? 35.84516 38.26376 109.13114 1.000 54.84750 10 THR B O 1
ATOM 3006 N N . ALA D 1 31 ? 33.82853 38.11200 108.14830 1.000 45.11974 11 ALA B N 1
ATOM 3007 C CA . ALA D 1 31 ? 34.12728 36.86199 107.45990 1.000 46.31584 11 ALA B CA 1
ATOM 3008 C C . ALA D 1 31 ? 34.44223 37.07468 105.98221 1.000 49.55058 11 ALA B C 1
ATOM 3009 O O . ALA D 1 31 ? 34.10988 36.22573 105.14802 1.000 55.34407 11 ALA B O 1
ATOM 3011 N N . ASP D 1 32 ? 35.09272 38.19208 105.64199 1.000 51.83648 12 ASP B N 1
ATOM 3012 C CA . ASP D 1 32 ? 35.27264 38.58953 104.25002 1.000 51.85229 12 ASP B CA 1
ATOM 3013 C C . ASP D 1 32 ? 36.71245 38.99114 103.93465 1.000 60.35109 12 ASP B C 1
ATOM 3014 O O . ASP D 1 32 ? 36.95595 39.65035 102.91824 1.000 62.05899 12 ASP B O 1
ATOM 3019 N N . ASN D 1 33 ? 37.67682 38.60703 104.77634 1.000 62.22152 13 ASN B N 1
ATOM 3020 C CA . ASN D 1 33 ? 39.07055 38.94949 104.49994 1.000 65.74193 13 ASN B CA 1
ATOM 3021 C C . ASN D 1 33 ? 39.55134 38.33989 103.18864 1.000 60.53516 13 ASN B C 1
ATOM 3022 O O . ASN D 1 33 ? 40.44324 38.89690 102.53257 1.000 67.99262 13 ASN B O 1
ATOM 3027 N N . PHE D 1 34 ? 38.95442 37.21399 102.78457 1.000 51.69842 14 PHE B N 1
ATOM 3028 C CA . PHE D 1 34 ? 39.43580 36.46662 101.62779 1.000 57.13260 14 PHE B CA 1
ATOM 3029 C C . PHE D 1 34 ? 39.37248 37.28360 100.34538 1.000 57.64698 14 PHE B C 1
ATOM 3030 O O . PHE D 1 34 ? 40.15810 37.04625 99.42146 1.000 65.82021 14 PHE B O 1
ATOM 3038 N N . SER D 1 35 ? 38.45326 38.24195 100.26303 1.000 60.37996 15 SER B N 1
ATOM 3039 C CA . SER D 1 35 ? 38.28790 39.03756 99.05754 1.000 57.49970 15 SER B CA 1
ATOM 3040 C C . SER D 1 35 ? 38.83753 40.44983 99.17651 1.000 53.06487 15 SER B C 1
ATOM 3041 O O . SER D 1 35 ? 38.87945 41.16413 98.16921 1.000 62.63923 15 SER B O 1
ATOM 3044 N N . ILE D 1 36 ? 39.26556 40.87503 100.36481 1.000 53.74347 16 ILE B N 1
ATOM 3045 C CA . ILE D 1 36 ? 39.69581 42.24774 100.58081 1.000 39.20446 16 ILE B CA 1
ATOM 3046 C C . ILE D 1 36 ? 41.14143 42.36667 101.03863 1.000 44.66637 16 ILE B C 1
ATOM 3047 O O . ILE D 1 36 ? 41.67184 43.48690 101.06353 1.000 42.21075 16 ILE B O 1
ATOM 3052 N N . ASP D 1 37 ? 41.80205 41.26363 101.40602 1.000 48.54931 17 ASP B N 1
ATOM 3053 C CA . ASP D 1 37 ? 43.18010 41.35991 101.88434 1.000 45.26783 17 ASP B CA 1
ATOM 3054 C C . ASP D 1 37 ? 44.10700 41.92063 100.80870 1.000 38.43047 17 ASP B C 1
ATOM 3055 O O . ASP D 1 37 ? 44.89741 42.83722 101.06896 1.000 37.34158 17 ASP B O 1
ATOM 3060 N N . LYS D 1 38 ? 44.01793 41.38786 99.58692 1.000 30.41377 18 LYS B N 1
ATOM 3061 C CA . LYS D 1 38 ? 44.90329 41.84483 98.51826 1.000 39.35464 18 LYS B CA 1
ATOM 3062 C C . LYS D 1 38 ? 44.57617 43.27232 98.09474 1.000 38.86545 18 LYS B C 1
ATOM 3063 O O . LYS D 1 38 ? 45.48285 44.05839 97.78705 1.000 42.44033 18 LYS B O 1
ATOM 3069 N N . VAL D 1 39 ? 43.28797 43.62640 98.07359 1.000 33.11762 19 VAL B N 1
ATOM 3070 C CA . VAL D 1 39 ? 42.90170 44.99459 97.73952 1.000 35.82215 19 VAL B CA 1
ATOM 3071 C C . VAL D 1 39 ? 43.45434 45.96924 98.77237 1.000 36.82285 19 VAL B C 1
ATOM 3072 O O . VAL D 1 39 ? 43.97345 47.03590 98.42362 1.000 37.56000 19 VAL B O 1
ATOM 3076 N N . THR D 1 40 ? 43.36881 45.61228 100.05702 1.000 29.97415 20 THR B N 1
ATOM 3077 C CA . THR D 1 40 ? 43.93182 46.45820 101.10501 1.000 37.92117 20 THR B CA 1
ATOM 3078 C C . THR D 1 40 ? 45.44486 46.57957 100.96342 1.000 46.10239 20 THR B C 1
ATOM 3079 O O . THR D 1 40 ? 46.00599 47.67214 101.11819 1.000 45.78308 20 THR B O 1
ATOM 3083 N N . GLU D 1 41 ? 46.12260 45.46620 100.67067 1.000 46.73086 21 GLU B N 1
ATOM 3084 C CA . GLU D 1 41 ? 47.57191 45.50940 100.50027 1.000 44.31005 21 GLU B CA 1
ATOM 3085 C C . GLU D 1 41 ? 47.96546 46.43118 99.35216 1.000 45.86062 21 GLU B C 1
ATOM 3086 O O . GLU D 1 41 ? 48.89797 47.23325 99.48018 1.000 47.77420 21 GLU B O 1
ATOM 3092 N N . TYR D 1 42 ? 47.25213 46.34999 98.22707 1.000 40.21610 22 TYR B N 1
ATOM 3093 C CA . TYR D 1 42 ? 47.60410 47.19185 97.08823 1.000 41.83023 22 TYR B CA 1
ATOM 3094 C C . TYR D 1 42 ? 47.21170 48.64907 97.31333 1.000 47.05782 22 TYR B C 1
ATOM 3095 O O . TYR D 1 42 ? 47.87582 49.55176 96.79020 1.000 47.13861 22 TYR B O 1
ATOM 3104 N N . ILE D 1 43 ? 46.15802 48.90661 98.09400 1.000 41.97061 23 ILE B N 1
ATOM 3105 C CA . ILE D 1 43 ? 45.83448 50.28640 98.44874 1.000 46.19770 23 ILE B CA 1
ATOM 3106 C C . ILE D 1 43 ? 46.92662 50.87407 99.33316 1.000 45.48344 23 ILE B C 1
ATOM 3107 O O . ILE D 1 43 ? 47.34826 52.02186 99.14396 1.000 46.29761 23 ILE B O 1
ATOM 3112 N N . ASP D 1 44 ? 47.40035 50.09917 100.31295 1.000 40.21602 24 ASP B N 1
ATOM 3113 C CA . ASP D 1 44 ? 48.51240 50.55188 101.14279 1.000 42.42783 24 ASP B CA 1
ATOM 3114 C C . ASP D 1 44 ? 49.75886 50.78789 100.30161 1.000 47.83141 24 ASP B C 1
ATOM 3115 O O . ASP D 1 44 ? 50.49017 51.76090 100.51868 1.000 46.14812 24 ASP B O 1
ATOM 3120 N N . LYS D 1 45 ? 50.01496 49.90537 99.33272 1.000 45.11586 25 LYS B N 1
ATOM 3121 C CA . LYS D 1 45 ? 51.13877 50.10740 98.42631 1.000 45.67831 25 LYS B CA 1
ATOM 3122 C C . LYS D 1 45 ? 50.94488 51.34624 97.56359 1.000 49.52987 25 LYS B C 1
ATOM 3123 O O . LYS D 1 45 ? 51.92632 51.94188 97.10982 1.000 53.08576 25 LYS B O 1
ATOM 3129 N N . ASN D 1 46 ? 49.69513 51.74978 97.32899 1.000 47.84146 26 ASN B N 1
ATOM 3130 C CA . ASN D 1 46 ? 49.41031 52.93831 96.53515 1.000 50.02831 26 ASN B CA 1
ATOM 3131 C C . ASN D 1 46 ? 49.55590 54.23624 97.32178 1.000 47.34831 26 ASN B C 1
ATOM 3132 O O . ASN D 1 46 ? 49.61589 55.30652 96.70650 1.000 49.37256 26 ASN B O 1
ATOM 3137 N N . GLY D 1 47 ? 49.61554 54.17687 98.64775 1.000 47.54076 27 GLY B N 1
ATOM 3138 C CA . GLY D 1 47 ? 49.79246 55.36421 99.45860 1.000 48.30033 27 GLY B CA 1
ATOM 3139 C C . GLY D 1 47 ? 48.53852 55.95718 100.05423 1.000 50.68164 27 GLY B C 1
ATOM 3140 O O . GLY D 1 47 ? 48.56627 57.12089 100.46823 1.000 53.77108 27 GLY B O 1
ATOM 3141 N N . CYS D 1 48 ? 47.44773 55.20246 100.10377 1.000 52.01696 28 CYS B N 1
ATOM 3142 C CA . CYS D 1 48 ? 46.20184 55.62343 100.72340 1.000 50.98774 28 CYS B CA 1
ATOM 3143 C C . CYS D 1 48 ? 45.88229 54.71624 101.90697 1.000 47.64601 28 CYS B C 1
ATOM 3144 O O . CYS D 1 48 ? 46.26576 53.54471 101.93483 1.000 49.92879 28 CYS B O 1
ATOM 3147 N N . GLU D 1 49 ? 45.18228 55.27079 102.88973 1.000 53.81227 29 GLU B N 1
ATOM 3148 C CA . GLU D 1 49 ? 44.80100 54.53180 104.08581 1.000 50.23476 29 GLU B CA 1
ATOM 3149 C C . GLU D 1 49 ? 43.47957 53.80528 103.85026 1.000 40.80721 29 GLU B C 1
ATOM 3150 O O . GLU D 1 49 ? 42.62345 54.27012 103.09397 1.000 38.90767 29 GLU B O 1
ATOM 3156 N N . VAL D 1 50 ? 43.33128 52.64178 104.48284 1.000 42.08596 30 VAL B N 1
ATOM 3157 C CA . VAL D 1 50 ? 42.11253 51.84159 104.40361 1.000 36.03205 30 VAL B CA 1
ATOM 3158 C C . VAL D 1 50 ? 41.39493 51.92656 105.74214 1.000 43.86042 30 VAL B C 1
ATOM 3159 O O . VAL D 1 50 ? 42.00215 51.69499 106.79535 1.000 41.85826 30 VAL B O 1
ATOM 3163 N N . ILE D 1 51 ? 40.11004 52.26531 105.70352 1.000 32.68257 31 ILE B N 1
ATOM 3164 C CA . ILE D 1 51 ? 39.24449 52.21168 106.87371 1.000 34.97342 31 ILE B CA 1
ATOM 3165 C C . ILE D 1 51 ? 38.25915 51.07717 106.64077 1.000 40.11056 31 ILE B C 1
ATOM 3166 O O . ILE D 1 51 ? 37.36021 51.18682 105.79742 1.000 38.90071 31 ILE B O 1
ATOM 3171 N N . ARG D 1 52 ? 38.42661 49.98468 107.37969 1.000 37.39364 32 ARG B N 1
ATOM 3172 C CA . ARG D 1 52 ? 37.54819 48.83145 107.25491 1.000 37.04996 32 ARG B CA 1
ATOM 3173 C C . ARG D 1 52 ? 36.34780 48.99872 108.17657 1.000 30.71030 32 ARG B C 1
ATOM 3174 O O . ARG D 1 52 ? 36.50835 49.21427 109.38178 1.000 43.09373 32 ARG B O 1
ATOM 3182 N N . PHE D 1 53 ? 35.14976 48.90494 107.60551 1.000 29.83164 33 PHE B N 1
ATOM 3183 C CA . PHE D 1 53 ? 33.89380 48.99075 108.34201 1.000 31.25234 33 PHE B CA 1
ATOM 3184 C C . PHE D 1 53 ? 33.24476 47.61237 108.27139 1.000 34.21289 33 PHE B C 1
ATOM 3185 O O . PHE D 1 53 ? 32.64315 47.24996 107.25535 1.000 34.71955 33 PHE B O 1
ATOM 3193 N N . ASN D 1 54 ? 33.38774 46.84275 109.34844 1.000 35.94240 34 ASN B N 1
ATOM 3194 C CA . ASN D 1 54 ? 32.71185 45.55760 109.47000 1.000 30.92408 34 ASN B CA 1
ATOM 3195 C C . ASN D 1 54 ? 31.30217 45.78977 109.99519 1.000 39.98896 34 ASN B C 1
ATOM 3196 O O . ASN D 1 54 ? 31.12561 46.27386 111.11908 1.000 34.09455 34 ASN B O 1
ATOM 3201 N N . VAL D 1 55 ? 30.29542 45.43822 109.18828 1.000 34.06875 35 VAL B N 1
ATOM 3202 C CA . VAL D 1 55 ? 28.91602 45.74185 109.54726 1.000 31.50163 35 VAL B CA 1
ATOM 3203 C C . VAL D 1 55 ? 28.24524 44.64133 110.35800 1.000 37.52013 35 VAL B C 1
ATOM 3204 O O . VAL D 1 55 ? 27.09672 44.82494 110.77863 1.000 37.17032 35 VAL B O 1
ATOM 3208 N N . ASP D 1 56 ? 28.90693 43.50417 110.59225 1.000 40.02078 36 ASP B N 1
ATOM 3209 C CA . ASP D 1 56 ? 28.41224 42.59518 111.62499 1.000 33.12496 36 ASP B CA 1
ATOM 3210 C C . ASP D 1 56 ? 28.38470 43.30346 112.96692 1.000 38.18050 36 ASP B C 1
ATOM 3211 O O . ASP D 1 56 ? 27.38997 43.25112 113.69825 1.000 52.14481 36 ASP B O 1
ATOM 3216 N N . GLU D 1 57 ? 29.46873 44.00047 113.28099 1.000 31.84410 37 GLU B N 1
ATOM 3217 C CA . GLU D 1 57 ? 29.67326 44.60961 114.58186 1.000 42.59498 37 GLU B CA 1
ATOM 3218 C C . GLU D 1 57 ? 28.92921 45.92700 114.74428 1.000 36.35918 37 GLU B C 1
ATOM 3219 O O . GLU D 1 57 ? 29.07430 46.57866 115.78664 1.000 45.64618 37 GLU B O 1
ATOM 3225 N N . TYR D 1 58 ? 28.14534 46.33689 113.74077 1.000 28.83247 38 TYR B N 1
ATOM 3226 C CA . TYR D 1 58 ? 27.23243 47.45666 113.91486 1.000 34.33899 38 TYR B CA 1
ATOM 3227 C C . TYR D 1 58 ? 25.85327 46.93379 114.28170 1.000 34.68116 38 TYR B C 1
ATOM 3228 O O . TYR D 1 58 ? 25.31723 46.07255 113.56965 1.000 36.44166 38 TYR B O 1
ATOM 3237 N N . PRO D 1 59 ? 25.23316 47.42121 115.36546 1.000 40.00158 39 PRO B N 1
ATOM 3238 C CA . PRO D 1 59 ? 25.75055 48.48450 116.22619 1.000 35.73397 39 PRO B CA 1
ATOM 3239 C C . PRO D 1 59 ? 26.31276 47.99140 117.56287 1.000 36.64584 39 PRO B C 1
ATOM 3240 O O . PRO D 1 59 ? 26.50438 48.79733 118.47399 1.000 39.39826 39 PRO B O 1
ATOM 3244 N N . LEU D 1 60 ? 26.57623 46.68866 117.67996 1.000 36.81687 40 LEU B N 1
ATOM 3245 C CA . LEU D 1 60 ? 26.96954 46.13332 118.97266 1.000 36.50575 40 LEU B CA 1
ATOM 3246 C C . LEU D 1 60 ? 28.40398 46.50272 119.33406 1.000 40.05844 40 LEU B C 1
ATOM 3247 O O . LEU D 1 60 ? 28.67203 46.96632 120.44819 1.000 44.63306 40 LEU B O 1
ATOM 3252 N N . LYS D 1 61 ? 29.34261 46.30322 118.41013 1.000 40.84696 41 LYS B N 1
ATOM 3253 C CA . LYS D 1 61 ? 30.76081 46.37916 118.73271 1.000 35.33517 41 LYS B CA 1
ATOM 3254 C C . LYS D 1 61 ? 31.46671 47.59402 118.14627 1.000 43.84181 41 LYS B C 1
ATOM 3255 O O . LYS D 1 61 ? 32.64954 47.79973 118.43787 1.000 50.77107 41 LYS B O 1
ATOM 3261 N N . ASN D 1 62 ? 30.79331 48.39860 117.32830 1.000 40.12543 42 ASN B N 1
ATOM 3262 C CA . ASN D 1 62 ? 31.36523 49.65902 116.87867 1.000 40.43374 42 ASN B CA 1
ATOM 3263 C C . ASN D 1 62 ? 30.27469 50.71885 116.85332 1.000 42.90784 42 ASN B C 1
ATOM 3264 O O . ASN D 1 62 ? 29.08145 50.41297 116.78374 1.000 43.34464 42 ASN B O 1
ATOM 3269 N N . LYS D 1 63 ? 30.70148 51.97560 116.92099 1.000 42.78219 43 LYS B N 1
ATOM 3270 C CA . LYS D 1 63 ? 29.79642 53.11354 116.99598 1.000 39.14897 43 LYS B CA 1
ATOM 3271 C C . LYS D 1 63 ? 29.89189 53.92207 115.71073 1.000 37.21214 43 LYS B C 1
ATOM 3272 O O . LYS D 1 63 ? 30.99257 54.18035 115.21663 1.000 38.49517 43 LYS B O 1
ATOM 3278 N N . LEU D 1 64 ? 28.74244 54.31095 115.16776 1.000 40.04452 44 LEU B N 1
ATOM 3279 C CA . LEU D 1 64 ? 28.67912 55.13795 113.97125 1.000 32.41901 44 LEU B CA 1
ATOM 3280 C C . LEU D 1 64 ? 27.89872 56.40132 114.29271 1.000 35.08048 44 LEU B C 1
ATOM 3281 O O . LEU D 1 64 ? 26.77134 56.32629 114.79237 1.000 37.11601 44 LEU B O 1
ATOM 3286 N N . SER D 1 65 ? 28.49676 57.55702 114.01203 1.000 32.65531 45 SER B N 1
ATOM 3287 C CA . SER D 1 65 ? 27.85298 58.83012 114.30738 1.000 32.05277 45 SER B CA 1
ATOM 3288 C C . SER D 1 65 ? 27.99897 59.77042 113.12302 1.000 32.47427 45 SER B C 1
ATOM 3289 O O . SER D 1 65 ? 29.09493 59.91646 112.57796 1.000 43.43464 45 SER B O 1
ATOM 3292 N N . THR D 1 66 ? 26.89548 60.39636 112.72411 1.000 29.33128 46 THR B N 1
ATOM 3293 C CA . THR D 1 66 ? 26.91126 61.49332 111.76737 1.000 32.71972 46 THR B CA 1
ATOM 3294 C C . THR D 1 66 ? 26.28055 62.70774 112.42839 1.000 37.65532 46 THR B C 1
ATOM 3295 O O . THR D 1 66 ? 25.15841 62.62900 112.93769 1.000 38.76715 46 THR B O 1
ATOM 3299 N N . THR D 1 67 ? 27.00296 63.82094 112.42650 1.000 37.82693 47 THR B N 1
ATOM 3300 C CA . THR D 1 67 ? 26.54900 65.04429 113.06453 1.000 31.17948 47 THR B CA 1
ATOM 3301 C C . THR D 1 67 ? 26.65383 66.20371 112.08748 1.000 35.84836 47 THR B C 1
ATOM 3302 O O . THR D 1 67 ? 27.66048 66.35056 111.38827 1.000 33.00446 47 THR B O 1
ATOM 3306 N N . PHE D 1 68 ? 25.60342 67.01607 112.03178 1.000 35.50013 48 PHE B N 1
ATOM 3307 C CA . PHE D 1 68 ? 25.65928 68.33145 111.41084 1.000 36.96025 48 PHE B CA 1
ATOM 3308 C C . PHE D 1 68 ? 25.43266 69.37213 112.49581 1.000 36.43575 48 PHE B C 1
ATOM 3309 O O . PHE D 1 68 ? 24.37110 69.39415 113.12774 1.000 37.73898 48 PHE B O 1
ATOM 3317 N N . GLN D 1 69 ? 26.42406 70.22827 112.70970 1.000 36.78575 49 GLN B N 1
ATOM 3318 C CA . GLN D 1 69 ? 26.26654 71.29530 113.68566 1.000 48.37347 49 GLN B CA 1
ATOM 3319 C C . GLN D 1 69 ? 27.21880 72.42496 113.33819 1.000 50.58424 49 GLN B C 1
ATOM 3320 O O . GLN D 1 69 ? 28.31857 72.19319 112.82743 1.000 45.20931 49 GLN B O 1
ATOM 3326 N N . ASP D 1 70 ? 26.77033 73.65000 113.61403 1.000 56.08828 50 ASP B N 1
ATOM 3327 C CA . ASP D 1 70 ? 27.55891 74.85383 113.36387 1.000 58.61535 50 ASP B CA 1
ATOM 3328 C C . ASP D 1 70 ? 28.04092 74.90121 111.91640 1.000 50.90186 50 ASP B C 1
ATOM 3329 O O . ASP D 1 70 ? 29.14899 75.35264 111.61859 1.000 48.57100 50 ASP B O 1
ATOM 3334 N N . GLY D 1 71 ? 27.19674 74.41155 111.00999 1.000 39.96644 51 GLY B N 1
ATOM 3335 C CA . GLY D 1 71 ? 27.48768 74.42320 109.59259 1.000 42.53101 51 GLY B CA 1
ATOM 3336 C C . GLY D 1 71 ? 28.43063 73.34604 109.10971 1.000 46.08515 51 GLY B C 1
ATOM 3337 O O . GLY D 1 71 ? 28.79658 73.35514 107.92894 1.000 52.00977 51 GLY B O 1
ATOM 3338 N N . LYS D 1 72 ? 28.83082 72.41280 109.96976 1.000 45.50115 52 LYS B N 1
ATOM 3339 C CA . LYS D 1 72 ? 29.83351 71.41788 109.61873 1.000 44.36461 52 LYS B CA 1
ATOM 3340 C C . LYS D 1 72 ? 29.28667 70.00801 109.79434 1.000 40.45746 52 LYS B C 1
ATOM 3341 O O . LYS D 1 72 ? 28.56197 69.72247 110.75627 1.000 38.63300 52 LYS B O 1
ATOM 3347 N N . TRP D 1 73 ? 29.64295 69.13781 108.85008 1.000 35.62539 53 TRP B N 1
ATOM 3348 C CA . TRP D 1 73 ? 29.33032 67.71645 108.89627 1.000 34.78388 53 TRP B CA 1
ATOM 3349 C C . TRP D 1 73 ? 30.54069 66.92776 109.37983 1.000 35.06545 53 TRP B C 1
ATOM 3350 O O . TRP D 1 73 ? 31.67135 67.18205 108.95501 1.000 45.03489 53 TRP B O 1
ATOM 3361 N N . THR D 1 74 ? 30.29458 65.96380 110.26312 1.000 35.13554 54 THR B N 1
ATOM 3362 C CA . THR D 1 74 ? 31.31541 65.02293 110.69948 1.000 37.06674 54 THR B CA 1
ATOM 3363 C C . THR D 1 74 ? 30.70981 63.62965 110.76403 1.000 40.87223 54 THR B C 1
ATOM 3364 O O . THR D 1 74 ? 29.52894 63.46315 111.07719 1.000 44.31663 54 THR B O 1
ATOM 3368 N N . THR D 1 75 ? 31.52673 62.62800 110.45334 1.000 36.51553 55 THR B N 1
ATOM 3369 C CA . THR D 1 75 ? 31.13424 61.23412 110.59828 1.000 31.75856 55 THR B CA 1
ATOM 3370 C C . THR D 1 75 ? 32.26954 60.48115 111.27079 1.000 36.07375 55 THR B C 1
ATOM 3371 O O . THR D 1 75 ? 33.41404 60.52976 110.80898 1.000 38.14337 55 THR B O 1
ATOM 3375 N N . THR D 1 76 ? 31.94803 59.79160 112.35910 1.000 35.27023 56 THR B N 1
ATOM 3376 C CA . THR D 1 76 ? 32.92783 59.07297 113.16090 1.000 33.12113 56 THR B CA 1
ATOM 3377 C C . THR D 1 76 ? 32.53058 57.60722 113.24189 1.000 40.66100 56 THR B C 1
ATOM 3378 O O . THR D 1 76 ? 31.40487 57.28307 113.64172 1.000 41.26556 56 THR B O 1
ATOM 3382 N N . LEU D 1 77 ? 33.45117 56.73262 112.84431 1.000 32.59835 57 LEU B N 1
ATOM 3383 C CA . LEU D 1 77 ? 33.34226 55.29328 113.04808 1.000 34.68885 57 LEU B CA 1
ATOM 3384 C C . LEU D 1 77 ? 34.33802 54.92167 114.14009 1.000 40.75148 57 LEU B C 1
ATOM 3385 O O . LEU D 1 77 ? 35.55325 55.00631 113.93660 1.000 41.95143 57 LEU B O 1
ATOM 3390 N N . GLU D 1 78 ? 33.82520 54.52990 115.29870 1.000 41.27412 58 GLU B N 1
ATOM 3391 C CA . GLU D 1 78 ? 34.63428 54.29711 116.48753 1.000 42.59092 58 GLU B CA 1
ATOM 3392 C C . GLU D 1 78 ? 34.61947 52.80904 116.81290 1.000 46.35222 58 GLU B C 1
ATOM 3393 O O . GLU D 1 78 ? 33.58636 52.26447 117.21957 1.000 42.17250 58 GLU B O 1
ATOM 3399 N N . THR D 1 79 ? 35.75866 52.15785 116.62066 1.000 49.82294 59 THR B N 1
ATOM 3400 C CA . THR D 1 79 ? 36.01506 50.80089 117.06243 1.000 53.34902 59 THR B CA 1
ATOM 3401 C C . THR D 1 79 ? 36.78932 50.83113 118.37201 1.000 60.81604 59 THR B C 1
ATOM 3402 O O . THR D 1 79 ? 37.45309 51.82519 118.68544 1.000 53.99678 59 THR B O 1
ATOM 3406 N N . PRO D 1 80 ? 36.73566 49.74580 119.17188 1.000 69.35188 60 PRO B N 1
ATOM 3407 C CA . PRO D 1 80 ? 37.37067 49.76716 120.50123 1.000 66.21603 60 PRO B CA 1
ATOM 3408 C C . PRO D 1 80 ? 38.82948 50.20548 120.50823 1.000 65.13230 60 PRO B C 1
ATOM 3409 O O . PRO D 1 80 ? 39.38345 50.50022 121.57190 1.000 71.36003 60 PRO B O 1
ATOM 3413 N N . GLU D 1 81 ? 39.46151 50.26031 119.33431 1.000 63.68762 61 GLU B N 1
ATOM 3414 C CA . GLU D 1 81 ? 40.86038 50.64416 119.23302 1.000 57.90574 61 GLU B CA 1
ATOM 3415 C C . GLU D 1 81 ? 41.10125 51.95176 118.49202 1.000 61.09027 61 GLU B C 1
ATOM 3416 O O . GLU D 1 81 ? 42.18025 52.53164 118.64777 1.000 66.01015 61 GLU B O 1
ATOM 3422 N N . LYS D 1 82 ? 40.14481 52.43491 117.69888 1.000 61.39151 62 LYS B N 1
ATOM 3423 C CA . LYS D 1 82 ? 40.43878 53.55683 116.81730 1.000 53.38541 62 LYS B CA 1
ATOM 3424 C C . LYS D 1 82 ? 39.17791 54.33908 116.47857 1.000 54.22532 62 LYS B C 1
ATOM 3425 O O . LYS D 1 82 ? 38.12938 53.75684 116.19063 1.000 50.13540 62 LYS B O 1
ATOM 3431 N N . LYS D 1 83 ? 39.29918 55.66377 116.50559 1.000 53.22763 63 LYS B N 1
ATOM 3432 C CA . LYS D 1 83 ? 38.27509 56.56824 116.00034 1.000 49.11676 63 LYS B CA 1
ATOM 3433 C C . LYS D 1 83 ? 38.68070 57.01397 114.60079 1.000 47.30344 63 LYS B C 1
ATOM 3434 O O . LYS D 1 83 ? 39.77052 57.56636 114.41611 1.000 51.24711 63 LYS B O 1
ATOM 3440 N N . ASN D 1 84 ? 37.81381 56.77511 113.62078 1.000 43.45629 64 ASN B N 1
ATOM 3441 C CA . ASN D 1 84 ? 38.06028 57.16277 112.23998 1.000 45.52210 64 ASN B CA 1
ATOM 3442 C C . ASN D 1 84 ? 37.07678 58.25169 111.83913 1.000 45.95817 64 ASN B C 1
ATOM 3443 O O . ASN D 1 84 ? 35.87237 58.12677 112.08589 1.000 48.78202 64 ASN B O 1
ATOM 3448 N N . SER D 1 85 ? 37.59108 59.31576 111.22914 1.000 33.48706 65 SER B N 1
ATOM 3449 C CA . SER D 1 85 ? 36.75238 60.35487 110.65052 1.000 37.47234 65 SER B CA 1
ATOM 3450 C C . SER D 1 85 ? 36.40271 59.96442 109.22110 1.000 42.09924 65 SER B C 1
ATOM 3451 O O . SER D 1 85 ? 37.29250 59.66801 108.41764 1.000 47.69615 65 SER B O 1
ATOM 3454 N N . LEU D 1 86 ? 35.10757 59.95992 108.90809 1.000 39.12883 66 LEU B N 1
ATOM 3455 C CA . LEU D 1 86 ? 34.63300 59.48990 107.61526 1.000 35.80709 66 LEU B CA 1
ATOM 3456 C C . LEU D 1 86 ? 34.13311 60.59882 106.70227 1.000 35.31863 66 LEU B C 1
ATOM 3457 O O . LEU D 1 86 ? 33.89454 60.33636 105.51837 1.000 38.42970 66 LEU B O 1
ATOM 3462 N N . GLU D 1 87 ? 33.96742 61.82208 107.21012 1.000 37.29131 67 GLU B N 1
ATOM 3463 C CA . GLU D 1 87 ? 33.43012 62.89839 106.38650 1.000 38.31501 67 GLU B CA 1
ATOM 3464 C C . GLU D 1 87 ? 34.39381 63.32867 105.28865 1.000 43.01896 67 GLU B C 1
ATOM 3465 O O . GLU D 1 87 ? 33.94858 63.86295 104.26718 1.000 43.64869 67 GLU B O 1
ATOM 3471 N N . ASP D 1 88 ? 35.69615 63.10379 105.46803 1.000 37.90846 68 ASP B N 1
ATOM 3472 C CA . ASP D 1 88 ? 36.70174 63.52568 104.50180 1.000 39.67040 68 ASP B CA 1
ATOM 3473 C C . ASP D 1 88 ? 37.29699 62.35409 103.72775 1.000 43.09816 68 ASP B C 1
ATOM 3474 O O . ASP D 1 88 ? 38.39791 62.47610 103.18148 1.000 44.82125 68 ASP B O 1
ATOM 3479 N N . ILE D 1 89 ? 36.59837 61.21578 103.67649 1.000 29.70678 69 ILE B N 1
ATOM 3480 C CA . ILE D 1 89 ? 37.06992 60.11815 102.84325 1.000 37.00640 69 ILE B CA 1
ATOM 3481 C C . ILE D 1 89 ? 37.01724 60.53942 101.37717 1.000 33.73048 69 ILE B C 1
ATOM 3482 O O . ILE D 1 89 ? 36.26524 61.43851 100.98067 1.000 32.00025 69 ILE B O 1
ATOM 3487 N N . SER D 1 90 ? 37.83364 59.87519 100.56232 1.000 32.16149 70 SER B N 1
ATOM 3488 C CA . SER D 1 90 ? 37.88175 60.15514 99.13640 1.000 37.21199 70 SER B CA 1
ATOM 3489 C C . SER D 1 90 ? 37.19167 59.09691 98.28992 1.000 31.55914 70 SER B C 1
ATOM 3490 O O . SER D 1 90 ? 36.96158 59.33844 97.09977 1.000 42.00749 70 SER B O 1
ATOM 3493 N N . THR D 1 91 ? 36.84901 57.94564 98.86512 1.000 32.84184 71 THR B N 1
ATOM 3494 C CA . THR D 1 91 ? 36.20954 56.86282 98.12849 1.000 34.08539 71 THR B CA 1
ATOM 3495 C C . THR D 1 91 ? 35.64996 55.85927 99.12709 1.000 33.59205 71 THR B C 1
ATOM 3496 O O . THR D 1 91 ? 36.22751 55.64687 100.19741 1.000 35.81517 71 THR B O 1
ATOM 3500 N N . VAL D 1 92 ? 34.51280 55.26199 98.77526 1.000 32.05627 72 VAL B N 1
ATOM 3501 C CA . VAL D 1 92 ? 33.93393 54.15564 99.52582 1.000 27.50734 72 VAL B CA 1
ATOM 3502 C C . VAL D 1 92 ? 33.77821 52.96699 98.58654 1.000 29.74523 72 VAL B C 1
ATOM 3503 O O . VAL D 1 92 ? 33.43029 53.13320 97.41188 1.000 27.79273 72 VAL B O 1
ATOM 3507 N N . TRP D 1 93 ? 34.05959 51.76923 99.09838 1.000 31.34985 73 TRP B N 1
ATOM 3508 C CA . TRP D 1 93 ? 33.84002 50.52272 98.36687 1.000 28.86472 73 TRP B CA 1
ATOM 3509 C C . TRP D 1 93 ? 32.76978 49.72464 99.10534 1.000 29.24157 73 TRP B C 1
ATOM 3510 O O . TRP D 1 93 ? 33.04793 49.08938 100.12670 1.000 29.39007 73 TRP B O 1
ATOM 3521 N N . TYR D 1 94 ? 31.54588 49.76320 98.58494 1.000 25.42869 74 TYR B N 1
ATOM 3522 C CA . TYR D 1 94 ? 30.45198 48.93484 99.08907 1.000 28.33403 74 TYR B CA 1
ATOM 3523 C C . TYR D 1 94 ? 30.69130 47.52474 98.56098 1.000 30.44546 74 TYR B C 1
ATOM 3524 O O . TYR D 1 94 ? 30.21073 47.14145 97.49339 1.000 27.63767 74 TYR B O 1
ATOM 3533 N N . ARG D 1 95 ? 31.44542 46.74088 99.33072 1.000 35.31663 75 ARG B N 1
ATOM 3534 C CA . ARG D 1 95 ? 31.82706 45.39092 98.93513 1.000 36.31096 75 ARG B CA 1
ATOM 3535 C C . ARG D 1 95 ? 30.82770 44.34798 99.43176 1.000 32.62640 75 ARG B C 1
ATOM 3536 O O . ARG D 1 95 ? 30.28561 43.57967 98.63129 1.000 37.84115 75 ARG B O 1
ATOM 3544 N N . ARG D 1 96 ? 30.55939 44.32088 100.73709 1.000 34.76297 76 ARG B N 1
ATOM 3545 C CA . ARG D 1 96 ? 29.65453 43.34383 101.32639 1.000 35.12841 76 ARG B CA 1
ATOM 3546 C C . ARG D 1 96 ? 29.02931 43.94636 102.57528 1.000 36.31227 76 ARG B C 1
ATOM 3547 O O . ARG D 1 96 ? 29.65774 44.74172 103.27750 1.000 43.71133 76 ARG B O 1
ATOM 3555 N N . ALA D 1 97 ? 27.78633 43.55897 102.84762 1.000 42.22257 77 ALA B N 1
ATOM 3556 C CA . ALA D 1 97 ? 27.03567 44.04871 104.00127 1.000 40.14317 77 ALA B CA 1
ATOM 3557 C C . ALA D 1 97 ? 26.33360 42.89748 104.71194 1.000 39.17610 77 ALA B C 1
ATOM 3558 O O . ALA D 1 97 ? 25.14838 42.96589 105.04220 1.000 45.75428 77 ALA B O 1
ATOM 3560 N N . TYR D 1 98 ? 27.07009 41.81791 104.96308 1.000 39.55766 78 TYR B N 1
ATOM 3561 C CA . TYR D 1 98 ? 26.48608 40.61401 105.53998 1.000 36.92114 78 TYR B CA 1
ATOM 3562 C C . TYR D 1 98 ? 26.30094 40.74981 107.04711 1.000 46.54907 78 TYR B C 1
ATOM 3563 O O . TYR D 1 98 ? 27.11852 41.36591 107.73784 1.000 41.18246 78 TYR B O 1
ATOM 3572 N N . ASN D 1 99 ? 25.21017 40.16445 107.54824 1.000 41.38006 79 ASN B N 1
ATOM 3573 C CA . ASN D 1 99 ? 24.99773 39.94722 108.98205 1.000 32.37464 79 ASN B CA 1
ATOM 3574 C C . ASN D 1 99 ? 25.01324 41.25141 109.77634 1.000 37.10592 79 ASN B C 1
ATOM 3575 O O . ASN D 1 99 ? 25.54257 41.31188 110.88810 1.000 39.80901 79 ASN B O 1
ATOM 3580 N N . ILE D 1 100 ? 24.43098 42.30697 109.20157 1.000 38.99098 80 ILE B N 1
ATOM 3581 C CA . ILE D 1 100 ? 24.27173 43.55415 109.93823 1.000 32.90794 80 ILE B CA 1
ATOM 3582 C C . ILE D 1 100 ? 23.43303 43.30406 111.18357 1.000 36.06180 80 ILE B C 1
ATOM 3583 O O . ILE D 1 100 ? 22.43744 42.56917 111.15125 1.000 34.05487 80 ILE B O 1
ATOM 3588 N N . GLY D 1 101 ? 23.84333 43.90688 112.29623 1.000 34.25999 81 GLY B N 1
ATOM 3589 C CA . GLY D 1 101 ? 23.11124 43.74149 113.53638 1.000 38.85676 81 GLY B CA 1
ATOM 3590 C C . GLY D 1 101 ? 23.27614 42.38804 114.18942 1.000 43.86208 81 GLY B C 1
ATOM 3591 O O . GLY D 1 101 ? 22.36917 41.93361 114.89346 1.000 42.37295 81 GLY B O 1
ATOM 3592 N N . HIS D 1 102 ? 24.40906 41.72573 113.97284 1.000 41.77942 82 HIS B N 1
ATOM 3593 C CA . HIS D 1 102 ? 24.63850 40.42433 114.58379 1.000 39.00269 82 HIS B CA 1
ATOM 3594 C C . HIS D 1 102 ? 24.78363 40.56713 116.09341 1.000 48.68113 82 HIS B C 1
ATOM 3595 O O . HIS D 1 102 ? 25.52144 41.43020 116.57912 1.000 44.80686 82 HIS B O 1
ATOM 3602 N N . GLY D 1 103 ? 24.07653 39.71653 116.83572 1.000 43.41943 83 GLY B N 1
ATOM 3603 C CA . GLY D 1 103 ? 24.12181 39.72373 118.28122 1.000 38.08473 83 GLY B CA 1
ATOM 3604 C C . GLY D 1 103 ? 23.02848 40.52770 118.95235 1.000 46.94127 83 GLY B C 1
ATOM 3605 O O . GLY D 1 103 ? 22.84369 40.39347 120.16819 1.000 51.25618 83 GLY B O 1
ATOM 3606 N N . ILE D 1 104 ? 22.30148 41.35657 118.20170 1.000 43.82038 84 ILE B N 1
ATOM 3607 C CA . ILE D 1 104 ? 21.23654 42.15887 118.79616 1.000 48.43657 84 ILE B CA 1
ATOM 3608 C C . ILE D 1 104 ? 20.07292 41.27216 119.22476 1.000 43.01712 84 ILE B C 1
ATOM 3609 O O . ILE D 1 104 ? 19.41787 41.53238 120.24213 1.000 51.35188 84 ILE B O 1
ATOM 3614 N N . LYS D 1 105 ? 19.80848 40.20412 118.46548 1.000 37.17637 85 LYS B N 1
ATOM 3615 C CA . LYS D 1 105 ? 18.69069 39.31441 118.76982 1.000 44.26576 85 LYS B CA 1
ATOM 3616 C C . LYS D 1 105 ? 18.78293 38.74150 120.17796 1.000 50.09373 85 LYS B C 1
ATOM 3617 O O . LYS D 1 105 ? 17.75338 38.48149 120.81107 1.000 42.93523 85 LYS B O 1
ATOM 3623 N N . GLU D 1 106 ? 19.99635 38.53959 120.68365 1.000 45.93210 86 GLU B N 1
ATOM 3624 C CA . GLU D 1 106 ? 20.19476 38.02034 122.02802 1.000 51.72793 86 GLU B CA 1
ATOM 3625 C C . GLU D 1 106 ? 20.22328 39.11451 123.08566 1.000 54.25996 86 GLU B C 1
ATOM 3626 O O . GLU D 1 106 ? 20.19079 38.80163 124.28040 1.000 60.31589 86 GLU B O 1
ATOM 3632 N N . GLU D 1 107 ? 20.28351 40.38081 122.67979 1.000 52.45531 87 GLU B N 1
ATOM 3633 C CA . GLU D 1 107 ? 20.29855 41.50249 123.60905 1.000 48.59774 87 GLU B CA 1
ATOM 3634 C C . GLU D 1 107 ? 18.91963 42.10339 123.83686 1.000 50.27345 87 GLU B C 1
ATOM 3635 O O . GLU D 1 107 ? 18.53735 42.34579 124.98481 1.000 57.97688 87 GLU B O 1
ATOM 3641 N N . LEU D 1 108 ? 18.15867 42.33354 122.77304 1.000 50.19745 88 LEU B N 1
ATOM 3642 C CA . LEU D 1 108 ? 16.89548 43.04736 122.86643 1.000 49.32618 88 LEU B CA 1
ATOM 3643 C C . LEU D 1 108 ? 15.73934 42.09297 123.12780 1.000 47.80288 88 LEU B C 1
ATOM 3644 O O . LEU D 1 108 ? 15.73480 40.94778 122.66791 1.000 48.71531 88 LEU B O 1
ATOM 3649 N N . ASP D 1 109 ? 14.75448 42.58251 123.87890 1.000 47.33243 89 ASP B N 1
ATOM 3650 C CA . ASP D 1 109 ? 13.50938 41.84941 124.04890 1.000 49.21266 89 ASP B CA 1
ATOM 3651 C C . ASP D 1 109 ? 12.87241 41.58981 122.68918 1.000 47.40320 89 ASP B C 1
ATOM 3652 O O . ASP D 1 109 ? 12.99490 42.39069 121.75853 1.000 51.01225 89 ASP B O 1
ATOM 3657 N N . ALA D 1 110 ? 12.18534 40.45001 122.58116 1.000 50.77104 90 ALA B N 1
ATOM 3658 C CA . ALA D 1 110 ? 11.70162 39.99247 121.28193 1.000 46.31704 90 ALA B CA 1
ATOM 3659 C C . ALA D 1 110 ? 10.73220 40.98036 120.64607 1.000 43.77742 90 ALA B C 1
ATOM 3660 O O . ALA D 1 110 ? 10.65656 41.06543 119.41487 1.000 48.66123 90 ALA B O 1
ATOM 3662 N N . LYS D 1 111 ? 9.98968 41.73678 121.45789 1.000 43.16444 91 LYS B N 1
ATOM 3663 C CA . LYS D 1 111 ? 8.97290 42.62954 120.91296 1.000 51.06774 91 LYS B CA 1
ATOM 3664 C C . LYS D 1 111 ? 9.56762 43.80534 120.14667 1.000 42.28245 91 LYS B C 1
ATOM 3665 O O . LYS D 1 111 ? 8.87109 44.40003 119.31801 1.000 39.99321 91 LYS B O 1
ATOM 3671 N N . PHE D 1 112 ? 10.82866 44.15170 120.39601 1.000 44.63248 92 PHE B N 1
ATOM 3672 C CA . PHE D 1 112 ? 11.47063 45.28360 119.74102 1.000 41.24253 92 PHE B CA 1
ATOM 3673 C C . PHE D 1 112 ? 12.38432 44.88178 118.59035 1.000 45.30781 92 PHE B C 1
ATOM 3674 O O . PHE D 1 112 ? 12.92070 45.76637 117.91524 1.000 44.06743 92 PHE B O 1
ATOM 3682 N N . TYR D 1 113 ? 12.57715 43.58147 118.35266 1.000 42.82853 93 TYR B N 1
ATOM 3683 C CA . TYR D 1 113 ? 13.69438 43.13575 117.52289 1.000 47.68985 93 TYR B CA 1
ATOM 3684 C C . TYR D 1 113 ? 13.51822 43.53525 116.06212 1.000 43.17872 93 TYR B C 1
ATOM 3685 O O . TYR D 1 113 ? 14.44265 44.07782 115.44550 1.000 43.57047 93 TYR B O 1
ATOM 3694 N N . GLY D 1 114 ? 12.35492 43.24013 115.47877 1.000 39.48888 94 GLY B N 1
ATOM 3695 C CA . GLY D 1 114 ? 12.15166 43.54592 114.07102 1.000 39.96310 94 GLY B CA 1
ATOM 3696 C C . GLY D 1 114 ? 12.24668 45.03014 113.77481 1.000 45.01656 94 GLY B C 1
ATOM 3697 O O . GLY D 1 114 ? 12.88211 45.44173 112.79911 1.000 49.46316 94 GLY B O 1
ATOM 3698 N N . ALA D 1 115 ? 11.62778 45.85533 114.62111 1.000 36.19298 95 ALA B N 1
ATOM 3699 C CA . ALA D 1 115 ? 11.68828 47.29862 114.42318 1.000 41.73388 95 ALA B CA 1
ATOM 3700 C C . ALA D 1 115 ? 13.10334 47.82489 114.62356 1.000 34.90382 95 ALA B C 1
ATOM 3701 O O . ALA D 1 115 ? 13.55226 48.71096 113.88540 1.000 41.72573 95 ALA B O 1
ATOM 3703 N N . ALA D 1 116 ? 13.82773 47.28756 115.60863 1.000 33.45164 96 ALA B N 1
ATOM 3704 C CA . ALA D 1 116 ? 15.20046 47.72413 115.82481 1.000 42.15968 96 ALA B CA 1
ATOM 3705 C C . ALA D 1 116 ? 16.08239 47.35781 114.64186 1.000 37.91150 96 ALA B C 1
ATOM 3706 O O . ALA D 1 116 ? 16.95575 48.13574 114.24802 1.000 35.83776 96 ALA B O 1
ATOM 3708 N N . MET D 1 117 ? 15.86299 46.18018 114.05525 1.000 29.06439 97 MET B N 1
ATOM 3709 C CA . MET D 1 117 ? 16.64123 45.78798 112.88590 1.000 34.17162 97 MET B CA 1
ATOM 3710 C C . MET D 1 117 ? 16.29656 46.65293 111.68230 1.000 40.40273 97 MET B C 1
ATOM 3711 O O . MET D 1 117 ? 17.18436 47.02849 110.90791 1.000 33.37900 97 MET B O 1
ATOM 3716 N N . GLY D 1 118 ? 15.01314 46.97370 111.50487 1.000 35.26634 98 GLY B N 1
ATOM 3717 C CA . GLY D 1 118 ? 14.64054 47.90696 110.45529 1.000 28.88214 98 GLY B CA 1
ATOM 3718 C C . GLY D 1 118 ? 15.32413 49.25124 110.61119 1.000 36.68513 98 GLY B C 1
ATOM 3719 O O . GLY D 1 118 ? 15.83988 49.81426 109.64124 1.000 37.69800 98 GLY B O 1
ATOM 3720 N N . GLU D 1 119 ? 15.36246 49.77152 111.84129 1.000 32.08354 99 GLU B N 1
ATOM 3721 C CA . GLU D 1 119 ? 16.01137 51.05638 112.08704 1.000 37.00951 99 GLU B CA 1
ATOM 3722 C C . GLU D 1 119 ? 17.51892 50.97264 111.86275 1.000 34.38824 99 GLU B C 1
ATOM 3723 O O . GLU D 1 119 ? 18.11603 51.88222 111.27402 1.000 32.92182 99 GLU B O 1
ATOM 3729 N N . ILE D 1 120 ? 18.14765 49.88727 112.32241 1.000 37.76659 100 ILE B N 1
ATOM 3730 C CA . ILE D 1 120 ? 19.58734 49.71040 112.14449 1.000 31.02633 100 ILE B CA 1
ATOM 3731 C C . ILE D 1 120 ? 19.93368 49.65850 110.66328 1.000 26.68020 100 ILE B C 1
ATOM 3732 O O . ILE D 1 120 ? 20.88579 50.30283 110.20351 1.000 36.19164 100 ILE B O 1
ATOM 3737 N N . ARG D 1 121 ? 19.16265 48.88664 109.89423 1.000 29.61325 101 ARG B N 1
ATOM 3738 C CA . ARG D 1 121 ? 19.41825 48.77262 108.46453 1.000 30.11676 101 ARG B CA 1
ATOM 3739 C C . ARG D 1 121 ? 19.18431 50.09729 107.75429 1.000 32.31531 101 ARG B C 1
ATOM 3740 O O . ARG D 1 121 ? 19.97614 50.48843 106.88854 1.000 30.17102 101 ARG B O 1
ATOM 3748 N N . ASN D 1 122 ? 18.10602 50.80496 108.10237 1.000 32.47589 102 ASN B N 1
ATOM 3749 C CA . ASN D 1 122 ? 17.86406 52.09820 107.47703 1.000 33.76330 102 ASN B CA 1
ATOM 3750 C C . ASN D 1 122 ? 19.00979 53.05791 107.75720 1.000 36.26630 102 ASN B C 1
ATOM 3751 O O . ASN D 1 122 ? 19.49539 53.72797 106.84358 1.000 29.86232 102 ASN B O 1
ATOM 3756 N N . THR D 1 123 ? 19.49095 53.09880 109.00249 1.000 29.37066 103 THR B N 1
ATOM 3757 C CA . THR D 1 123 ? 20.58286 54.00564 109.34558 1.000 23.63896 103 THR B CA 1
ATOM 3758 C C . THR D 1 123 ? 21.86138 53.64400 108.59429 1.000 29.60238 103 THR B C 1
ATOM 3759 O O . THR D 1 123 ? 22.49829 54.50970 107.97980 1.000 26.27266 103 THR B O 1
ATOM 3763 N N . LEU D 1 124 ? 22.24585 52.36445 108.62112 1.000 29.20257 104 LEU B N 1
ATOM 3764 C CA . LEU D 1 124 ? 23.48390 51.94385 107.96937 1.000 27.10108 104 LEU B CA 1
ATOM 3765 C C . LEU D 1 124 ? 23.43120 52.20109 106.46618 1.000 34.18224 104 LEU B C 1
ATOM 3766 O O . LEU D 1 124 ? 24.31436 52.86284 105.89891 1.000 38.56403 104 LEU B O 1
ATOM 3771 N N . PHE D 1 125 ? 22.39214 51.69302 105.80120 1.000 29.29172 105 PHE B N 1
ATOM 3772 C CA . PHE D 1 125 ? 22.31190 51.84069 104.35553 1.000 31.27669 105 PHE B CA 1
ATOM 3773 C C . PHE D 1 125 ? 22.06120 53.28651 103.94335 1.000 30.57823 105 PHE B C 1
ATOM 3774 O O . PHE D 1 125 ? 22.45123 53.68484 102.84006 1.000 26.22414 105 PHE B O 1
ATOM 3782 N N . GLY D 1 126 ? 21.44882 54.09712 104.81218 1.000 23.96176 106 GLY B N 1
ATOM 3783 C CA . GLY D 1 126 ? 21.26834 55.49883 104.49408 1.000 26.81887 106 GLY B CA 1
ATOM 3784 C C . GLY D 1 126 ? 22.54254 56.29738 104.63376 1.000 27.53019 106 GLY B C 1
ATOM 3785 O O . GLY D 1 126 ? 22.74808 57.27259 103.90670 1.000 29.54137 106 GLY B O 1
ATOM 3786 N N . PHE D 1 127 ? 23.41021 55.91005 105.56971 1.000 26.03472 107 PHE B N 1
ATOM 3787 C CA . PHE D 1 127 ? 24.75115 56.47898 105.57441 1.000 35.40503 107 PHE B CA 1
ATOM 3788 C C . PHE D 1 127 ? 25.50023 56.08736 104.31013 1.000 26.52833 107 PHE B C 1
ATOM 3789 O O . PHE D 1 127 ? 26.16927 56.92290 103.69168 1.000 31.51662 107 PHE B O 1
ATOM 3797 N N . LEU D 1 128 ? 25.39796 54.81603 103.91233 1.000 28.38192 108 LEU B N 1
ATOM 3798 C CA . LEU D 1 128 ? 26.08026 54.36903 102.69965 1.000 27.62010 108 LEU B CA 1
ATOM 3799 C C . LEU D 1 128 ? 25.61285 55.14858 101.47556 1.000 29.26162 108 LEU B C 1
ATOM 3800 O O . LEU D 1 128 ? 26.43194 55.57077 100.65068 1.000 32.48835 108 LEU B O 1
ATOM 3805 N N . GLU D 1 129 ? 24.29930 55.34811 101.33958 1.000 26.28509 109 GLU B N 1
ATOM 3806 C CA . GLU D 1 129 ? 23.77803 56.11745 100.21452 1.000 31.55185 109 GLU B CA 1
ATOM 3807 C C . GLU D 1 129 ? 24.21161 57.57730 100.28058 1.000 33.21573 109 GLU B C 1
ATOM 3808 O O . GLU D 1 129 ? 24.42102 58.20791 99.23745 1.000 26.64573 109 GLU B O 1
ATOM 3814 N N . SER D 1 130 ? 24.36530 58.12362 101.48724 1.000 28.36273 110 SER B N 1
ATOM 3815 C CA . SER D 1 130 ? 24.64415 59.54274 101.67547 1.000 27.40914 110 SER B CA 1
ATOM 3816 C C . SER D 1 130 ? 26.10267 59.91736 101.44001 1.000 33.98889 110 SER B C 1
ATOM 3817 O O . SER D 1 130 ? 26.44087 61.10018 101.55559 1.000 34.67701 110 SER B O 1
ATOM 3820 N N . ILE D 1 131 ? 26.97345 58.95912 101.13013 1.000 30.76818 111 ILE B N 1
ATOM 3821 C CA . ILE D 1 131 ? 28.36500 59.28561 100.83548 1.000 32.83481 111 ILE B CA 1
ATOM 3822 C C . ILE D 1 131 ? 28.42576 59.98412 99.48243 1.000 36.17689 111 ILE B C 1
ATOM 3823 O O . ILE D 1 131 ? 28.05102 59.41064 98.45362 1.000 38.36940 111 ILE B O 1
ATOM 3828 N N . ASP D 1 132 ? 28.89269 61.23196 99.47896 1.000 32.64725 112 ASP B N 1
ATOM 3829 C CA . ASP D 1 132 ? 28.97178 62.00790 98.24881 1.000 41.35223 112 ASP B CA 1
ATOM 3830 C C . ASP D 1 132 ? 30.31328 61.86966 97.53996 1.000 38.76500 112 ASP B C 1
ATOM 3831 O O . ASP D 1 132 ? 30.41816 62.25161 96.36924 1.000 38.39877 112 ASP B O 1
ATOM 3836 N N . ALA D 1 133 ? 31.33401 61.34048 98.21071 1.000 30.14935 113 ALA B N 1
ATOM 3837 C CA . ALA D 1 133 ? 32.56678 60.99236 97.52524 1.000 31.00446 113 ALA B CA 1
ATOM 3838 C C . ALA D 1 133 ? 32.30749 59.85519 96.53737 1.000 38.21938 113 ALA B C 1
ATOM 3839 O O . ALA D 1 133 ? 31.24044 59.23450 96.52764 1.000 34.48799 113 ALA B O 1
ATOM 3841 N N . TYR D 1 134 ? 33.30446 59.58737 95.69434 1.000 38.95036 114 TYR B N 1
ATOM 3842 C CA . TYR D 1 134 ? 33.16326 58.54146 94.68928 1.000 34.82663 114 TYR B CA 1
ATOM 3843 C C . TYR D 1 134 ? 32.86984 57.20275 95.35507 1.000 31.82086 114 TYR B C 1
ATOM 3844 O O . TYR D 1 134 ? 33.48414 56.84101 96.36217 1.000 31.19436 114 TYR B O 1
ATOM 3853 N N . SER D 1 135 ? 31.92133 56.46456 94.78399 1.000 30.77081 115 SER B N 1
ATOM 3854 C CA . SER D 1 135 ? 31.44026 55.22485 95.37560 1.000 22.66094 115 SER B CA 1
ATOM 3855 C C . SER D 1 135 ? 31.52186 54.09719 94.36088 1.000 30.89080 115 SER B C 1
ATOM 3856 O O . SER D 1 135 ? 31.06368 54.24442 93.22323 1.000 41.61893 115 SER B O 1
ATOM 3859 N N . LEU D 1 136 ? 32.10812 52.97512 94.77730 1.000 29.94073 116 LEU B N 1
ATOM 3860 C CA . LEU D 1 136 ? 32.04906 51.73106 94.01494 1.000 29.16624 116 LEU B CA 1
ATOM 3861 C C . LEU D 1 136 ? 30.97344 50.86434 94.66380 1.000 32.42440 116 LEU B C 1
ATOM 3862 O O . LEU D 1 136 ? 31.24150 49.99895 95.49858 1.000 31.68618 116 LEU B O 1
ATOM 3867 N N . GLY D 1 137 ? 29.73596 51.12295 94.27919 1.000 29.39763 117 GLY B N 1
ATOM 3868 C CA . GLY D 1 137 ? 28.59709 50.42920 94.85408 1.000 29.60660 117 GLY B CA 1
ATOM 3869 C C . GLY D 1 137 ? 27.81805 51.34096 95.78511 1.000 31.79839 117 GLY B C 1
ATOM 3870 O O . GLY D 1 137 ? 28.39233 52.12337 96.55178 1.000 32.31927 117 GLY B O 1
ATOM 3871 N N . LYS D 1 138 ? 26.49465 51.24527 95.71310 1.000 30.75133 118 LYS B N 1
ATOM 3872 C CA . LYS D 1 138 ? 25.58745 51.99354 96.57060 1.000 33.04654 118 LYS B CA 1
ATOM 3873 C C . LYS D 1 138 ? 24.28557 51.21598 96.66300 1.000 29.25295 118 LYS B C 1
ATOM 3874 O O . LYS D 1 138 ? 23.97352 50.43348 95.75805 1.000 32.44986 118 LYS B O 1
ATOM 3880 N N . PRO D 1 139 ? 23.51341 51.39487 97.74072 1.000 32.08201 119 PRO B N 1
ATOM 3881 C CA . PRO D 1 139 ? 22.24741 50.64620 97.86116 1.000 31.36335 119 PRO B CA 1
ATOM 3882 C C . PRO D 1 139 ? 21.30663 50.83608 96.68057 1.000 33.19088 119 PRO B C 1
ATOM 3883 O O . PRO D 1 139 ? 20.84926 49.84679 96.09502 1.000 28.65148 119 PRO B O 1
ATOM 3887 N N . SER D 1 140 ? 21.01259 52.08642 96.31059 1.000 25.17899 120 SER B N 1
ATOM 3888 C CA . SER D 1 140 ? 20.09141 52.34622 95.20734 1.000 27.65263 120 SER B CA 1
ATOM 3889 C C . SER D 1 140 ? 20.56432 51.69019 93.91489 1.000 32.67602 120 SER B C 1
ATOM 3890 O O . SER D 1 140 ? 19.75869 51.12502 93.16617 1.000 32.24032 120 SER B O 1
ATOM 3893 N N . VAL D 1 141 ? 21.87033 51.73792 93.64648 1.000 29.68340 121 VAL B N 1
ATOM 3894 C CA . VAL D 1 141 ? 22.40484 51.16644 92.41259 1.000 30.35093 121 VAL B CA 1
ATOM 3895 C C . VAL D 1 141 ? 22.27181 49.64672 92.42237 1.000 26.34532 121 VAL B C 1
ATOM 3896 O O . VAL D 1 141 ? 21.76993 49.04180 91.46416 1.000 34.15076 121 VAL B O 1
ATOM 3900 N N . TYR D 1 142 ? 22.72726 49.00834 93.50455 1.000 35.15911 122 TYR B N 1
ATOM 3901 C CA . TYR D 1 142 ? 22.61841 47.55709 93.61720 1.000 37.56991 122 TYR B CA 1
ATOM 3902 C C . TYR D 1 142 ? 21.17078 47.09908 93.49127 1.000 32.83013 122 TYR B C 1
ATOM 3903 O O . TYR D 1 142 ? 20.89021 46.06554 92.87333 1.000 36.51214 122 TYR B O 1
ATOM 3912 N N . ARG D 1 143 ? 20.23515 47.85496 94.07058 1.000 32.51986 123 ARG B N 1
ATOM 3913 C CA . ARG D 1 143 ? 18.83521 47.45440 94.01069 1.000 39.03314 123 ARG B CA 1
ATOM 3914 C C . ARG D 1 143 ? 18.22428 47.71005 92.63954 1.000 38.04291 123 ARG B C 1
ATOM 3915 O O . ARG D 1 143 ? 17.31617 46.97720 92.23246 1.000 36.91608 123 ARG B O 1
ATOM 3923 N N . ARG D 1 144 ? 18.69369 48.73174 91.91571 1.000 39.17737 124 ARG B N 1
ATOM 3924 C CA . ARG D 1 144 ? 18.29652 48.86974 90.51865 1.000 35.68981 124 ARG B CA 1
ATOM 3925 C C . ARG D 1 144 ? 18.75197 47.66110 89.71402 1.000 42.35365 124 ARG B C 1
ATOM 3926 O O . ARG D 1 144 ? 17.98768 47.10168 88.91928 1.000 33.86243 124 ARG B O 1
ATOM 3934 N N . LEU D 1 145 ? 19.99823 47.23601 89.91714 1.000 41.21808 125 LEU B N 1
ATOM 3935 C CA . LEU D 1 145 ? 20.53024 46.09540 89.18218 1.000 38.66223 125 LEU B CA 1
ATOM 3936 C C . LEU D 1 145 ? 19.99183 44.75747 89.67610 1.000 34.40516 125 LEU B C 1
ATOM 3937 O O . LEU D 1 145 ? 20.33126 43.72211 89.09328 1.000 39.02384 125 LEU B O 1
ATOM 3942 N N . ASP D 1 146 ? 19.16919 44.74883 90.72962 1.000 40.59863 126 ASP B N 1
ATOM 3943 C CA . ASP D 1 146 ? 18.45477 43.53546 91.11042 1.000 39.35636 126 ASP B CA 1
ATOM 3944 C C . ASP D 1 146 ? 17.45167 43.10869 90.04381 1.000 41.20237 126 ASP B C 1
ATOM 3945 O O . ASP D 1 146 ? 17.06927 41.93237 90.00314 1.000 47.97905 126 ASP B O 1
ATOM 3950 N N . SER D 1 147 ? 17.02715 44.03634 89.18214 1.000 36.70292 127 SER B N 1
ATOM 3951 C CA . SER D 1 147 ? 16.00502 43.78129 88.17163 1.000 38.04427 127 SER B CA 1
ATOM 3952 C C . SER D 1 147 ? 16.65710 43.05611 87.00101 1.000 37.02299 127 SER B C 1
ATOM 3953 O O . SER D 1 147 ? 17.28912 43.67566 86.14437 1.000 32.59005 127 SER B O 1
ATOM 3956 N N . LYS D 1 148 ? 16.51369 41.73044 86.96313 1.000 37.63282 128 LYS B N 1
ATOM 3957 C CA . LYS D 1 148 ? 17.09436 40.97067 85.86115 1.000 46.90797 128 LYS B CA 1
ATOM 3958 C C . LYS D 1 148 ? 16.38515 41.26972 84.54578 1.000 37.49088 128 LYS B C 1
ATOM 3959 O O . LYS D 1 148 ? 16.99828 41.18015 83.47253 1.000 45.70533 128 LYS B O 1
ATOM 3965 N N . GLU D 1 149 ? 15.10145 41.63211 84.61183 1.000 39.21068 129 GLU B N 1
ATOM 3966 C CA . GLU D 1 149 ? 14.36623 42.00313 83.40871 1.000 39.84830 129 GLU B CA 1
ATOM 3967 C C . GLU D 1 149 ? 14.98483 43.22438 82.74122 1.000 44.10216 129 GLU B C 1
ATOM 3968 O O . GLU D 1 149 ? 15.16437 43.24655 81.51688 1.000 53.52539 129 GLU B O 1
ATOM 3974 N N . GLU D 1 150 ? 15.32156 44.25154 83.52883 1.000 39.37335 130 GLU B N 1
ATOM 3975 C CA . GLU D 1 150 ? 15.97817 45.42260 82.95614 1.000 40.77296 130 GLU B CA 1
ATOM 3976 C C . GLU D 1 150 ? 17.35961 45.07094 82.42391 1.000 42.98354 130 GLU B C 1
ATOM 3977 O O . GLU D 1 150 ? 17.79650 45.62708 81.41259 1.000 46.73224 130 GLU B O 1
ATOM 3983 N N . GLN D 1 151 ? 18.06323 44.15368 83.09200 1.000 45.61493 131 GLN B N 1
ATOM 3984 C CA . GLN D 1 151 ? 19.35069 43.69315 82.58118 1.000 43.41035 131 GLN B CA 1
ATOM 3985 C C . GLN D 1 151 ? 19.20317 43.11289 81.18189 1.000 46.42423 131 GLN B C 1
ATOM 3986 O O . GLN D 1 151 ? 19.93622 43.48863 80.25955 1.000 42.68352 131 GLN B O 1
ATOM 3992 N N . LEU D 1 152 ? 18.25110 42.19295 81.00644 1.000 48.65404 132 LEU B N 1
ATOM 3993 C CA . LEU D 1 152 ? 18.07293 41.56001 79.70364 1.000 46.52129 132 LEU B CA 1
ATOM 3994 C C . LEU D 1 152 ? 17.59635 42.56300 78.65869 1.000 50.68470 132 LEU B C 1
ATOM 3995 O O . LEU D 1 152 ? 18.03518 42.51654 77.50329 1.000 54.60622 132 LEU B O 1
ATOM 4000 N N . LYS D 1 153 ? 16.71755 43.49095 79.04654 1.000 44.42595 133 LYS B N 1
ATOM 4001 C CA . LYS D 1 153 ? 16.23792 44.49446 78.09915 1.000 45.92825 133 LYS B CA 1
ATOM 4002 C C . LYS D 1 153 ? 17.36822 45.41425 77.64676 1.000 45.57042 133 LYS B C 1
ATOM 4003 O O . LYS D 1 153 ? 17.50561 45.70988 76.45310 1.000 49.22133 133 LYS B O 1
ATOM 4009 N N . ILE D 1 154 ? 18.19501 45.87224 78.58925 1.000 50.55719 134 ILE B N 1
ATOM 4010 C CA . ILE D 1 154 ? 19.30281 46.75635 78.24623 1.000 49.05908 134 ILE B CA 1
ATOM 4011 C C . ILE D 1 154 ? 20.33400 46.01714 77.40394 1.000 48.10680 134 ILE B C 1
ATOM 4012 O O . ILE D 1 154 ? 20.91009 46.58373 76.46804 1.000 51.77741 134 ILE B O 1
ATOM 4017 N N . ALA D 1 155 ? 20.57306 44.73831 77.70651 1.000 49.11711 135 ALA B N 1
ATOM 4018 C CA . ALA D 1 155 ? 21.50577 43.95674 76.90213 1.000 43.78604 135 ALA B CA 1
ATOM 4019 C C . ALA D 1 155 ? 20.98764 43.77216 75.48230 1.000 49.95162 135 ALA B C 1
ATOM 4020 O O . ALA D 1 155 ? 21.75929 43.84609 74.51909 1.000 54.09954 135 ALA B O 1
ATOM 4022 N N . ASP D 1 156 ? 19.68325 43.53062 75.33282 1.000 49.62269 136 ASP B N 1
ATOM 4023 C CA . ASP D 1 156 ? 19.10400 43.41165 73.99990 1.000 51.52510 136 ASP B CA 1
ATOM 4024 C C . ASP D 1 156 ? 19.20052 44.72914 73.24093 1.000 59.04490 136 ASP B C 1
ATOM 4025 O O . ASP D 1 156 ? 19.48203 44.74161 72.03665 1.000 60.45517 136 ASP B O 1
ATOM 4030 N N . LYS D 1 157 ? 18.97028 45.85002 73.93044 1.000 54.94820 137 LYS B N 1
ATOM 4031 C CA . LYS D 1 157 ? 19.10932 47.15525 73.28953 1.000 45.67703 137 LYS B CA 1
ATOM 4032 C C . LYS D 1 157 ? 20.54947 47.41492 72.86103 1.000 48.61908 137 LYS B C 1
ATOM 4033 O O . LYS D 1 157 ? 20.79387 48.02007 71.81063 1.000 55.65459 137 LYS B O 1
ATOM 4039 N N . ILE D 1 158 ? 21.51639 46.96905 73.66593 1.000 49.86940 138 ILE B N 1
ATOM 4040 C CA . ILE D 1 158 ? 22.92357 47.17682 73.33773 1.000 51.42696 138 ILE B CA 1
ATOM 4041 C C . ILE D 1 158 ? 23.32263 46.35185 72.12067 1.000 54.34902 138 ILE B C 1
ATOM 4042 O O . ILE D 1 158 ? 24.18062 46.76665 71.33003 1.000 54.78807 138 ILE B O 1
ATOM 4047 N N . GLY D 1 159 ? 22.69568 45.19576 71.93022 1.000 51.55500 139 GLY B N 1
ATOM 4048 C CA . GLY D 1 159 ? 23.04162 44.29349 70.84695 1.000 51.99330 139 GLY B CA 1
ATOM 4049 C C . GLY D 1 159 ? 23.42638 42.90313 71.29803 1.000 53.02016 139 GLY B C 1
ATOM 4050 O O . GLY D 1 159 ? 23.72980 42.05636 70.44528 1.000 56.09862 139 GLY B O 1
ATOM 4051 N N . PHE D 1 160 ? 23.43461 42.63296 72.60089 1.000 56.38164 140 PHE B N 1
ATOM 4052 C CA . PHE D 1 160 ? 23.73553 41.29841 73.09263 1.000 49.20819 140 PHE B CA 1
ATOM 4053 C C . PHE D 1 160 ? 22.68470 40.30441 72.61590 1.000 51.19853 140 PHE B C 1
ATOM 4054 O O . PHE D 1 160 ? 21.50534 40.63393 72.46319 1.000 51.19596 140 PHE B O 1
ATOM 4062 N N . LYS D 1 161 ? 23.12547 39.07537 72.37314 1.000 56.47325 141 LYS B N 1
ATOM 4063 C CA . LYS D 1 161 ? 22.19681 37.97461 72.17765 1.000 53.11805 141 LYS B CA 1
ATOM 4064 C C . LYS D 1 161 ? 21.77559 37.44626 73.54120 1.000 53.33835 141 LYS B C 1
ATOM 4065 O O . LYS D 1 161 ? 22.62284 37.11896 74.37688 1.000 49.58997 141 LYS B O 1
ATOM 4071 N N . ILE D 1 162 ? 20.47021 37.39105 73.77743 1.000 50.84387 142 ILE B N 1
ATOM 4072 C CA . ILE D 1 162 ? 19.94603 36.87850 75.03968 1.000 52.71759 142 ILE B CA 1
ATOM 4073 C C . ILE D 1 162 ? 19.01837 35.71157 74.72873 1.000 55.65808 142 ILE B C 1
ATOM 4074 O O . ILE D 1 162 ? 18.42538 35.66608 73.64049 1.000 62.11836 142 ILE B O 1
ATOM 4079 N N . PRO D 1 163 ? 18.87569 34.74299 75.62775 1.000 56.56592 143 PRO B N 1
ATOM 4080 C CA . PRO D 1 163 ? 17.94546 33.64164 75.37448 1.000 49.49005 143 PRO B CA 1
ATOM 4081 C C . PRO D 1 163 ? 16.51034 34.13761 75.34852 1.000 56.58828 143 PRO B C 1
ATOM 4082 O O . PRO D 1 163 ? 16.17234 35.18714 75.90069 1.000 57.79427 143 PRO B O 1
ATOM 4086 N N . ALA D 1 164 ? 15.66132 33.36760 74.67428 1.000 51.94843 144 ALA B N 1
ATOM 4087 C CA . ALA D 1 164 ? 14.22983 33.59934 74.78185 1.000 54.79161 144 ALA B CA 1
ATOM 4088 C C . ALA D 1 164 ? 13.81465 33.46947 76.24018 1.000 56.03113 144 ALA B C 1
ATOM 4089 O O . ALA D 1 164 ? 14.22153 32.53547 76.93402 1.000 51.98570 144 ALA B O 1
ATOM 4091 N N . THR D 1 165 ? 13.01301 34.42023 76.71169 1.000 48.97782 145 THR B N 1
ATOM 4092 C CA . THR D 1 165 ? 12.72317 34.52719 78.13292 1.000 46.37648 145 THR B CA 1
ATOM 4093 C C . THR D 1 165 ? 11.23985 34.79650 78.33972 1.000 51.01910 145 THR B C 1
ATOM 4094 O O . THR D 1 165 ? 10.61828 35.53996 77.57554 1.000 48.99776 145 THR B O 1
ATOM 4098 N N . CYS D 1 166 ? 10.67871 34.17690 79.37649 1.000 46.27865 146 CYS B N 1
ATOM 4099 C CA . CYS D 1 166 ? 9.31942 34.46596 79.83024 1.000 57.45658 146 CYS B CA 1
ATOM 4100 C C . CYS D 1 166 ? 9.32610 34.44387 81.35436 1.000 50.31541 146 CYS B C 1
ATOM 4101 O O . CYS D 1 166 ? 9.55263 33.39382 81.95689 1.000 50.98962 146 CYS B O 1
ATOM 4104 N N . VAL D 1 167 ? 9.10617 35.59695 81.97533 1.000 45.47961 147 VAL B N 1
ATOM 4105 C CA . VAL D 1 167 ? 8.98706 35.70005 83.42475 1.000 43.99049 147 VAL B CA 1
ATOM 4106 C C . VAL D 1 167 ? 7.51054 35.84859 83.75659 1.000 46.55676 147 VAL B C 1
ATOM 4107 O O . VAL D 1 167 ? 6.86714 36.81358 83.32300 1.000 42.54111 147 VAL B O 1
ATOM 4111 N N . THR D 1 168 ? 6.95902 34.90724 84.52053 1.000 45.74186 148 THR B N 1
ATOM 4112 C CA . THR D 1 168 ? 5.51895 34.98719 84.72816 1.000 43.78211 148 THR B CA 1
ATOM 4113 C C . THR D 1 168 ? 5.06395 34.13237 85.89852 1.000 41.87360 148 THR B C 1
ATOM 4114 O O . THR D 1 168 ? 5.78364 33.25540 86.38733 1.000 48.83837 148 THR B O 1
ATOM 4118 N N . ASN D 1 169 ? 3.83904 34.42736 86.33524 1.000 40.04050 149 ASN B N 1
ATOM 4119 C CA . ASN D 1 169 ? 3.05143 33.58481 87.22232 1.000 54.26926 149 ASN B CA 1
ATOM 4120 C C . ASN D 1 169 ? 1.83632 32.99822 86.51056 1.000 56.82938 149 ASN B C 1
ATOM 4121 O O . ASN D 1 169 ? 0.99710 32.35796 87.15401 1.000 55.85206 149 ASN B O 1
ATOM 4126 N N . ASN D 1 170 ? 1.72354 33.20861 85.19583 1.000 57.82973 150 ASN B N 1
ATOM 4127 C CA . ASN D 1 170 ? 0.57121 32.75273 84.42637 1.000 64.83915 150 ASN B CA 1
ATOM 4128 C C . ASN D 1 170 ? 0.87384 31.37850 83.85305 1.000 63.34609 150 ASN B C 1
ATOM 4129 O O . ASN D 1 170 ? 1.77540 31.25053 83.00883 1.000 65.63938 150 ASN B O 1
ATOM 4134 N N . PRO D 1 171 ? 0.16161 30.32231 84.26778 1.000 66.03695 151 PRO B N 1
ATOM 4135 C CA . PRO D 1 171 ? 0.52288 28.96931 83.81078 1.000 67.05299 151 PRO B CA 1
ATOM 4136 C C . PRO D 1 171 ? 0.41304 28.77423 82.30709 1.000 66.51075 151 PRO B C 1
ATOM 4137 O O . PRO D 1 171 ? 1.28025 28.12453 81.71168 1.000 68.19710 151 PRO B O 1
ATOM 4141 N N . GLU D 1 172 ? -0.62724 29.32019 81.67154 1.000 61.99674 152 GLU B N 1
ATOM 4142 C CA . GLU D 1 172 ? -0.83105 29.07495 80.24570 1.000 77.21169 152 GLU B CA 1
ATOM 4143 C C . GLU D 1 172 ? 0.17802 29.83153 79.38637 1.000 69.34738 152 GLU B C 1
ATOM 4144 O O . GLU D 1 172 ? 0.57568 29.34032 78.32290 1.000 75.30740 152 GLU B O 1
ATOM 4150 N N . GLU D 1 173 ? 0.60547 31.01966 79.82064 1.000 72.69735 153 GLU B N 1
ATOM 4151 C CA . GLU D 1 173 ? 1.68870 31.71238 79.12921 1.000 65.53706 153 GLU B CA 1
ATOM 4152 C C . GLU D 1 173 ? 2.96846 30.88660 79.16969 1.000 63.26686 153 GLU B C 1
ATOM 4153 O O . GLU D 1 173 ? 3.66439 30.73930 78.15582 1.000 68.02437 153 GLU B O 1
ATOM 4159 N N . ALA D 1 174 ? 3.29187 30.33680 80.34289 1.000 61.19270 154 ALA B N 1
ATOM 4160 C CA . ALA D 1 174 ? 4.45532 29.46547 80.45841 1.000 64.32795 154 ALA B CA 1
ATOM 4161 C C . ALA D 1 174 ? 4.30452 28.22641 79.58816 1.000 64.20855 154 ALA B C 1
ATOM 4162 O O . ALA D 1 174 ? 5.27758 27.76275 78.98758 1.000 61.05535 154 ALA B O 1
ATOM 4164 N N . LYS D 1 175 ? 3.09071 27.67715 79.50464 1.000 68.89402 155 LYS B N 1
ATOM 4165 C CA . LYS D 1 175 ? 2.87079 26.49774 78.67274 1.000 66.35782 155 LYS B CA 1
ATOM 4166 C C . LYS D 1 175 ? 3.09980 26.81132 77.19977 1.000 64.48825 155 LYS B C 1
ATOM 4167 O O . LYS D 1 175 ? 3.73926 26.03201 76.48296 1.000 69.11942 155 LYS B O 1
ATOM 4173 N N . ARG D 1 176 ? 2.57691 27.94586 76.72920 1.000 61.77042 156 ARG B N 1
ATOM 4174 C CA . ARG D 1 176 ? 2.81227 28.35032 75.34694 1.000 62.80022 156 ARG B CA 1
ATOM 4175 C C . ARG D 1 176 ? 4.29819 28.55850 75.08237 1.000 61.97164 156 ARG B C 1
ATOM 4176 O O . ARG D 1 176 ? 4.81915 28.12954 74.04417 1.000 70.58067 156 ARG B O 1
ATOM 4184 N N . PHE D 1 177 ? 4.99942 29.20776 76.01667 1.000 65.59090 157 PHE B N 1
ATOM 4185 C CA . PHE D 1 177 ? 6.43638 29.41131 75.85336 1.000 64.82864 157 PHE B CA 1
ATOM 4186 C C . PHE D 1 177 ? 7.18462 28.08200 75.82085 1.000 63.59718 157 PHE B C 1
ATOM 4187 O O . PHE D 1 177 ? 8.15381 27.92367 75.06927 1.000 55.81168 157 PHE B O 1
ATOM 4195 N N . ILE D 1 178 ? 6.74364 27.11317 76.62442 1.000 68.49502 158 ILE B N 1
ATOM 4196 C CA . ILE D 1 178 ? 7.43389 25.83118 76.71577 1.000 70.97896 158 ILE B CA 1
ATOM 4197 C C . ILE D 1 178 ? 7.14998 24.95991 75.49269 1.000 75.01564 158 ILE B C 1
ATOM 4198 O O . ILE D 1 178 ? 7.98907 24.13933 75.10264 1.000 71.09194 158 ILE B O 1
ATOM 4203 N N . VAL D 1 179 ? 5.98715 25.11613 74.85819 1.000 71.23644 159 VAL B N 1
ATOM 4204 C CA . VAL D 1 179 ? 5.74814 24.32851 73.65077 1.000 71.60601 159 VAL B CA 1
ATOM 4205 C C . VAL D 1 179 ? 6.38091 24.98790 72.42562 1.000 71.59951 159 VAL B C 1
ATOM 4206 O O . VAL D 1 179 ? 6.85851 24.28784 71.52477 1.000 87.03048 159 VAL B O 1
ATOM 4210 N N . LYS D 1 180 ? 6.41354 26.32350 72.36059 1.000 69.88269 160 LYS B N 1
ATOM 4211 C CA . LYS D 1 180 ? 7.07088 26.97520 71.23049 1.000 61.23323 160 LYS B CA 1
ATOM 4212 C C . LYS D 1 180 ? 8.58148 26.78960 71.30119 1.000 66.37348 160 LYS B C 1
ATOM 4213 O O . LYS D 1 180 ? 9.22938 26.47844 70.29519 1.000 66.50153 160 LYS B O 1
ATOM 4219 N N . HIS D 1 181 ? 9.15757 26.97773 72.48419 1.000 68.04126 161 HIS B N 1
ATOM 4220 C CA . HIS D 1 181 ? 10.57401 26.73383 72.72926 1.000 68.37793 161 HIS B CA 1
ATOM 4221 C C . HIS D 1 181 ? 10.69230 25.38484 73.42802 1.000 70.09285 161 HIS B C 1
ATOM 4222 O O . HIS D 1 181 ? 10.28674 25.24194 74.58401 1.000 81.23800 161 HIS B O 1
ATOM 4229 N N . ARG D 1 182 ? 11.25382 24.39837 72.73022 1.000 73.37409 162 ARG B N 1
ATOM 4230 C CA . ARG D 1 182 ? 11.16397 23.01840 73.19735 1.000 80.31964 162 ARG B CA 1
ATOM 4231 C C . ARG D 1 182 ? 12.09459 22.75090 74.37666 1.000 77.88893 162 ARG B C 1
ATOM 4232 O O . ARG D 1 182 ? 11.67081 22.18673 75.39174 1.000 75.89832 162 ARG B O 1
ATOM 4240 N N . ASP D 1 183 ? 13.36168 23.14347 74.26483 1.000 80.51070 163 ASP B N 1
ATOM 4241 C CA . ASP D 1 183 ? 14.32901 22.96433 75.34394 1.000 77.56512 163 ASP B CA 1
ATOM 4242 C C . ASP D 1 183 ? 14.35032 24.23167 76.19384 1.000 69.19239 163 ASP B C 1
ATOM 4243 O O . ASP D 1 183 ? 14.84847 25.27291 75.75407 1.000 68.35210 163 ASP B O 1
ATOM 4248 N N . VAL D 1 184 ? 13.81375 24.14380 77.41080 1.000 57.06679 164 VAL B N 1
ATOM 4249 C CA . VAL D 1 184 ? 13.62965 25.30532 78.27514 1.000 63.65469 164 VAL B CA 1
ATOM 4250 C C . VAL D 1 184 ? 14.08418 24.96433 79.68902 1.000 60.78355 164 VAL B C 1
ATOM 4251 O O . VAL D 1 184 ? 13.81929 23.86880 80.19543 1.000 55.36164 164 VAL B O 1
ATOM 4255 N N . VAL D 1 185 ? 14.77455 25.91178 80.31992 1.000 60.96994 165 VAL B N 1
ATOM 4256 C CA . VAL D 1 185 ? 15.21401 25.80590 81.70440 1.000 60.81461 165 VAL B CA 1
ATOM 4257 C C . VAL D 1 185 ? 14.43067 26.80318 82.54898 1.000 47.96198 165 VAL B C 1
ATOM 4258 O O . VAL D 1 185 ? 13.97585 27.84656 82.06186 1.000 53.49827 165 VAL B O 1
ATOM 4262 N N . ALA D 1 186 ? 14.26293 26.46613 83.82575 1.000 55.62615 166 ALA B N 1
ATOM 4263 C CA . ALA D 1 186 ? 13.57419 27.31034 84.79021 1.000 50.66874 166 ALA B CA 1
ATOM 4264 C C . ALA D 1 186 ? 14.58203 27.93116 85.74976 1.000 52.61641 166 ALA B C 1
ATOM 4265 O O . ALA D 1 186 ? 15.63475 27.35121 86.03101 1.000 55.06182 166 ALA B O 1
ATOM 4267 N N . LYS D 1 187 ? 14.24588 29.11438 86.26067 1.000 49.97959 167 LYS B N 1
ATOM 4268 C CA . LYS D 1 187 ? 15.19363 29.90937 87.02427 1.000 44.84391 167 LYS B CA 1
ATOM 4269 C C . LYS D 1 187 ? 14.46636 30.76614 88.04925 1.000 44.40091 167 LYS B C 1
ATOM 4270 O O . LYS D 1 187 ? 13.36452 31.27289 87.79389 1.000 47.96618 167 LYS B O 1
ATOM 4276 N N . MET D 1 188 ? 15.10516 30.91897 89.20694 1.000 50.31550 168 MET B N 1
ATOM 4277 C CA . MET D 1 188 ? 14.68798 31.86901 90.22494 1.000 49.63093 168 MET B CA 1
ATOM 4278 C C . MET D 1 188 ? 15.46965 33.16372 90.05869 1.000 53.29190 168 MET B C 1
ATOM 4279 O O . MET D 1 188 ? 16.65564 33.14727 89.71661 1.000 48.25549 168 MET B O 1
ATOM 4284 N N . GLN D 1 189 ? 14.79759 34.28904 90.29924 1.000 51.42966 169 GLN B N 1
ATOM 4285 C CA . GLN D 1 189 ? 15.48238 35.57355 90.23621 1.000 47.00008 169 GLN B CA 1
ATOM 4286 C C . GLN D 1 189 ? 16.27234 35.85828 91.50649 1.000 46.47184 169 GLN B C 1
ATOM 4287 O O . GLN D 1 189 ? 17.28409 36.56603 91.45558 1.000 49.63592 169 GLN B O 1
ATOM 4293 N N . THR D 1 190 ? 15.83903 35.31610 92.64003 1.000 48.08400 170 THR B N 1
ATOM 4294 C CA . THR D 1 190 ? 16.49150 35.53237 93.92100 1.000 42.50965 170 THR B CA 1
ATOM 4295 C C . THR D 1 190 ? 17.18119 34.26344 94.40124 1.000 48.83592 170 THR B C 1
ATOM 4296 O O . THR D 1 190 ? 16.86717 33.15118 93.97011 1.000 50.06947 170 THR B O 1
ATOM 4300 N N . GLY D 1 191 ? 18.13099 34.45233 95.31123 1.000 56.29826 171 GLY B N 1
ATOM 4301 C CA . GLY D 1 191 ? 18.76776 33.35443 96.01117 1.000 56.63218 171 GLY B CA 1
ATOM 4302 C C . GLY D 1 191 ? 18.10902 33.16275 97.38538 1.000 60.02913 171 GLY B C 1
ATOM 4303 O O . GLY D 1 191 ? 17.75537 34.13607 98.04399 1.000 60.34538 171 GLY B O 1
ATOM 4304 N N . PHE D 1 192 ? 17.96784 31.90380 97.77500 1.000 60.00766 172 PHE B N 1
ATOM 4305 C CA . PHE D 1 192 ? 17.27121 31.56366 99.00926 1.000 65.50901 172 PHE B CA 1
ATOM 4306 C C . PHE D 1 192 ? 17.58362 30.12141 99.36993 1.000 70.45863 172 PHE B C 1
ATOM 4307 O O . PHE D 1 192 ? 17.68273 29.26716 98.48916 1.000 71.82629 172 PHE B O 1
ATOM 4315 N N . ALA D 1 193 ? 17.72636 29.85580 100.66172 1.000 75.06135 173 ALA B N 1
ATOM 4316 C CA . ALA D 1 193 ? 17.88942 28.50007 101.16545 1.000 73.47457 173 ALA B CA 1
ATOM 4317 C C . ALA D 1 193 ? 16.66625 28.13229 101.99269 1.000 71.65843 173 ALA B C 1
ATOM 4318 O O . ALA D 1 193 ? 16.25439 28.90334 102.86830 1.000 81.10240 173 ALA B O 1
ATOM 4320 N N . ILE D 1 194 ? 16.08139 26.96863 101.70448 1.000 73.77795 174 ILE B N 1
ATOM 4321 C CA . ILE D 1 194 ? 14.94020 26.45270 102.45147 1.000 73.49260 174 ILE B CA 1
ATOM 4322 C C . ILE D 1 194 ? 15.42009 25.29673 103.31824 1.000 76.95554 174 ILE B C 1
ATOM 4323 O O . ILE D 1 194 ? 16.13493 24.40801 102.83917 1.000 72.78453 174 ILE B O 1
ATOM 4328 N N . TYR D 1 195 ? 15.03871 25.32062 104.59362 1.000 83.32485 175 TYR B N 1
ATOM 4329 C CA . TYR D 1 195 ? 15.51190 24.35228 105.57260 1.000 94.57227 175 TYR B CA 1
ATOM 4330 C C . TYR D 1 195 ? 14.50758 23.21734 105.73126 1.000 99.44163 175 TYR B C 1
ATOM 4331 O O . TYR D 1 195 ? 13.32443 23.45591 105.99921 1.000 99.09299 175 TYR B O 1
ATOM 4340 N N . GLU D 1 196 ? 14.98691 21.98643 105.55607 1.000 97.48132 176 GLU B N 1
ATOM 4341 C CA . GLU D 1 196 ? 14.19276 20.78091 105.77072 1.000 101.88493 176 GLU B CA 1
ATOM 4342 C C . GLU D 1 196 ? 15.07894 19.74357 106.44177 1.000 103.69917 176 GLU B C 1
ATOM 4343 O O . GLU D 1 196 ? 16.10976 19.35628 105.88160 1.000 97.53673 176 GLU B O 1
ATOM 4349 N N . ASP D 1 197 ? 14.67246 19.29695 107.63427 1.000 110.10383 177 ASP B N 1
ATOM 4350 C CA . ASP D 1 197 ? 15.44299 18.33975 108.43347 1.000 107.98060 177 ASP B CA 1
ATOM 4351 C C . ASP D 1 197 ? 16.81913 18.89980 108.78700 1.000 107.04816 177 ASP B C 1
ATOM 4352 O O . ASP D 1 197 ? 17.81047 18.16941 108.84679 1.000 107.43357 177 ASP B O 1
ATOM 4357 N N . GLY D 1 198 ? 16.88267 20.20935 109.02412 1.000 102.96256 178 GLY B N 1
ATOM 4358 C CA . GLY D 1 198 ? 18.15021 20.87324 109.24301 1.000 102.37808 178 GLY B CA 1
ATOM 4359 C C . GLY D 1 198 ? 19.05079 20.94046 108.03067 1.000 94.37558 178 GLY B C 1
ATOM 4360 O O . GLY D 1 198 ? 20.19459 21.39656 108.15231 1.000 96.58249 178 GLY B O 1
ATOM 4361 N N . VAL D 1 199 ? 18.57752 20.49537 106.87051 1.000 94.44788 179 VAL B N 1
ATOM 4362 C CA . VAL D 1 199 ? 19.33892 20.51518 105.62817 1.000 93.19074 179 VAL B CA 1
ATOM 4363 C C . VAL D 1 199 ? 18.94009 21.75202 104.83905 1.000 97.96106 179 VAL B C 1
ATOM 4364 O O . VAL D 1 199 ? 17.76932 22.15226 104.83770 1.000 95.02972 179 VAL B O 1
ATOM 4368 N N . GLU D 1 200 ? 19.90988 22.36287 104.16782 1.000 94.28067 180 GLU B N 1
ATOM 4369 C CA . GLU D 1 200 ? 19.67432 23.55189 103.35757 1.000 93.63727 180 GLU B CA 1
ATOM 4370 C C . GLU D 1 200 ? 19.54320 23.12662 101.89991 1.000 94.51682 180 GLU B C 1
ATOM 4371 O O . GLU D 1 200 ? 20.52454 22.70130 101.28169 1.000 95.63888 180 GLU B O 1
ATOM 4377 N N . ASN D 1 201 ? 18.33537 23.23534 101.35221 1.000 86.52600 181 ASN B N 1
ATOM 4378 C CA . ASN D 1 201 ? 18.08660 22.92706 99.95430 1.000 78.20279 181 ASN B CA 1
ATOM 4379 C C . ASN D 1 201 ? 17.81965 24.21146 99.17984 1.000 79.26900 181 ASN B C 1
ATOM 4380 O O . ASN D 1 201 ? 17.24047 25.16960 99.70515 1.000 73.68794 181 ASN B O 1
ATOM 4385 N N . VAL D 1 202 ? 18.25557 24.21643 97.91879 1.000 66.79498 182 VAL B N 1
ATOM 4386 C CA . VAL D 1 202 ? 18.19535 25.38590 97.05123 1.000 67.96034 182 VAL B CA 1
ATOM 4387 C C . VAL D 1 202 ? 17.78316 24.93387 95.65447 1.000 62.45767 182 VAL B C 1
ATOM 4388 O O . VAL D 1 202 ? 17.72360 23.74013 95.35444 1.000 62.80459 182 VAL B O 1
ATOM 4392 N N . VAL D 1 203 ? 17.51244 25.91006 94.78979 1.000 62.63336 183 VAL B N 1
ATOM 4393 C CA . VAL D 1 203 ? 16.94157 25.66568 93.46629 1.000 64.51671 183 VAL B CA 1
ATOM 4394 C C . VAL D 1 203 ? 17.93163 26.13745 92.40960 1.000 63.52858 183 VAL B C 1
ATOM 4395 O O . VAL D 1 203 ? 18.04170 27.34088 92.14582 1.000 69.43385 183 VAL B O 1
ATOM 4399 N N . PHE D 1 204 ? 18.62379 25.19603 91.77595 1.000 60.48877 184 PHE B N 1
ATOM 4400 C CA . PHE D 1 204 ? 19.50806 25.53154 90.67103 1.000 55.66761 184 PHE B CA 1
ATOM 4401 C C . PHE D 1 204 ? 18.69623 25.84988 89.41873 1.000 55.78884 184 PHE B C 1
ATOM 4402 O O . PHE D 1 204 ? 17.46241 25.84419 89.41957 1.000 52.07205 184 PHE B O 1
ATOM 4410 N N . THR D 1 205 ? 19.40516 26.12803 88.32940 1.000 52.08337 185 THR B N 1
ATOM 4411 C CA . THR D 1 205 ? 18.78903 26.16171 87.01057 1.000 57.25661 185 THR B CA 1
ATOM 4412 C C . THR D 1 205 ? 18.57415 24.73117 86.53512 1.000 60.88907 185 THR B C 1
ATOM 4413 O O . THR D 1 205 ? 19.53627 23.97104 86.38080 1.000 62.54045 185 THR B O 1
ATOM 4417 N N . ASN D 1 206 ? 17.31734 24.36318 86.31242 1.000 59.51720 186 ASN B N 1
ATOM 4418 C CA . ASN D 1 206 ? 16.95483 23.01894 85.89250 1.000 59.25638 186 ASN B CA 1
ATOM 4419 C C . ASN D 1 206 ? 16.19762 23.07794 84.57506 1.000 62.14233 186 ASN B C 1
ATOM 4420 O O . ASN D 1 206 ? 15.40164 23.99374 84.34683 1.000 57.92739 186 ASN B O 1
ATOM 4425 N N . VAL D 1 207 ? 16.45350 22.09831 83.70744 1.000 67.30008 187 VAL B N 1
ATOM 4426 C CA . VAL D 1 207 ? 15.66426 21.95803 82.49277 1.000 61.45566 187 VAL B CA 1
ATOM 4427 C C . VAL D 1 207 ? 14.24244 21.56852 82.86733 1.000 56.76666 187 VAL B C 1
ATOM 4428 O O . VAL D 1 207 ? 14.01342 20.81789 83.82583 1.000 59.39520 187 VAL B O 1
ATOM 4432 N N . VAL D 1 208 ? 13.27513 22.08759 82.12328 1.000 59.12297 188 VAL B N 1
ATOM 4433 C CA . VAL D 1 208 ? 11.86854 21.80604 82.38405 1.000 64.88932 188 VAL B CA 1
ATOM 4434 C C . VAL D 1 208 ? 11.49013 20.51535 81.66945 1.000 75.96607 188 VAL B C 1
ATOM 4435 O O . VAL D 1 208 ? 11.55181 20.43571 80.43870 1.000 80.62619 188 VAL B O 1
ATOM 4439 N N . ASN D 1 209 ? 11.10827 19.50171 82.44014 1.000 79.90622 189 ASN B N 1
ATOM 4440 C CA . ASN D 1 209 ? 10.59909 18.26473 81.86463 1.000 91.21905 189 ASN B CA 1
ATOM 4441 C C . ASN D 1 209 ? 9.35320 18.56625 81.04163 1.000 93.26447 189 ASN B C 1
ATOM 4442 O O . ASN D 1 209 ? 8.38094 19.12988 81.55628 1.000 91.07113 189 ASN B O 1
ATOM 4447 N N . GLU D 1 210 ? 9.38462 18.19573 79.76068 1.000 101.35353 190 GLU B N 1
ATOM 4448 C CA . GLU D 1 210 ? 8.34098 18.59613 78.82404 1.000 101.42665 190 GLU B CA 1
ATOM 4449 C C . GLU D 1 210 ? 7.06847 17.76888 78.94783 1.000 95.33462 190 GLU B C 1
ATOM 4450 O O . GLU D 1 210 ? 6.06465 18.11207 78.31385 1.000 93.93729 190 GLU B O 1
ATOM 4456 N N . ASP D 1 211 ? 7.08255 16.69617 79.73477 1.000 94.96810 191 ASP B N 1
ATOM 4457 C CA . ASP D 1 211 ? 5.84887 16.03080 80.12950 1.000 99.54499 191 ASP B CA 1
ATOM 4458 C C . ASP D 1 211 ? 5.28664 16.62950 81.41251 1.000 98.14541 191 ASP B C 1
ATOM 4459 O O . ASP D 1 211 ? 4.06695 16.62601 81.61838 1.000 96.33025 191 ASP B O 1
ATOM 4464 N N . LYS D 1 212 ? 6.15466 17.19080 82.25275 1.000 100.23421 192 LYS B N 1
ATOM 4465 C CA . LYS D 1 212 ? 5.78814 17.69170 83.56989 1.000 99.28129 192 LYS B CA 1
ATOM 4466 C C . LYS D 1 212 ? 5.20801 19.10190 83.45335 1.000 100.06873 192 LYS B C 1
ATOM 4467 O O . LYS D 1 212 ? 5.64219 20.02558 84.14977 1.000 99.68603 192 LYS B O 1
ATOM 4473 N N . LEU D 1 213 ? 4.22771 19.28002 82.56498 1.000 94.15254 193 LEU B N 1
ATOM 4474 C CA . LEU D 1 213 ? 3.61609 20.58415 82.34628 1.000 86.63748 193 LEU B CA 1
ATOM 4475 C C . LEU D 1 213 ? 2.26414 20.69602 83.03051 1.000 88.74684 193 LEU B C 1
ATOM 4476 O O . LEU D 1 213 ? 1.72291 21.80610 83.16714 1.000 85.78289 193 LEU B O 1
ATOM 4481 N N . GLU D 1 214 ? 1.71318 19.56202 83.45808 1.000 90.66800 194 GLU B N 1
ATOM 4482 C CA . GLU D 1 214 ? 1.00128 19.55792 84.72018 1.000 95.14843 194 GLU B CA 1
ATOM 4483 C C . GLU D 1 214 ? 1.95543 20.02786 85.81023 1.000 94.39479 194 GLU B C 1
ATOM 4484 O O . GLU D 1 214 ? 3.17357 20.07103 85.62197 1.000 92.15660 194 GLU B O 1
ATOM 4490 N N . GLU D 1 215 ? 1.38170 20.34974 86.96578 1.000 87.46098 195 GLU B N 1
ATOM 4491 C CA . GLU D 1 215 ? 2.06187 20.87566 88.13994 1.000 92.14212 195 GLU B CA 1
ATOM 4492 C C . GLU D 1 215 ? 2.52247 22.30986 87.94344 1.000 82.58510 195 GLU B C 1
ATOM 4493 O O . GLU D 1 215 ? 3.07922 22.88615 88.87048 1.000 82.86062 195 GLU B O 1
ATOM 4499 N N . LEU D 1 216 ? 2.27530 22.91671 86.78161 1.000 74.90402 196 LEU B N 1
ATOM 4500 C CA . LEU D 1 216 ? 2.48491 24.35489 86.63191 1.000 72.18247 196 LEU B CA 1
ATOM 4501 C C . LEU D 1 216 ? 1.30855 25.15681 87.17234 1.000 72.60722 196 LEU B C 1
ATOM 4502 O O . LEU D 1 216 ? 1.33566 26.39540 87.13803 1.000 63.36838 196 LEU B O 1
ATOM 4507 N N . ASP D 1 217 ? 0.28451 24.45402 87.65709 1.000 73.65571 197 ASP B N 1
ATOM 4508 C CA . ASP D 1 217 ? -0.69295 24.98585 88.59330 1.000 74.91762 197 ASP B CA 1
ATOM 4509 C C . ASP D 1 217 ? -0.02746 25.91111 89.61093 1.000 61.48792 197 ASP B C 1
ATOM 4510 O O . ASP D 1 217 ? -0.35784 27.10488 89.72387 1.000 57.45016 197 ASP B O 1
ATOM 4515 N N . THR D 1 218 ? 0.96288 25.36076 90.31614 1.000 62.35337 198 THR B N 1
ATOM 4516 C CA . THR D 1 218 ? 1.76481 26.04622 91.32277 1.000 61.63552 198 THR B CA 1
ATOM 4517 C C . THR D 1 218 ? 2.18594 27.44498 90.88557 1.000 59.35744 198 THR B C 1
ATOM 4518 O O . THR D 1 218 ? 2.36335 28.33585 91.72393 1.000 55.76175 198 THR B O 1
ATOM 4522 N N . LEU D 1 219 ? 2.34736 27.64280 89.57265 1.000 57.38566 199 LEU B N 1
ATOM 4523 C CA . LEU D 1 219 ? 2.86179 28.90368 89.05122 1.000 42.57398 1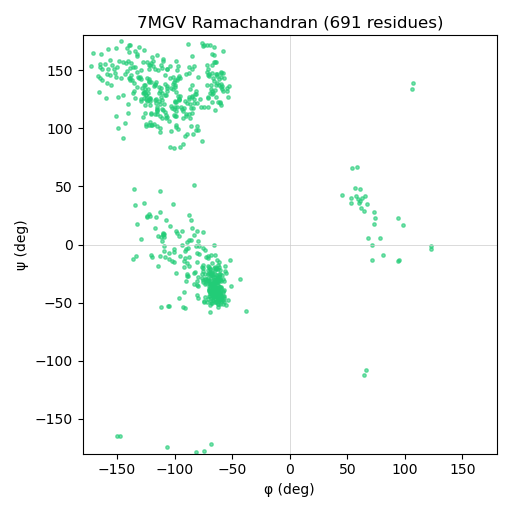99 LEU B CA 1
ATOM 4524 C C . LEU D 1 219 ? 2.04545 30.11068 89.48570 1.000 58.18629 199 LEU B C 1
ATOM 4525 O O . LEU D 1 219 ? 2.58082 31.22450 89.49340 1.000 55.46651 199 LEU B O 1
ATOM 4530 N N . LEU D 1 220 ? 0.77164 29.93269 89.84920 1.000 65.71619 200 LEU B N 1
ATOM 4531 C CA . LEU D 1 220 ? 0.01012 31.10883 90.26577 1.000 57.96732 200 LEU B CA 1
ATOM 4532 C C . LEU D 1 220 ? 0.53270 31.66976 91.58923 1.000 62.56137 200 LEU B C 1
ATOM 4533 O O . LEU D 1 220 ? 0.54448 32.89246 91.78040 1.000 57.06074 200 LEU B O 1
ATOM 4538 N N . TYR D 1 221 ? 1.01399 30.80754 92.49404 1.000 56.72633 201 TYR B N 1
ATOM 4539 C CA . TYR D 1 221 ? 1.39679 31.25926 93.82730 1.000 55.85789 201 TYR B CA 1
ATOM 4540 C C . TYR D 1 221 ? 2.72849 32.00177 93.85660 1.000 61.68476 201 TYR B C 1
ATOM 4541 O O . TYR D 1 221 ? 2.94506 32.81123 94.76344 1.000 57.82660 201 TYR B O 1
ATOM 4550 N N . CYS D 1 222 ? 3.62101 31.74884 92.89897 1.000 52.64376 202 CYS B N 1
ATOM 4551 C CA . CYS D 1 222 ? 4.90279 32.44266 92.84672 1.000 41.70779 202 CYS B CA 1
ATOM 4552 C C . CYS D 1 222 ? 5.48723 32.34348 91.44164 1.000 48.18828 202 CYS B C 1
ATOM 4553 O O . CYS D 1 222 ? 5.62739 31.23649 90.90642 1.000 49.56102 202 CYS B O 1
ATOM 4556 N N . PRO D 1 223 ? 5.84100 33.46529 90.81837 1.000 48.29717 203 PRO B N 1
ATOM 4557 C CA . PRO D 1 223 ? 6.31666 33.42448 89.43127 1.000 41.44099 203 PRO B CA 1
ATOM 4558 C C . PRO D 1 223 ? 7.67741 32.75463 89.31629 1.000 43.30157 203 PRO B C 1
ATOM 4559 O O . PRO D 1 223 ? 8.34829 32.43861 90.30078 1.000 46.24500 203 PRO B O 1
ATOM 4563 N N . MET D 1 224 ? 8.08144 32.53739 88.06670 1.000 41.10067 204 MET B N 1
ATOM 4564 C CA . MET D 1 224 ? 9.39906 31.99572 87.76764 1.000 34.73957 204 MET B CA 1
ATOM 4565 C C . MET D 1 224 ? 9.83855 32.52402 86.40957 1.000 42.38675 204 MET B C 1
ATOM 4566 O O . MET D 1 224 ? 9.04413 33.10846 85.66060 1.000 41.48318 204 MET B O 1
ATOM 4571 N N . GLN D 1 225 ? 11.11931 32.31182 86.09322 1.000 39.12608 205 GLN B N 1
ATOM 4572 C CA . GLN D 1 225 ? 11.72295 32.80829 84.86383 1.000 46.59252 205 GLN B CA 1
ATOM 4573 C C . GLN D 1 225 ? 12.13040 31.62315 83.99865 1.000 46.85739 205 GLN B C 1
ATOM 4574 O O . GLN D 1 225 ? 12.99774 30.83919 84.38739 1.000 51.78105 205 GLN B O 1
ATOM 4580 N N . PHE D 1 226 ? 11.51236 31.49045 82.83214 1.000 47.57067 206 PHE B N 1
ATOM 4581 C CA . PHE D 1 226 ? 11.82408 30.41281 81.90571 1.000 49.85088 206 PHE B CA 1
ATOM 4582 C C . PHE D 1 226 ? 12.65864 30.95563 80.75629 1.000 46.89305 206 PHE B C 1
ATOM 4583 O O . PHE D 1 226 ? 12.45187 32.08627 80.30574 1.000 46.30467 206 PHE B O 1
ATOM 4591 N N . GLN D 1 227 ? 13.60178 30.14419 80.28538 1.000 44.91580 207 GLN B N 1
ATOM 4592 C CA . GLN D 1 227 ? 14.50995 30.56549 79.23090 1.000 43.45183 207 GLN B CA 1
ATOM 4593 C C . GLN D 1 227 ? 14.76395 29.40848 78.27919 1.000 54.81222 207 GLN B C 1
ATOM 4594 O O . GLN D 1 227 ? 14.72682 28.24340 78.67496 1.000 58.15846 207 GLN B O 1
ATOM 4600 N N . LYS D 1 228 ? 15.01162 29.73819 77.01353 1.000 56.18910 208 LYS B N 1
ATOM 4601 C CA . LYS D 1 228 ? 15.41048 28.71740 76.05432 1.000 53.91001 208 LYS B CA 1
ATOM 4602 C C . LYS D 1 228 ? 16.75448 28.12844 76.45745 1.000 59.02532 208 LYS B C 1
ATOM 4603 O O . LYS D 1 228 ? 17.72509 28.85921 76.67462 1.000 65.07841 208 LYS B O 1
ATOM 4609 N N . LYS D 1 229 ? 16.80637 26.80342 76.56510 1.000 59.99253 209 LYS B N 1
ATOM 4610 C CA . LYS D 1 229 ? 18.02948 26.13768 76.99224 1.000 53.94257 209 LYS B CA 1
ATOM 4611 C C . LYS D 1 229 ? 19.13376 26.35290 75.96792 1.000 57.32976 209 LYS B C 1
ATOM 4612 O O . LYS D 1 229 ? 19.02909 25.90411 74.82258 1.000 61.71056 209 LYS B O 1
ATOM 4618 N N . ILE D 1 230 ? 20.18769 27.04707 76.38077 1.000 57.98820 210 ILE B N 1
ATOM 4619 C CA . ILE D 1 230 ? 21.33418 27.30723 75.51973 1.000 55.07002 210 ILE B CA 1
ATOM 4620 C C . ILE D 1 230 ? 22.34327 26.18490 75.71736 1.000 59.69998 210 ILE B C 1
ATOM 4621 O O . ILE D 1 230 ? 22.77922 25.92221 76.84363 1.000 59.44684 210 ILE B O 1
ATOM 4626 N N . GLU D 1 231 ? 22.70865 25.51678 74.62651 1.000 66.82696 211 GLU B N 1
ATOM 4627 C CA . GLU D 1 231 ? 23.76046 24.51212 74.68876 1.000 62.40130 211 GLU B CA 1
ATOM 4628 C C . GLU D 1 231 ? 25.09378 25.19709 74.95818 1.000 61.29173 211 GLU B C 1
ATOM 4629 O O . GLU D 1 231 ? 25.41135 26.21830 74.34288 1.000 54.15525 211 GLU B O 1
ATOM 4635 N N . LYS D 1 232 ? 25.86924 24.64701 75.88881 1.000 59.63689 212 LYS B N 1
ATOM 4636 C CA . LYS D 1 232 ? 27.06785 25.31155 76.39779 1.000 62.06902 212 LYS B CA 1
ATOM 4637 C C . LYS D 1 232 ? 28.31234 24.68943 75.77791 1.000 65.57929 212 LYS B C 1
ATOM 4638 O O . LYS D 1 232 ? 28.79805 23.65286 76.23512 1.000 69.00188 212 LYS B O 1
ATOM 4644 N N . LYS D 1 233 ? 28.82983 25.33209 74.73147 1.000 66.84476 213 LYS B N 1
ATOM 4645 C CA . LYS D 1 233 ? 30.18265 25.02685 74.28245 1.000 60.04332 213 LYS B CA 1
ATOM 4646 C C . LYS D 1 233 ? 31.19893 25.44519 75.33677 1.000 66.61703 213 LYS B C 1
ATOM 4647 O O . LYS D 1 233 ? 32.16488 24.72096 75.60766 1.000 67.16722 213 LYS B O 1
ATOM 4653 N N . LYS D 1 234 ? 30.99018 26.60994 75.94536 1.000 64.17910 214 LYS B N 1
ATOM 4654 C CA . LYS D 1 234 ? 31.75513 27.03112 77.11154 1.000 61.28217 214 LYS B CA 1
ATOM 4655 C C . LYS D 1 234 ? 30.94073 28.08166 77.85573 1.000 60.81627 214 LYS B C 1
ATOM 4656 O O . LYS D 1 234 ? 29.93794 28.59296 77.35037 1.000 61.23515 214 LYS B O 1
ATOM 4662 N N . GLU D 1 235 ? 31.37571 28.39001 79.07477 1.000 59.14142 215 GLU B N 1
ATOM 4663 C CA . GLU D 1 235 ? 30.71403 29.39066 79.89849 1.000 52.57576 215 GLU B CA 1
ATOM 4664 C C . GLU D 1 235 ? 31.73404 30.43156 80.33110 1.000 51.56483 215 GLU B C 1
ATOM 4665 O O . GLU D 1 235 ? 32.85820 30.09134 80.71173 1.000 49.96678 215 GLU B O 1
ATOM 4671 N N . LEU D 1 236 ? 31.34077 31.70072 80.27051 1.000 43.90170 216 LEU B N 1
ATOM 4672 C CA . LEU D 1 236 ? 32.25429 32.81360 80.47140 1.000 53.66920 216 LEU B CA 1
ATOM 4673 C C . LEU D 1 236 ? 31.85421 33.62326 81.69372 1.000 51.27297 216 LEU B C 1
ATOM 4674 O O . LEU D 1 236 ? 30.67003 33.90888 81.90291 1.000 49.62113 216 LEU B O 1
ATOM 4679 N N . ARG D 1 237 ? 32.85499 34.00300 82.48410 1.000 53.41187 217 ARG B N 1
ATOM 4680 C CA . ARG D 1 237 ? 32.69540 34.97321 83.55968 1.000 46.27515 217 ARG B CA 1
ATOM 4681 C C . ARG D 1 237 ? 33.64944 36.12968 83.29831 1.000 51.24387 217 ARG B C 1
ATOM 4682 O O . ARG D 1 237 ? 34.86673 35.93101 83.22165 1.000 52.46702 217 ARG B O 1
ATOM 4690 N N . ILE D 1 238 ? 33.09793 37.32999 83.15551 1.000 42.60152 218 ILE B N 1
ATOM 4691 C CA . ILE D 1 238 ? 33.85164 38.51589 82.76915 1.000 45.25459 218 ILE B CA 1
ATOM 4692 C C . ILE D 1 238 ? 33.77607 39.51345 83.91622 1.000 46.00456 218 ILE B C 1
ATOM 4693 O O . ILE D 1 238 ? 32.70438 40.06050 84.20130 1.000 47.30084 218 ILE B O 1
ATOM 4698 N N . THR D 1 239 ? 34.90646 39.75317 84.57269 1.000 42.80687 219 THR B N 1
ATOM 4699 C CA . THR D 1 239 ? 34.99522 40.70237 85.67384 1.000 44.44583 219 THR B CA 1
ATOM 4700 C C . THR D 1 239 ? 35.52874 42.02665 85.14087 1.000 44.05495 219 THR B C 1
ATOM 4701 O O . THR D 1 239 ? 36.64915 42.08781 84.62249 1.000 46.08917 219 THR B O 1
ATOM 4705 N N . VAL D 1 240 ? 34.72653 43.07896 85.26591 1.000 41.07665 220 VAL B N 1
ATOM 4706 C CA . VAL D 1 240 ? 35.06681 44.40094 84.75774 1.000 36.11076 220 VAL B CA 1
ATOM 4707 C C . VAL D 1 240 ? 35.29890 45.32276 85.94518 1.000 44.32966 220 VAL B C 1
ATOM 4708 O O . VAL D 1 240 ? 34.42570 45.46684 86.81353 1.000 44.43208 220 VAL B O 1
ATOM 4712 N N . VAL D 1 241 ? 36.47771 45.94070 85.96923 1.000 44.48753 221 VAL B N 1
ATOM 4713 C CA . VAL D 1 241 ? 36.88784 46.90461 86.98421 1.000 42.03151 221 VAL B CA 1
ATOM 4714 C C . VAL D 1 241 ? 37.22370 48.18892 86.23709 1.000 43.62879 221 VAL B C 1
ATOM 4715 O O . VAL D 1 241 ? 38.29591 48.30230 85.62792 1.000 46.63461 221 VAL B O 1
ATOM 4719 N N . GLY D 1 242 ? 36.31448 49.16051 86.27589 1.000 43.30016 222 GLY B N 1
ATOM 4720 C CA . GLY D 1 242 ? 36.48745 50.37037 85.49668 1.000 41.40103 222 GLY B CA 1
ATOM 4721 C C . GLY D 1 242 ? 36.41168 50.08739 84.01122 1.000 48.98218 222 GLY B C 1
ATOM 4722 O O . GLY D 1 242 ? 35.33298 49.80871 83.47893 1.000 46.70699 222 GLY B O 1
ATOM 4723 N N . ARG D 1 243 ? 37.55321 50.16103 83.32888 1.000 51.94112 223 ARG B N 1
ATOM 4724 C CA . ARG D 1 243 ? 37.65558 49.75866 81.93317 1.000 50.72209 223 ARG B CA 1
ATOM 4725 C C . ARG D 1 243 ? 38.56409 48.54913 81.74835 1.000 51.30816 223 ARG B C 1
ATOM 4726 O O . ARG D 1 243 ? 38.86501 48.17922 80.60884 1.000 55.62845 223 ARG B O 1
ATOM 4734 N N . ASP D 1 244 ? 39.00668 47.92714 82.84020 1.000 48.86576 224 ASP B N 1
ATOM 4735 C CA . ASP D 1 244 ? 39.78098 46.69404 82.78013 1.000 49.70268 224 ASP B CA 1
ATOM 4736 C C . ASP D 1 244 ? 38.82525 45.50833 82.72882 1.000 48.96514 224 ASP B C 1
ATOM 4737 O O . ASP D 1 244 ? 37.85794 45.45160 83.49294 1.000 47.08226 224 ASP B O 1
ATOM 4742 N N . VAL D 1 245 ? 39.09377 44.56937 81.82543 1.000 44.19085 225 VAL B N 1
ATOM 4743 C CA . VAL D 1 245 ? 38.18583 43.46558 81.53053 1.000 43.45431 225 VAL B CA 1
ATOM 4744 C C . VAL D 1 245 ? 38.97158 42.16433 81.64220 1.000 51.96263 225 VAL B C 1
ATOM 4745 O O . VAL D 1 245 ? 39.83211 41.88505 80.79898 1.000 59.17732 225 VAL B O 1
ATOM 4749 N N . TYR D 1 246 ? 38.67765 41.36724 82.67525 1.000 42.21166 226 TYR B N 1
ATOM 4750 C CA . TYR D 1 246 ? 39.29200 40.05676 82.87161 1.000 39.59370 226 TYR B CA 1
ATOM 4751 C C . TYR D 1 246 ? 38.25330 38.99316 82.53537 1.000 47.62003 226 TYR B C 1
ATOM 4752 O O . TYR D 1 246 ? 37.28532 38.80731 83.27943 1.000 54.97073 226 TYR B O 1
ATOM 4761 N N . ALA D 1 247 ? 38.45510 38.28914 81.42813 1.000 45.07061 227 ALA B N 1
ATOM 4762 C CA . ALA D 1 247 ? 37.52663 37.25808 80.98515 1.000 40.34358 227 ALA B CA 1
ATOM 4763 C C . ALA D 1 247 ? 38.09101 35.87960 81.30351 1.000 47.72615 227 ALA B C 1
ATOM 4764 O O . ALA D 1 247 ? 39.27152 35.61400 81.05310 1.000 52.33480 227 ALA B O 1
ATOM 4766 N N . PHE D 1 248 ? 37.24662 35.00680 81.85343 1.000 50.94545 228 PHE B N 1
ATOM 4767 C CA . PHE D 1 248 ? 37.62173 33.63813 82.16805 1.000 51.15353 228 PHE B CA 1
ATOM 4768 C C . PHE D 1 248 ? 36.59112 32.68569 81.58157 1.000 52.87173 228 PHE B C 1
ATOM 4769 O O . PHE D 1 248 ? 35.40746 33.01926 81.46268 1.000 47.84632 228 PHE B O 1
ATOM 4777 N N . GLU D 1 249 ? 37.05228 31.48921 81.23047 1.000 56.07232 229 GLU B N 1
ATOM 4778 C CA . GLU D 1 249 ? 36.21676 30.47686 80.60769 1.000 52.17978 229 GLU B CA 1
ATOM 4779 C C . GLU D 1 249 ? 36.21851 29.20310 81.44071 1.000 49.12067 229 GLU B C 1
ATOM 4780 O O . GLU D 1 249 ? 37.15680 28.93046 82.19543 1.000 50.33574 229 GLU B O 1
ATOM 4786 N N . ILE D 1 250 ? 35.14577 28.42971 81.29768 1.000 54.35199 230 ILE B N 1
ATOM 4787 C CA . ILE D 1 250 ? 35.02621 27.11992 81.92237 1.000 58.29040 230 ILE B CA 1
ATOM 4788 C C . ILE D 1 250 ? 34.29083 26.20174 80.95642 1.000 63.16983 230 ILE B C 1
ATOM 4789 O O . ILE D 1 250 ? 33.43377 26.63821 80.18026 1.000 54.27527 230 ILE B O 1
ATOM 4794 N N . ASP D 1 251 ? 34.65026 24.92301 80.98642 1.000 64.48840 231 ASP B N 1
ATOM 4795 C CA . ASP D 1 251 ? 33.94269 23.90516 80.21930 1.000 62.31742 231 ASP B CA 1
ATOM 4796 C C . ASP D 1 251 ? 32.98247 23.22139 81.18389 1.000 70.16370 231 ASP B C 1
ATOM 4797 O O . ASP D 1 251 ? 33.38592 22.38375 81.99414 1.000 72.15676 231 ASP B O 1
ATOM 4802 N N . SER D 1 252 ? 31.70511 23.58107 81.09396 1.000 75.27944 232 SER B N 1
ATOM 4803 C CA . SER D 1 252 ? 30.71886 23.09713 82.05141 1.000 71.60895 232 SER B CA 1
ATOM 4804 C C . SER D 1 252 ? 30.18977 21.70347 81.73223 1.000 79.00276 232 SER B C 1
ATOM 4805 O O . SER D 1 252 ? 29.72256 21.01346 82.64205 1.000 75.37457 232 SER B O 1
ATOM 4808 N N . GLN D 1 253 ? 30.25990 21.27194 80.47559 1.000 73.73704 233 GLN B N 1
ATOM 4809 C CA . GLN D 1 253 ? 29.58499 20.06593 80.00777 1.000 81.89367 233 GLN B CA 1
ATOM 4810 C C . GLN D 1 253 ? 30.41756 18.79411 80.18347 1.000 87.62816 233 GLN B C 1
ATOM 4811 O O . GLN D 1 253 ? 30.23749 17.83699 79.42090 1.000 89.41385 233 GLN B O 1
ATOM 4817 N N . GLN D 1 254 ? 31.34702 18.77313 81.13461 1.000 86.77921 234 GLN B N 1
ATOM 4818 C CA . GLN D 1 254 ? 32.11109 17.57162 81.44948 1.000 85.85506 234 GLN B CA 1
ATOM 4819 C C . GLN D 1 254 ? 31.72328 16.96666 82.79006 1.000 84.76317 234 GLN B C 1
ATOM 4820 O O . GLN D 1 254 ? 32.28069 15.93429 83.17856 1.000 85.15213 234 GLN B O 1
ATOM 4826 N N . SER D 1 255 ? 30.79592 17.59449 83.50544 1.000 87.36643 235 SER B N 1
ATOM 4827 C CA . SER D 1 255 ? 30.19677 17.04067 84.70987 1.000 85.90085 235 SER B CA 1
ATOM 4828 C C . SER D 1 255 ? 28.69593 16.95165 84.47713 1.000 84.82654 235 SER B C 1
ATOM 4829 O O . SER D 1 255 ? 28.05562 17.95910 84.15372 1.000 88.50462 235 SER B O 1
ATOM 4832 N N . GLU D 1 256 ? 28.13763 15.74598 84.61790 1.000 84.21275 236 GLU B N 1
ATOM 4833 C CA . GLU D 1 256 ? 26.69801 15.57745 84.44541 1.000 89.79304 236 GLU B CA 1
ATOM 4834 C C . GLU D 1 256 ? 25.90282 16.36537 85.47694 1.000 88.99081 236 GLU B C 1
ATOM 4835 O O . GLU D 1 256 ? 24.72283 16.65502 85.24934 1.000 88.23531 236 GLU B O 1
ATOM 4841 N N . ALA D 1 257 ? 26.52394 16.72670 86.59941 1.000 79.73838 237 ALA B N 1
ATOM 4842 C CA . ALA D 1 257 ? 25.86184 17.59203 87.56677 1.000 85.84378 237 ALA B CA 1
ATOM 4843 C C . ALA D 1 257 ? 25.93969 19.05750 87.15231 1.000 86.35256 237 ALA B C 1
ATOM 4844 O O . ALA D 1 257 ? 24.94737 19.78725 87.25405 1.000 84.83048 237 ALA B O 1
ATOM 4846 N N . ALA D 1 258 ? 27.10434 19.50380 86.68609 1.000 78.72369 238 ALA B N 1
ATOM 4847 C CA . ALA D 1 258 ? 27.32237 20.89593 86.31398 1.000 75.73917 238 ALA B CA 1
ATOM 4848 C C . ALA D 1 258 ? 26.89022 21.21243 84.88939 1.000 75.41164 238 ALA B C 1
ATOM 4849 O O . ALA D 1 258 ? 27.26188 22.26747 84.36454 1.000 70.75154 238 ALA B O 1
ATOM 4851 N N . LYS D 1 259 ? 26.11909 20.33428 84.25025 1.000 78.71482 239 LYS B N 1
ATOM 4852 C CA . LYS D 1 259 ? 25.83355 20.50401 82.83061 1.000 73.45186 239 LYS B CA 1
ATOM 4853 C C . LYS D 1 259 ? 24.72332 21.51956 82.58079 1.000 62.88625 239 LYS B C 1
ATOM 4854 O O . LYS D 1 259 ? 24.74628 22.21296 81.55384 1.000 58.42596 239 LYS B O 1
ATOM 4860 N N . THR D 1 260 ? 23.75758 21.63017 83.49881 1.000 64.13159 240 THR B N 1
ATOM 4861 C CA . THR D 1 260 ? 22.73249 22.65744 83.41041 1.000 62.10090 240 THR B CA 1
ATOM 4862 C C . THR D 1 260 ? 23.02917 23.86611 84.28505 1.000 57.59955 240 THR B C 1
ATOM 4863 O O . THR D 1 260 ? 22.54186 24.96037 83.98518 1.000 59.91311 240 THR B O 1
ATOM 4867 N N . ASP D 1 261 ? 23.82355 23.69706 85.34026 1.000 58.62275 241 ASP B N 1
ATOM 4868 C CA . ASP D 1 261 ? 24.21468 24.80457 86.20811 1.000 58.81038 241 ASP B CA 1
ATOM 4869 C C . ASP D 1 261 ? 25.58521 24.46089 86.77075 1.000 62.79847 241 ASP B C 1
ATOM 4870 O O . ASP D 1 261 ? 25.70529 23.53588 87.57860 1.000 63.87490 241 ASP B O 1
ATOM 4875 N N . TRP D 1 262 ? 26.61412 25.19770 86.34350 1.000 60.49479 242 TRP B N 1
ATOM 4876 C CA . TRP D 1 262 ? 27.97300 24.85960 86.75500 1.000 60.24483 242 TRP B CA 1
ATOM 4877 C C . TRP D 1 262 ? 28.16525 25.02141 88.25728 1.000 57.60457 242 TRP B C 1
ATOM 4878 O O . TRP D 1 262 ? 28.98666 24.31551 88.85521 1.000 56.94834 242 TRP B O 1
ATOM 4889 N N . ARG D 1 263 ? 27.40353 25.91982 88.88545 1.000 61.03378 243 ARG B N 1
ATOM 4890 C CA . ARG D 1 263 ? 27.51751 26.11043 90.32749 1.000 61.60174 243 ARG B CA 1
ATOM 4891 C C . ARG D 1 263 ? 27.16334 24.84392 91.09746 1.000 62.81282 243 ARG B C 1
ATOM 4892 O O . ARG D 1 263 ? 27.63910 24.65130 92.22292 1.000 68.68041 243 ARG B O 1
ATOM 4900 N N . LYS D 1 264 ? 26.34652 23.96599 90.50698 1.000 63.46200 244 LYS B N 1
ATOM 4901 C CA . LYS D 1 264 ? 26.02392 22.69344 91.14442 1.000 64.39090 244 LYS B CA 1
ATOM 4902 C C . LYS D 1 264 ? 27.26005 21.83561 91.37647 1.000 63.72703 244 LYS B C 1
ATOM 4903 O O . LYS D 1 264 ? 27.23644 20.95188 92.24105 1.000 70.78380 244 LYS B O 1
ATOM 4909 N N . ASP D 1 265 ? 28.33558 22.07418 90.62397 1.000 64.07390 245 ASP B N 1
ATOM 4910 C CA . ASP D 1 265 ? 29.62586 21.44010 90.86798 1.000 71.95222 245 ASP B CA 1
ATOM 4911 C C . ASP D 1 265 ? 30.71092 22.48021 91.12583 1.000 66.18131 245 ASP B C 1
ATOM 4912 O O . ASP D 1 265 ? 31.89924 22.19789 90.93112 1.000 62.04496 245 ASP B O 1
ATOM 4917 N N . GLY D 1 266 ? 30.31537 23.67269 91.58337 1.000 60.10908 246 GLY B N 1
ATOM 4918 C CA . GLY D 1 266 ? 31.22675 24.80860 91.59385 1.000 57.38176 246 GLY B CA 1
ATOM 4919 C C . GLY D 1 266 ? 32.53956 24.53117 92.29732 1.000 56.77354 246 GLY B C 1
ATOM 4920 O O . GLY D 1 266 ? 33.61471 24.82434 91.76833 1.000 56.83347 246 GLY B O 1
ATOM 4921 N N . ILE D 1 267 ? 32.47007 23.93968 93.49270 1.000 58.02942 247 ILE B N 1
ATOM 4922 C CA . ILE D 1 267 ? 33.67653 23.74617 94.29312 1.000 56.74738 247 ILE B CA 1
ATOM 4923 C C . ILE D 1 267 ? 34.67584 22.84143 93.57892 1.000 58.75285 247 ILE B C 1
ATOM 4924 O O . ILE D 1 267 ? 35.89081 22.96518 93.78204 1.000 55.13484 247 ILE B O 1
ATOM 4929 N N . ASN D 1 268 ? 34.19995 21.92544 92.72916 1.000 59.78931 248 ASN B N 1
ATOM 4930 C CA . ASN D 1 268 ? 35.14182 21.12181 91.95816 1.000 54.63580 248 ASN B CA 1
ATOM 4931 C C . ASN D 1 268 ? 35.66456 21.89152 90.75284 1.000 56.22994 248 ASN B C 1
ATOM 4932 O O . ASN D 1 268 ? 36.83338 21.74477 90.37771 1.000 61.26984 248 ASN B O 1
ATOM 4937 N N . LEU D 1 269 ? 34.81832 22.71694 90.14124 1.000 53.74154 249 LEU B N 1
ATOM 4938 C CA . LEU D 1 269 ? 35.20611 23.50557 88.98162 1.000 57.03949 249 LEU B CA 1
ATOM 4939 C C . LEU D 1 269 ? 35.82160 24.84584 89.35787 1.000 64.11178 249 LEU B C 1
ATOM 4940 O O . LEU D 1 269 ? 36.13335 25.63786 88.46325 1.000 65.67231 249 LEU B O 1
ATOM 4945 N N . ILE D 1 270 ? 36.00998 25.11569 90.65298 1.000 62.88659 250 ILE B N 1
ATOM 4946 C CA . ILE D 1 270 ? 36.45238 26.43636 91.08432 1.000 57.35402 250 ILE B CA 1
ATOM 4947 C C . ILE D 1 270 ? 37.87610 26.74371 90.63381 1.000 53.69501 250 ILE B C 1
ATOM 4948 O O . ILE D 1 270 ? 38.23453 27.91882 90.49340 1.000 62.60303 250 ILE B O 1
ATOM 4953 N N . ASP D 1 271 ? 38.69945 25.72496 90.38902 1.000 56.83223 251 ASP B N 1
ATOM 4954 C CA . ASP D 1 271 ? 40.07093 25.93158 89.94455 1.000 68.72071 251 ASP B CA 1
ATOM 4955 C C . ASP D 1 271 ? 40.30273 25.48948 88.50714 1.000 58.75347 251 ASP B C 1
ATOM 4956 O O . ASP D 1 271 ? 41.44029 25.55388 88.02946 1.000 72.43737 251 ASP B O 1
ATOM 4961 N N . LYS D 1 272 ? 39.26268 25.04486 87.80728 1.000 57.95403 252 LYS B N 1
ATOM 4962 C CA . LYS D 1 272 ? 39.37409 24.65004 86.41036 1.000 60.29608 252 LYS B CA 1
ATOM 4963 C C . LYS D 1 272 ? 39.13785 25.80694 85.44741 1.000 60.33854 252 LYS B C 1
ATOM 4964 O O . LYS D 1 272 ? 39.16641 25.59458 84.23054 1.000 61.58887 252 LYS B O 1
ATOM 4970 N N . TRP D 1 273 ? 38.90277 27.01496 85.95607 1.000 64.31322 253 TRP B N 1
ATOM 4971 C CA . TRP D 1 273 ? 38.67107 28.16347 85.09185 1.000 52.61537 253 TRP B CA 1
ATOM 4972 C C . TRP D 1 273 ? 39.95743 28.56840 84.37968 1.000 54.53908 253 TRP B C 1
ATOM 4973 O O . TRP D 1 273 ? 41.05813 28.47536 84.92970 1.000 55.99839 253 TRP B O 1
ATOM 4984 N N . ILE D 1 274 ? 39.80568 29.02467 83.14047 1.000 54.54514 254 ILE B N 1
ATOM 4985 C CA . ILE D 1 274 ? 40.93932 29.35310 82.27950 1.000 59.22504 254 ILE B CA 1
ATOM 4986 C C . ILE D 1 274 ? 40.76980 30.77469 81.75449 1.000 60.08440 254 ILE B C 1
ATOM 4987 O O . ILE D 1 274 ? 39.65441 31.16261 81.37742 1.000 57.34576 254 ILE B O 1
ATOM 4992 N N . PRO D 1 275 ? 41.82740 31.58651 81.72678 1.000 51.55331 255 PRO B N 1
ATOM 4993 C CA . PRO D 1 275 ? 41.71477 32.91328 81.10916 1.000 55.23694 255 PRO B CA 1
ATOM 4994 C C . PRO D 1 275 ? 41.39641 32.80306 79.62557 1.000 59.05324 255 PRO B C 1
ATOM 4995 O O . PRO D 1 275 ? 41.85610 31.88986 78.93703 1.000 59.61144 255 PRO B O 1
ATOM 4999 N N . THR D 1 276 ? 40.59485 33.74649 79.13784 1.000 59.45097 256 THR B N 1
ATOM 5000 C CA . THR D 1 276 ? 40.20430 33.78746 77.73770 1.000 55.36154 256 THR B CA 1
ATOM 5001 C C . THR D 1 276 ? 40.24641 35.22877 77.25248 1.000 60.55586 256 THR B C 1
ATOM 5002 O O . THR D 1 276 ? 40.42045 36.16819 78.03372 1.000 57.42573 256 THR B O 1
ATOM 5006 N N . GLU D 1 277 ? 40.08644 35.39493 75.94184 1.000 62.28002 257 GLU B N 1
ATOM 5007 C CA . GLU D 1 277 ? 40.03946 36.70727 75.31303 1.000 68.40952 257 GLU B CA 1
ATOM 5008 C C . GLU D 1 277 ? 38.74971 36.81957 74.51675 1.000 70.61301 257 GLU B C 1
ATOM 5009 O O . GLU D 1 277 ? 38.44055 35.94343 73.70277 1.000 67.38711 257 GLU B O 1
ATOM 5015 N N . LEU D 1 278 ? 38.00289 37.89033 74.75399 1.000 67.82006 258 LEU B N 1
ATOM 5016 C CA . LEU D 1 278 ? 36.72113 38.06336 74.09418 1.000 70.58527 258 LEU B CA 1
ATOM 5017 C C . LEU D 1 278 ? 36.90217 38.66222 72.70157 1.000 66.06397 258 LEU B C 1
ATOM 5018 O O . LEU D 1 278 ? 37.88825 39.35619 72.43857 1.000 67.64505 258 LEU B O 1
ATOM 5023 N N . PRO D 1 279 ? 35.96839 38.39601 71.78907 1.000 59.99392 259 PRO B N 1
ATOM 5024 C CA . PRO D 1 279 ? 35.91127 39.18525 70.55564 1.000 59.28035 259 PRO B CA 1
ATOM 5025 C C . PRO D 1 279 ? 35.69816 40.65335 70.88986 1.000 64.90789 259 PRO B C 1
ATOM 5026 O O . PRO D 1 279 ? 35.04877 40.99723 71.87983 1.000 67.60070 259 PRO B O 1
ATOM 5030 N N . GLN D 1 280 ? 36.26066 41.52588 70.05008 1.000 67.81591 260 GLN B N 1
ATOM 5031 C CA . GLN D 1 280 ? 36.29429 42.94577 70.38668 1.000 68.64393 260 GLN B CA 1
ATOM 5032 C C . GLN D 1 280 ? 34.89596 43.55154 70.45279 1.000 63.93309 260 GLN B C 1
ATOM 5033 O O . GLN D 1 280 ? 34.66276 44.48195 71.23404 1.000 64.31625 260 GLN B O 1
ATOM 5039 N N . ASP D 1 281 ? 33.94893 43.03486 69.66423 1.000 58.25314 261 ASP B N 1
ATOM 5040 C CA . ASP D 1 281 ? 32.58615 43.55347 69.73217 1.000 59.11220 261 ASP B CA 1
ATOM 5041 C C . ASP D 1 281 ? 31.92670 43.19110 71.05805 1.000 65.76323 261 ASP B C 1
ATOM 5042 O O . ASP D 1 281 ? 31.21817 44.01408 71.65034 1.000 68.64409 261 ASP B O 1
ATOM 5047 N N . ILE D 1 282 ? 32.16612 41.97217 71.54926 1.000 68.44796 262 ILE B N 1
ATOM 5048 C CA . ILE D 1 282 ? 31.62399 41.56534 72.84319 1.000 60.94217 262 ILE B CA 1
ATOM 5049 C C . ILE D 1 282 ? 32.18876 42.44052 73.95524 1.000 61.45846 262 ILE B C 1
ATOM 5050 O O . ILE D 1 282 ? 31.46193 42.86886 74.86086 1.000 63.18033 262 ILE B O 1
ATOM 5055 N N . GLU D 1 283 ? 33.49302 42.72398 73.90236 1.000 57.02877 263 GLU B N 1
ATOM 5056 C CA . GLU D 1 283 ? 34.11643 43.55955 74.92434 1.000 55.37598 263 GLU B CA 1
ATOM 5057 C C . GLU D 1 283 ? 33.58572 44.98680 74.87410 1.000 57.39840 263 GLU B C 1
ATOM 5058 O O . GLU D 1 283 ? 33.31639 45.59479 75.92055 1.000 60.35342 263 GLU B O 1
ATOM 5064 N N . PHE D 1 284 ? 33.43927 45.54046 73.66693 1.000 60.89910 264 PHE B N 1
ATOM 5065 C CA . PHE D 1 284 ? 32.86576 46.87469 73.53443 1.000 58.65184 264 PHE B CA 1
ATOM 5066 C C . PHE D 1 284 ? 31.44767 46.91608 74.08675 1.000 53.18027 264 PHE B C 1
ATOM 5067 O O . PHE D 1 284 ? 31.06493 47.87713 74.76276 1.000 50.86891 264 PHE B O 1
ATOM 5075 N N . MET D 1 285 ? 30.66021 45.86754 73.83345 1.000 54.92678 265 MET B N 1
ATOM 5076 C CA . MET D 1 285 ? 29.29265 45.83957 74.33998 1.000 56.68870 265 MET B CA 1
ATOM 5077 C C . MET D 1 285 ? 29.25100 45.68662 75.85784 1.000 56.50256 265 MET B C 1
ATOM 5078 O O . MET D 1 285 ? 28.36141 46.24320 76.50794 1.000 52.69046 265 MET B O 1
ATOM 5083 N N . ILE D 1 286 ? 30.20380 44.95908 76.44327 1.000 50.72843 266 ILE B N 1
ATOM 5084 C CA . ILE D 1 286 ? 30.25848 44.84660 77.90075 1.000 50.79191 266 ILE B CA 1
ATOM 5085 C C . ILE D 1 286 ? 30.59917 46.19692 78.52534 1.000 53.99321 266 ILE B C 1
ATOM 5086 O O . ILE D 1 286 ? 29.97094 46.63555 79.50496 1.000 52.68935 266 ILE B O 1
ATOM 5091 N N . LEU D 1 287 ? 31.61038 46.87200 77.97148 1.000 50.76193 267 LEU B N 1
ATOM 5092 C CA . LEU D 1 287 ? 31.95139 48.20633 78.45216 1.000 45.43998 267 LEU B CA 1
ATOM 5093 C C . LEU D 1 287 ? 30.77683 49.16255 78.28796 1.000 44.68610 267 LEU B C 1
ATOM 5094 O O . LEU D 1 287 ? 30.53977 50.02127 79.14503 1.000 50.11486 267 LEU B O 1
ATOM 5099 N N . GLU D 1 288 ? 30.01269 49.01196 77.20306 1.000 45.06844 268 GLU B N 1
ATOM 5100 C CA . GLU D 1 288 ? 28.83963 49.85446 76.99953 1.000 47.27047 268 GLU B CA 1
ATOM 5101 C C . GLU D 1 288 ? 27.73643 49.53531 78.00001 1.000 45.81949 268 GLU B C 1
ATOM 5102 O O . GLU D 1 288 ? 26.99615 50.43422 78.40853 1.000 47.01773 268 GLU B O 1
ATOM 5108 N N . LEU D 1 289 ? 27.60164 48.26776 78.39170 1.000 42.89049 269 LEU B N 1
ATOM 5109 C CA . LEU D 1 289 ? 26.66945 47.91242 79.45710 1.000 41.01262 269 LEU B CA 1
ATOM 5110 C C . LEU D 1 289 ? 27.02814 48.63478 80.74808 1.000 46.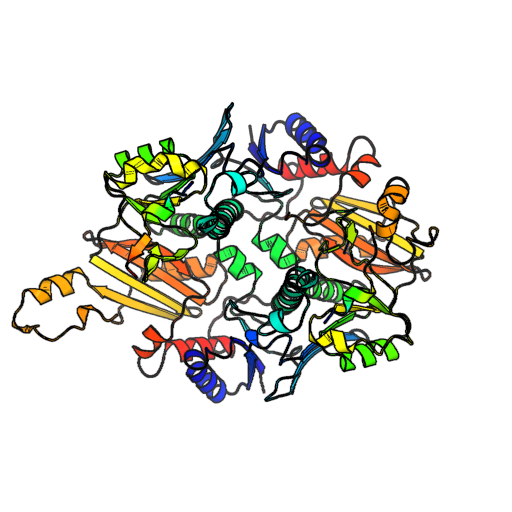74824 269 LEU B C 1
ATOM 5111 O O . LEU D 1 289 ? 26.16720 49.24189 81.40273 1.000 46.12482 269 LEU B O 1
ATOM 5116 N N . LEU D 1 290 ? 28.30835 48.58684 81.12336 1.000 42.96048 270 LEU B N 1
ATOM 5117 C CA . LEU D 1 290 ? 28.72919 49.28885 82.33358 1.000 37.29050 270 LEU B CA 1
ATOM 5118 C C . LEU D 1 290 ? 28.56582 50.79930 82.19531 1.000 45.64430 270 LEU B C 1
ATOM 5119 O O . LEU D 1 290 ? 28.29030 51.48626 83.18576 1.000 45.65677 270 LEU B O 1
ATOM 5124 N N . ASP D 1 291 ? 28.72830 51.33322 80.98219 1.000 51.44433 271 ASP B N 1
ATOM 5125 C CA . ASP D 1 291 ? 28.50004 52.75953 80.76475 1.000 47.41987 271 ASP B CA 1
ATOM 5126 C C . ASP D 1 291 ? 27.02872 53.11775 80.93768 1.000 45.36867 271 ASP B C 1
ATOM 5127 O O . ASP D 1 291 ? 26.69983 54.14693 81.53967 1.000 45.00842 271 ASP B O 1
ATOM 5132 N N . VAL D 1 292 ? 26.13277 52.28389 80.40581 1.000 44.16321 272 VAL B N 1
ATOM 5133 C CA . VAL D 1 292 ? 24.69880 52.53208 80.53277 1.000 41.64294 272 VAL B CA 1
ATOM 5134 C C . VAL D 1 292 ? 24.28705 52.50150 81.99839 1.000 47.56550 272 VAL B C 1
ATOM 5135 O O . VAL D 1 292 ? 23.54264 53.36836 82.47250 1.000 48.98475 272 VAL B O 1
ATOM 5139 N N . TYR D 1 293 ? 24.77161 51.50487 82.74215 1.000 42.47331 273 TYR B N 1
ATOM 5140 C CA . TYR D 1 293 ? 24.46350 51.44560 84.16596 1.000 45.91643 273 TYR B CA 1
ATOM 5141 C C . TYR D 1 293 ? 25.25859 52.45521 84.98473 1.000 48.78933 273 TYR B C 1
ATOM 5142 O O . TYR D 1 293 ? 24.87527 52.74183 86.12520 1.000 46.10065 273 TYR B O 1
ATOM 5151 N N . HIS D 1 294 ? 26.34607 52.99533 84.42765 1.000 42.96947 274 HIS B N 1
ATOM 5152 C CA . HIS D 1 294 ? 27.18869 53.98964 85.09799 1.000 36.63760 274 HIS B CA 1
ATOM 5153 C C . HIS D 1 294 ? 27.79101 53.43047 86.38695 1.000 38.69123 274 HIS B C 1
ATOM 5154 O O . HIS D 1 294 ? 27.76005 54.06299 87.44446 1.000 41.96815 274 HIS B O 1
ATOM 5161 N N . VAL D 1 295 ? 28.35062 52.22544 86.28765 1.000 36.94311 275 VAL B N 1
ATOM 5162 C CA . VAL D 1 295 ? 29.04819 51.58836 87.39414 1.000 36.98401 275 VAL B CA 1
ATOM 5163 C C . VAL D 1 295 ? 30.42694 51.16907 86.90767 1.000 36.22424 275 VAL B C 1
ATOM 5164 O O . VAL D 1 295 ? 30.65991 50.97785 85.71224 1.000 42.86391 275 VAL B O 1
ATOM 5168 N N . ASP D 1 296 ? 31.34847 51.02507 87.85786 1.000 35.28967 276 ASP B N 1
ATOM 5169 C CA . ASP D 1 296 ? 32.73277 50.69195 87.54988 1.000 38.65882 276 ASP B CA 1
ATOM 5170 C C . ASP D 1 296 ? 33.11198 49.27775 87.96861 1.000 36.77471 276 ASP B C 1
ATOM 5171 O O . ASP D 1 296 ? 34.29416 48.92497 87.91511 1.000 34.80344 276 ASP B O 1
ATOM 5176 N N . TYR D 1 297 ? 32.14776 48.46069 88.38534 1.000 35.51949 277 TYR B N 1
ATOM 5177 C CA . TYR D 1 297 ? 32.41016 47.05576 88.65745 1.000 36.02077 277 TYR B CA 1
ATOM 5178 C C . TYR D 1 297 ? 31.26314 46.20881 88.13421 1.000 37.63571 277 TYR B C 1
ATOM 5179 O O . TYR D 1 297 ? 30.09927 46.61450 88.20050 1.000 38.74356 277 TYR B O 1
ATOM 5188 N N . GLY D 1 298 ? 31.60079 45.03082 87.61829 1.000 36.33834 278 GLY B N 1
ATOM 5189 C CA . GLY D 1 298 ? 30.58149 44.09826 87.17361 1.000 32.73817 278 GLY B CA 1
ATOM 5190 C C . GLY D 1 298 ? 31.13212 42.70192 87.02169 1.000 38.25096 278 GLY B C 1
ATOM 5191 O O . GLY D 1 298 ? 32.31799 42.51378 86.73569 1.000 40.86197 278 GLY B O 1
ATOM 5192 N N . ALA D 1 299 ? 30.26280 41.70987 87.21766 1.000 34.12361 279 ALA B N 1
ATOM 5193 C CA . ALA D 1 299 ? 30.59128 40.30666 86.96526 1.000 34.93104 279 ALA B CA 1
ATOM 5194 C C . ALA D 1 299 ? 29.55093 39.75719 85.99438 1.000 40.32369 279 ALA B C 1
ATOM 5195 O O . ALA D 1 299 ? 28.42567 39.45074 86.39266 1.000 49.09489 279 ALA B O 1
ATOM 5197 N N . ILE D 1 300 ? 29.91525 39.63881 84.72296 1.000 43.50429 280 ILE B N 1
ATOM 5198 C CA . ILE D 1 300 ? 28.97786 39.27201 83.66852 1.000 43.01467 280 ILE B CA 1
ATOM 5199 C C . ILE D 1 300 ? 29.13388 37.78800 83.36284 1.000 43.63981 280 ILE B C 1
ATOM 5200 O O . ILE D 1 300 ? 30.22880 37.32202 83.02865 1.000 49.87591 280 ILE B O 1
ATOM 5205 N N . ASP D 1 301 ? 28.03823 37.04809 83.48689 1.000 46.05994 281 ASP B N 1
ATOM 5206 C CA . ASP D 1 301 ? 27.97435 35.64311 83.11446 1.000 50.30655 281 ASP B CA 1
ATOM 5207 C C . ASP D 1 301 ? 27.38681 35.52677 81.71547 1.000 47.86544 281 ASP B C 1
ATOM 5208 O O . ASP D 1 301 ? 26.30815 36.07533 81.44485 1.000 50.17761 281 ASP B O 1
ATOM 5213 N N . MET D 1 302 ? 28.10063 34.81430 80.83921 1.000 49.28659 282 MET B N 1
ATOM 5214 C CA . MET D 1 302 ? 27.68118 34.56433 79.46725 1.000 56.88607 282 MET B CA 1
ATOM 5215 C C . MET D 1 302 ? 27.84921 33.08624 79.13729 1.000 50.07776 282 MET B C 1
ATOM 5216 O O . MET D 1 302 ? 28.55807 32.34877 79.82650 1.000 44.06840 282 MET B O 1
ATOM 5221 N N . ILE D 1 303 ? 27.20567 32.66501 78.05070 1.000 60.22996 283 ILE B N 1
ATOM 5222 C CA . ILE D 1 303 ? 27.29208 31.29445 77.55953 1.000 62.01891 283 ILE B CA 1
ATOM 5223 C C . ILE D 1 303 ? 27.63849 31.33185 76.07769 1.000 60.09974 283 ILE B C 1
ATOM 5224 O O . ILE D 1 303 ? 26.94400 31.98713 75.29250 1.000 60.13209 283 ILE B O 1
ATOM 5229 N N . VAL D 1 304 ? 28.70604 30.63462 75.69470 1.000 56.28916 284 VAL B N 1
ATOM 5230 C CA . VAL D 1 304 ? 29.08191 30.47579 74.29550 1.000 63.36594 284 VAL B CA 1
ATOM 5231 C C . VAL D 1 304 ? 28.58556 29.11247 73.83449 1.000 66.67250 284 VAL B C 1
ATOM 5232 O O . VAL D 1 304 ? 29.00129 28.07773 74.37204 1.000 64.38007 284 VAL B O 1
ATOM 5236 N N . SER D 1 305 ? 27.68898 29.11305 72.84189 1.000 67.44138 285 SER B N 1
ATOM 5237 C CA . SER D 1 305 ? 27.04069 27.92356 72.31221 1.000 67.61263 285 SER B CA 1
ATOM 5238 C C . SER D 1 305 ? 27.91342 27.25720 71.25578 1.000 66.73892 285 SER B C 1
ATOM 5239 O O . SER D 1 305 ? 28.84691 27.87299 70.73238 1.000 68.04196 285 SER B O 1
ATOM 5242 N N . PRO D 1 306 ? 27.64736 25.98003 70.93617 1.000 69.50312 286 PRO B N 1
ATOM 5243 C CA . PRO D 1 306 ? 28.47995 25.28277 69.93705 1.000 76.24580 286 PRO B CA 1
ATOM 5244 C C . PRO D 1 306 ? 28.64787 26.03502 68.62856 1.000 69.87546 286 PRO B C 1
ATOM 5245 O O . PRO D 1 306 ? 29.72784 25.98437 68.02703 1.000 69.73599 286 PRO B O 1
ATOM 5249 N N . GLU D 1 307 ? 27.61572 26.74060 68.17537 1.000 69.25865 287 GLU B N 1
ATOM 5250 C CA . GLU D 1 307 ? 27.70386 27.54863 66.96620 1.000 71.07700 287 GLU B CA 1
ATOM 5251 C C . GLU D 1 307 ? 28.47869 28.84472 67.17488 1.000 71.44334 287 GLU B C 1
ATOM 5252 O O . GLU D 1 307 ? 28.43321 29.72040 66.30546 1.000 80.39261 287 GLU B O 1
ATOM 5258 N N . ASP D 1 308 ? 29.16082 28.98365 68.31319 1.000 76.93863 288 ASP B N 1
ATOM 5259 C CA . ASP D 1 308 ? 30.02854 30.12066 68.62107 1.000 75.82796 288 ASP B CA 1
ATOM 5260 C C . ASP D 1 308 ? 29.25120 31.42403 68.77869 1.000 65.99629 288 ASP B C 1
ATOM 5261 O O . ASP D 1 308 ? 29.74325 32.49401 68.41376 1.000 65.14676 288 ASP B O 1
ATOM 5266 N N . GLU D 1 309 ? 28.04315 31.34999 69.32638 1.000 68.32227 289 GLU B N 1
ATOM 5267 C CA . GLU D 1 309 ? 27.23508 32.52850 69.60475 1.000 74.72006 289 GLU B CA 1
ATOM 5268 C C . GLU D 1 309 ? 27.37644 32.90298 71.07408 1.000 67.89386 289 GLU B C 1
ATOM 5269 O O . GLU D 1 309 ? 27.24917 32.04475 71.95369 1.000 64.35220 289 GLU B O 1
ATOM 5275 N N . TYR D 1 310 ? 27.64104 34.18065 71.33308 1.000 67.09356 290 TYR B N 1
ATOM 5276 C CA . TYR D 1 310 ? 27.83273 34.68101 72.68871 1.000 57.84509 290 TYR B CA 1
ATOM 5277 C C . TYR D 1 310 ? 26.49867 35.17609 73.23387 1.000 55.28995 290 TYR B C 1
ATOM 5278 O O . TYR D 1 310 ? 25.91839 36.12600 72.69710 1.000 57.25303 290 TYR B O 1
ATOM 5287 N N . TYR D 1 311 ? 26.01960 34.53996 74.29941 1.000 55.88118 291 TYR B N 1
ATOM 5288 C CA . TYR D 1 311 ? 24.72771 34.85637 74.89634 1.000 51.15539 291 TYR B CA 1
ATOM 5289 C C . TYR D 1 311 ? 24.93991 35.53905 76.24054 1.000 57.72428 291 TYR B C 1
ATOM 5290 O O . TYR D 1 311 ? 25.55205 34.95930 77.14323 1.000 57.42879 291 TYR B O 1
ATOM 5299 N N . PHE D 1 312 ? 24.42902 36.76128 76.37307 1.000 56.87379 292 PHE B N 1
ATOM 5300 C CA . PHE D 1 312 ? 24.42810 37.43300 77.66573 1.000 52.09346 292 PHE B CA 1
ATOM 5301 C C . PHE D 1 312 ? 23.42282 36.76029 78.59017 1.000 47.30344 292 PHE B C 1
ATOM 5302 O O . PHE D 1 312 ? 22.24824 36.60946 78.24159 1.000 51.34843 292 PHE B O 1
ATOM 5310 N N . ILE D 1 313 ? 23.88095 36.35362 79.76807 1.000 51.29475 293 ILE B N 1
ATOM 5311 C CA . ILE D 1 313 ? 23.02928 35.73070 80.77119 1.000 46.65618 293 ILE B CA 1
ATOM 5312 C C . ILE D 1 313 ? 22.72599 36.68918 81.91609 1.000 47.13383 293 ILE B C 1
ATOM 5313 O O . ILE D 1 313 ? 21.56249 36.91630 82.25043 1.000 52.64898 293 ILE B O 1
ATOM 5318 N N . GLU D 1 314 ? 23.75921 37.27150 82.52361 1.000 48.98389 294 GLU B N 1
ATOM 5319 C CA . GLU D 1 314 ? 23.49416 38.09614 83.69862 1.000 46.90637 294 GLU B CA 1
ATOM 5320 C C . GLU D 1 314 ? 24.66023 39.03877 83.95953 1.000 46.76775 294 GLU B C 1
ATOM 5321 O O . GLU D 1 314 ? 25.78761 38.77538 83.54529 1.000 53.51187 294 GLU B O 1
ATOM 5327 N N . ILE D 1 315 ? 24.37258 40.14755 84.63939 1.000 41.63013 295 ILE B N 1
ATOM 5328 C CA . ILE D 1 315 ? 25.39757 40.99661 85.23626 1.000 45.38466 295 ILE B CA 1
ATOM 5329 C C . ILE D 1 315 ? 25.13627 41.07856 86.73513 1.000 46.42867 295 ILE B C 1
ATOM 5330 O O . ILE D 1 315 ? 24.02821 41.42468 87.16245 1.000 39.17006 295 ILE B O 1
ATOM 5335 N N . ASN D 1 316 ? 26.14994 40.73936 87.52687 1.000 41.70911 296 ASN B N 1
ATOM 5336 C CA . ASN D 1 316 ? 26.11263 40.86903 88.97599 1.000 36.04780 296 ASN B CA 1
ATOM 5337 C C . ASN D 1 316 ? 26.86524 42.13604 89.36009 1.000 36.48606 296 ASN B C 1
ATOM 5338 O O . ASN D 1 316 ? 28.07052 42.24995 89.10164 1.000 33.58840 296 ASN B O 1
ATOM 5343 N N . ALA D 1 317 ? 26.14788 43.09073 89.95736 1.000 38.65141 297 ALA B N 1
ATOM 5344 C CA . ALA D 1 317 ? 26.74558 44.37175 90.31141 1.000 33.74487 297 ALA B CA 1
ATOM 5345 C C . ALA D 1 317 ? 27.73621 44.25627 91.46048 1.000 34.33383 297 ALA B C 1
ATOM 5346 O O . ALA D 1 317 ? 28.57278 45.14918 91.63246 1.000 39.78268 297 ALA B O 1
ATOM 5348 N N . ALA D 1 318 ? 27.66691 43.17935 92.24357 1.000 34.83842 298 ALA B N 1
ATOM 5349 C CA . ALA D 1 318 ? 28.55233 42.99977 93.38630 1.000 35.55884 298 ALA B CA 1
ATOM 5350 C C . ALA D 1 318 ? 29.12273 41.58911 93.41715 1.000 41.53623 298 ALA B C 1
ATOM 5351 O O . ALA D 1 318 ? 29.33506 41.02372 94.49435 1.000 36.52182 298 ALA B O 1
ATOM 5353 N N . GLY D 1 319 ? 29.37146 41.00822 92.24788 1.000 39.26149 299 GLY B N 1
ATOM 5354 C CA . GLY D 1 319 ? 29.76756 39.61887 92.18115 1.000 35.00992 299 GLY B CA 1
ATOM 5355 C C . GLY D 1 319 ? 31.12162 39.35521 92.80839 1.000 39.19089 299 GLY B C 1
ATOM 5356 O O . GLY D 1 319 ? 31.92615 40.25784 93.04344 1.000 42.74312 299 GLY B O 1
ATOM 5357 N N . GLU D 1 320 ? 31.36684 38.07789 93.08831 1.000 37.94067 300 GLU B N 1
ATOM 5358 C CA . GLU D 1 320 ? 32.66709 37.65983 93.58567 1.000 38.42342 300 GLU B CA 1
ATOM 5359 C C . GLU D 1 320 ? 33.71349 37.74044 92.47932 1.000 41.79532 300 GLU B C 1
ATOM 5360 O O . GLU D 1 320 ? 33.41094 37.61062 91.28962 1.000 36.25662 300 GLU B O 1
ATOM 5366 N N . PHE D 1 321 ? 34.95893 37.96915 92.88789 1.000 41.01865 301 PHE B N 1
ATOM 5367 C CA . PHE D 1 321 ? 36.08196 37.99790 91.95971 1.000 40.65842 301 PHE B CA 1
ATOM 5368 C C . PHE D 1 321 ? 37.30432 37.25271 92.46812 1.000 40.97318 301 PHE B C 1
ATOM 5369 O O . PHE D 1 321 ? 38.22254 37.01341 91.67882 1.000 46.07484 301 PHE B O 1
ATOM 5377 N N . PHE D 1 322 ? 37.34781 36.87447 93.74794 1.000 42.34588 302 PHE B N 1
ATOM 5378 C CA . PHE D 1 322 ? 38.59008 36.40884 94.35619 1.000 40.64143 302 PHE B CA 1
ATOM 5379 C C . PHE D 1 322 ? 39.07059 35.10075 93.74014 1.000 42.71457 302 PHE B C 1
ATOM 5380 O O . PHE D 1 322 ? 40.27815 34.90055 93.57197 1.000 43.26566 302 PHE B O 1
ATOM 5388 N N . TRP D 1 323 ? 38.14926 34.19395 93.40204 1.000 42.54061 303 TRP B N 1
ATOM 5389 C CA . TRP D 1 323 ? 38.57461 32.89210 92.89874 1.000 42.19541 303 TRP B CA 1
ATOM 5390 C C . TRP D 1 323 ? 39.15542 32.99961 91.49495 1.000 46.88109 303 TRP B C 1
ATOM 5391 O O . TRP D 1 323 ? 40.05085 32.22635 91.13623 1.000 45.46646 303 TRP B O 1
ATOM 5402 N N . LEU D 1 324 ? 38.67428 33.95222 90.69495 1.000 41.40240 304 LEU B N 1
ATOM 5403 C CA . LEU D 1 324 ? 39.31309 34.22895 89.41417 1.000 45.42928 304 LEU B CA 1
ATOM 5404 C C . LEU D 1 324 ? 40.54756 35.10127 89.59370 1.000 45.41157 304 LEU B C 1
ATOM 5405 O O . LEU D 1 324 ? 41.53393 34.94672 88.86446 1.000 41.45174 304 LEU B O 1
ATOM 5410 N N . ASP D 1 325 ? 40.50243 36.02292 90.55967 1.000 44.98739 305 ASP B N 1
ATOM 5411 C CA . ASP D 1 325 ? 41.65011 36.87763 90.84126 1.000 35.81766 305 ASP B CA 1
ATOM 5412 C C . ASP D 1 325 ? 42.86386 36.06173 91.26443 1.000 44.86830 305 ASP B C 1
ATOM 5413 O O . ASP D 1 325 ? 44.00398 36.45924 90.99863 1.000 47.03008 305 ASP B O 1
ATOM 5418 N N . ASN D 1 326 ? 42.64100 34.92096 91.91639 1.000 45.73153 306 ASN B N 1
ATOM 5419 C CA . ASN D 1 326 ? 43.72920 34.04621 92.32843 1.000 45.20251 306 ASN B CA 1
ATOM 5420 C C . ASN D 1 326 ? 44.23721 33.16243 91.19877 1.000 43.84381 306 ASN B C 1
ATOM 5421 O O . ASN D 1 326 ? 45.24456 32.47041 91.38148 1.000 46.94784 306 ASN B O 1
ATOM 5426 N N . LEU D 1 327 ? 43.56857 33.16284 90.04793 1.000 52.40336 307 LEU B N 1
ATOM 5427 C CA . LEU D 1 327 ? 44.06596 32.46760 88.87058 1.000 48.59940 307 LEU B CA 1
ATOM 5428 C C . LEU D 1 327 ? 44.93106 33.35673 87.99011 1.000 52.15772 307 LEU B C 1
ATOM 5429 O O . LEU D 1 327 ? 45.58914 32.84746 87.07668 1.000 60.75941 307 LEU B O 1
ATOM 5434 N N . THR D 1 328 ? 44.94131 34.66329 88.24114 1.000 54.81149 308 THR B N 1
ATOM 5435 C CA . THR D 1 328 ? 45.86624 35.57106 87.58476 1.000 51.18279 308 THR B CA 1
ATOM 5436 C C . THR D 1 328 ? 47.22124 35.51427 88.28698 1.000 47.81592 308 THR B C 1
ATOM 5437 O O . THR D 1 328 ? 47.42701 34.75823 89.24013 1.000 57.03332 308 THR B O 1
ATOM 5441 N N . GLU D 1 329 ? 48.16299 36.32553 87.81630 1.000 50.63861 309 GLU B N 1
ATOM 5442 C CA . GLU D 1 329 ? 49.49474 36.39868 8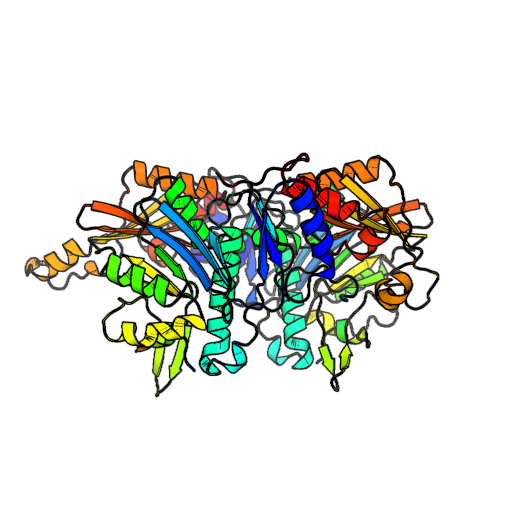8.40673 1.000 65.94988 309 GLU B CA 1
ATOM 5443 C C . GLU D 1 329 ? 49.54547 37.61085 89.33136 1.000 60.30349 309 GLU B C 1
ATOM 5444 O O . GLU D 1 329 ? 49.42542 38.75360 88.87647 1.000 53.93721 309 GLU B O 1
ATO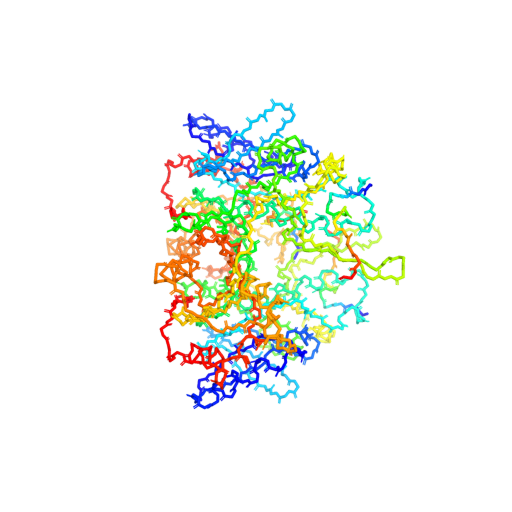M 5450 N N . GLU D 1 330 ? 49.70820 37.35002 90.63055 1.000 45.36911 310 GLU B N 1
ATOM 5451 C CA . GLU D 1 330 ? 49.82827 38.39316 91.65230 1.000 52.24543 310 GLU B CA 1
ATOM 5452 C C . GLU D 1 330 ? 48.56228 39.24458 91.74850 1.000 53.29839 310 GLU B C 1
ATOM 5453 O O . GLU D 1 330 ? 48.62757 40.46604 91.90527 1.000 53.50307 310 GLU B O 1
ATOM 5459 N N . ASN D 1 331 ? 47.40454 38.59041 91.65082 1.000 49.96860 311 ASN B N 1
ATOM 5460 C CA . ASN D 1 331 ? 46.10297 39.18710 91.95969 1.000 42.14015 311 ASN B CA 1
ATOM 5461 C C . ASN D 1 331 ? 45.87597 40.48627 91.17842 1.000 44.55970 311 ASN B C 1
ATOM 5462 O O . ASN D 1 331 ? 45.79147 41.58381 91.73204 1.000 43.69166 311 ASN B O 1
ATOM 5467 N N . ARG D 1 332 ? 45.77373 40.32274 89.85744 1.000 45.58878 312 ARG B N 1
ATOM 5468 C CA . ARG D 1 332 ? 45.62432 41.47854 88.97754 1.000 44.44670 312 ARG B CA 1
ATOM 5469 C C . ARG D 1 332 ? 44.28525 42.18114 89.18215 1.000 48.62326 312 ARG B C 1
ATOM 5470 O O . ARG D 1 332 ? 44.20750 43.41007 89.08039 1.000 48.74164 312 ARG B O 1
ATOM 5478 N N . ILE D 1 333 ? 43.22056 41.42770 89.46935 1.000 47.20349 313 ILE B N 1
ATOM 5479 C CA . ILE D 1 333 ? 41.90897 42.04876 89.64474 1.000 46.78129 313 ILE B CA 1
ATOM 5480 C C . ILE D 1 333 ? 41.87157 42.87496 90.92546 1.000 39.75043 313 ILE B C 1
ATOM 5481 O O . ILE D 1 333 ? 41.32094 43.98351 90.94941 1.000 39.82564 313 ILE B O 1
ATOM 5486 N N . SER D 1 334 ? 42.44770 42.35034 92.01039 1.000 40.41429 314 SER B N 1
ATOM 5487 C CA . SER D 1 334 ? 42.54567 43.12821 93.24162 1.000 30.37939 314 SER B CA 1
ATOM 5488 C C . SER D 1 334 ? 43.38557 44.38286 93.03305 1.000 37.80987 314 SER B C 1
ATOM 5489 O O . SER D 1 334 ? 43.06666 45.45053 93.57031 1.000 38.84691 314 SER B O 1
ATOM 5492 N N . LYS D 1 335 ? 44.46052 44.27362 92.24717 1.000 40.13478 315 LYS B N 1
ATOM 5493 C CA . LYS D 1 335 ? 45.27503 45.44269 91.92842 1.000 41.10237 315 LYS B CA 1
ATOM 5494 C C . LYS D 1 335 ? 44.47392 46.47713 91.14509 1.000 40.56534 315 LYS B C 1
ATOM 5495 O O . LYS D 1 335 ? 44.56748 47.68165 91.41400 1.000 41.98587 315 LYS B O 1
ATOM 5501 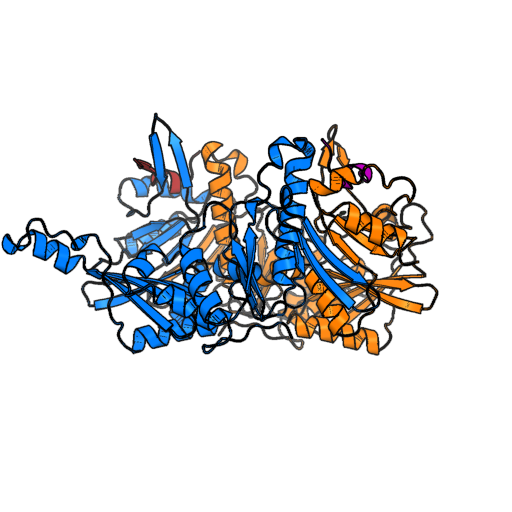N N . SER D 1 336 ? 43.67987 46.02470 90.17053 1.000 33.99369 316 SER B N 1
ATOM 5502 C CA . SER D 1 336 ? 42.84688 46.94501 89.40286 1.000 38.86640 316 SER B CA 1
ATOM 5503 C C . SER D 1 336 ? 41.81994 47.62976 90.29434 1.000 43.23609 316 SER B C 1
ATOM 5504 O O . SER D 1 336 ? 41.56937 48.83280 90.15632 1.000 41.59126 316 SER B O 1
ATOM 5507 N N . ILE D 1 337 ? 41.21536 46.87789 91.21621 1.000 34.47735 317 ILE B N 1
ATOM 5508 C CA . ILE D 1 337 ? 40.24136 47.46763 92.13106 1.000 42.63181 317 ILE B CA 1
ATOM 5509 C C . ILE D 1 337 ? 40.91081 48.50414 93.02373 1.000 38.81178 317 ILE B C 1
ATOM 5510 O O . ILE D 1 337 ? 40.37214 49.59523 93.24537 1.000 43.88150 317 ILE B O 1
ATOM 5515 N N . ALA D 1 338 ? 42.09882 48.18475 93.54228 1.000 37.00385 318 ALA B N 1
ATOM 5516 C CA . ALA D 1 338 ? 42.82154 49.13540 94.38130 1.000 39.72761 318 ALA B CA 1
ATOM 5517 C C . ALA D 1 338 ? 43.17255 50.40079 93.60914 1.000 36.85161 318 ALA B C 1
ATOM 5518 O O . ALA D 1 338 ? 43.08116 51.51072 94.14704 1.000 37.05061 318 ALA B O 1
ATOM 5520 N N . ASP D 1 339 ? 43.57812 50.25426 92.34525 1.000 36.07666 319 ASP B N 1
ATOM 5521 C CA . ASP D 1 339 ? 43.89639 51.42523 91.53376 1.000 37.75098 319 ASP B CA 1
ATOM 5522 C C . ASP D 1 339 ? 42.65142 52.25834 91.25426 1.000 39.62652 319 ASP B C 1
ATOM 5523 O O . ASP D 1 339 ? 42.71034 53.49340 91.25472 1.000 44.04866 319 ASP B O 1
ATOM 5528 N N . LEU D 1 340 ? 41.51544 51.59972 91.01517 1.000 43.83809 320 LEU B N 1
ATOM 5529 C CA . LEU D 1 340 ? 40.26951 52.32453 90.78628 1.000 37.95177 320 LEU B CA 1
ATOM 5530 C C . LEU D 1 340 ? 39.83054 53.07892 92.03543 1.000 33.62842 320 LEU B C 1
ATOM 5531 O O . LEU D 1 340 ? 39.33341 54.20772 91.94590 1.000 33.75601 320 LEU B O 1
ATOM 5536 N N . LEU D 1 341 ? 40.00509 52.47160 93.21211 1.000 34.23497 321 LEU B N 1
ATOM 5537 C CA . LEU D 1 341 ? 39.59185 53.13341 94.44510 1.000 30.05909 321 LEU B CA 1
ATOM 5538 C C . LEU D 1 341 ? 40.53261 54.27449 94.81431 1.000 39.27934 321 LEU B C 1
ATOM 5539 O O . LEU D 1 341 ? 40.08593 55.29061 95.35838 1.000 36.40032 321 LEU B O 1
ATOM 5544 N N . CYS D 1 342 ? 41.82604 54.13311 94.52371 1.000 36.82603 322 CYS B N 1
ATOM 5545 C CA . CYS D 1 342 ? 42.81089 55.17362 94.79371 1.000 44.02447 322 CYS B CA 1
ATOM 5546 C C . CYS D 1 342 ? 42.87587 56.23135 93.69963 1.000 37.23351 322 CYS B C 1
ATOM 5547 O O . CYS D 1 342 ? 43.78190 57.07085 93.73045 1.000 43.31816 322 CYS B O 1
ATOM 5550 N N . ASP D 1 343 ? 41.95335 56.19506 92.73521 1.000 41.45751 323 ASP B N 1
ATOM 5551 C CA . ASP D 1 343 ? 41.84618 57.19847 91.67640 1.000 44.35338 323 ASP B CA 1
ATOM 5552 C C . ASP D 1 343 ? 43.06643 57.20878 90.75808 1.000 45.60835 323 ASP B C 1
ATOM 5553 O O . ASP D 1 343 ? 43.41490 58.24500 90.18765 1.000 46.81578 323 ASP B O 1
ATOM 5558 N N . LYS D 1 344 ? 43.72649 56.06378 90.60460 1.000 43.37258 324 LYS B N 1
ATOM 5559 C CA . LYS D 1 344 ? 44.82213 55.92048 89.65820 1.000 37.17677 324 LYS B CA 1
ATOM 5560 C C . LYS D 1 344 ? 44.37565 55.28654 88.34729 1.000 43.96514 324 LYS B C 1
ATOM 5561 O O . LYS D 1 344 ? 45.22232 54.93611 87.52006 1.000 50.65414 324 LYS B O 1
ATOM 5567 N N . ALA D 1 345 ? 43.07117 55.13228 88.14283 1.000 39.99922 325 ALA B N 1
ATOM 5568 C CA . ALA D 1 345 ? 42.49968 54.54569 86.94089 1.000 39.22335 325 ALA B CA 1
ATOM 5569 C C . ALA D 1 345 ? 41.27248 55.33850 86.54172 1.000 38.63237 325 ALA B C 1
ATOM 5570 O O . ALA D 1 345 ? 40.60982 55.94226 87.40026 1.000 40.78485 325 ALA B O 1
ATOM 5572 N N . PRO D 1 346 ? 40.93698 55.37909 85.25065 1.000 42.28538 326 PRO B N 1
ATOM 5573 C CA . PRO D 1 346 ? 39.76824 56.14609 84.80969 1.000 37.29192 326 PRO B CA 1
ATOM 5574 C C . PRO D 1 346 ? 38.48222 55.62828 85.44220 1.000 46.55144 326 PRO B C 1
ATOM 5575 O O . PRO D 1 346 ? 38.25744 54.41999 85.54240 1.000 41.76005 326 PRO B O 1
ATOM 5579 N N . ARG D 1 347 ? 37.63458 56.56244 85.86579 1.000 47.80903 327 ARG B N 1
ATOM 5580 C CA . ARG D 1 347 ? 36.39682 56.25100 86.56121 1.000 47.75964 327 ARG B CA 1
ATOM 5581 C C . ARG D 1 347 ? 35.19383 56.74997 85.77345 1.000 41.29801 327 ARG B C 1
ATOM 5582 O O . ARG D 1 347 ? 35.29398 57.66002 84.94638 1.000 43.03483 327 ARG B O 1
ATOM 5590 N N . ARG D 1 348 ? 34.04347 56.13604 86.05204 1.000 45.00023 328 ARG B N 1
ATOM 5591 C CA . ARG D 1 348 ? 32.74730 56.70977 85.69428 1.000 40.80244 328 ARG B CA 1
ATOM 5592 C C . ARG D 1 348 ? 32.24762 57.45993 86.92559 1.000 42.35514 328 ARG B C 1
ATOM 5593 O O . ARG D 1 348 ? 31.47647 56.94865 87.74007 1.000 45.17036 328 ARG B O 1
ATOM 5601 N N . ASP D 1 349 ? 32.72582 58.69792 87.05871 1.000 35.83208 329 ASP B N 1
ATOM 5602 C CA . ASP D 1 349 ? 32.54087 59.48214 88.27548 1.000 43.95735 329 ASP B CA 1
ATOM 5603 C C . ASP D 1 349 ? 31.07148 59.57760 88.66733 1.000 44.13540 329 ASP B C 1
ATOM 5604 O O . ASP D 1 349 ? 30.22155 59.96660 87.86113 1.000 38.25729 329 ASP B O 1
ATOM 5609 N N . ASN D 1 350 ? 30.77949 59.21790 89.92021 1.000 34.61682 330 ASN B N 1
ATOM 5610 C CA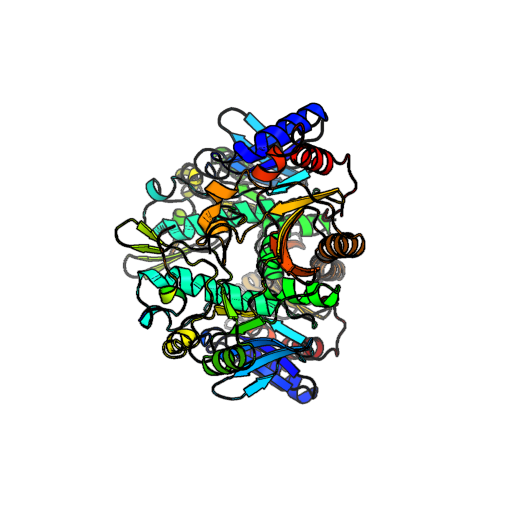 . ASN D 1 350 ? 29.42128 59.25781 90.45105 1.000 43.45360 330 ASN B CA 1
ATOM 5611 C C . ASN D 1 350 ? 29.32098 60.10134 91.71846 1.000 34.83392 330 ASN B C 1
ATOM 5612 O O . ASN D 1 350 ? 28.40986 59.89205 92.52535 1.000 34.54618 330 ASN B O 1
ATOM 5617 N N . ARG D 1 351 ? 30.24285 61.04279 91.91395 1.000 37.99397 331 ARG B N 1
ATOM 5618 C CA . ARG D 1 351 ? 30.15051 61.95551 93.04498 1.000 39.69828 331 ARG B CA 1
ATOM 5619 C C . ARG D 1 351 ? 28.84928 62.74646 92.98211 1.000 32.66071 331 ARG B C 1
ATOM 5620 O O . ARG D 1 351 ? 28.32555 63.03904 91.90449 1.000 40.02682 331 ARG B O 1
ATOM 5628 N N . VAL D 1 352 ? 28.32550 63.09198 94.15359 1.000 36.06936 332 VAL B N 1
ATOM 5629 C CA . VAL D 1 352 ? 27.04556 63.78071 94.27352 1.000 42.61450 332 VAL B CA 1
ATOM 5630 C C . VAL D 1 352 ? 27.32742 65.23823 94.61108 1.000 42.68395 332 VAL B C 1
ATOM 5631 O O . VAL D 1 352 ? 27.70709 65.55934 95.74439 1.000 43.88567 332 VAL B O 1
ATOM 5635 N N . LEU D 1 353 ? 27.13918 66.11628 93.62722 1.000 42.41718 333 LEU B N 1
ATOM 5636 C CA . LEU D 1 353 ? 27.28122 67.56255 93.80370 1.000 52.45323 333 LEU B CA 1
ATOM 5637 C C . LEU D 1 353 ? 28.62747 67.95112 94.40753 1.000 57.55540 333 LEU B C 1
ATOM 5638 O O . LEU D 1 353 ? 28.68740 68.51278 95.50185 1.000 59.75844 333 LEU B O 1
ATOM 5643 N N . THR E 3 1 ? 19.03326 29.55784 91.93777 1.000 79.11472 1 THR T N 1
ATOM 5644 C CA . THR E 3 1 ? 19.51045 29.83088 93.28740 1.000 91.28791 1 THR T CA 1
ATOM 5645 C C . THR E 3 1 ? 20.72125 28.98948 93.66956 1.000 88.33581 1 THR T C 1
ATOM 5646 O O . THR E 3 1 ? 20.64309 27.76177 93.72614 1.000 84.97943 1 THR T O 1
ATOM 5650 N N . LEU E 3 2 ? 21.84156 29.66426 93.91765 1.000 88.53611 2 LEU T N 1
ATOM 5651 C CA . LEU E 3 2 ? 22.96616 29.09899 94.65478 1.000 94.39096 2 LEU T CA 1
ATOM 5652 C C . LEU E 3 2 ? 23.98154 30.19719 94.91051 1.000 97.44892 2 LEU T C 1
ATOM 5653 O O . LEU E 3 2 ? 24.05444 31.17198 94.16235 1.000 95.26194 2 LEU T O 1
ATOM 5658 N N . LYS E 3 3 ? 24.75521 30.02572 95.97690 1.000 98.17551 3 LYS T N 1
ATOM 5659 C CA . LYS E 3 3 ? 25.72903 31.00693 96.42260 1.000 98.93804 3 LYS T CA 1
ATOM 5660 C C . LYS E 3 3 ? 27.11128 30.38074 96.57219 1.000 100.53281 3 LYS T C 1
ATOM 5661 O O . LYS E 3 3 ? 27.87268 30.73107 97.47937 1.000 104.63687 3 LYS T O 1
ATOM 5667 N N . TYR E 3 4 ? 27.46692 29.43742 95.68796 1.000 100.51367 4 TYR T N 1
ATOM 5668 C CA . TYR E 3 4 ? 28.87962 29.05115 95.60413 1.000 95.92307 4 TYR T CA 1
ATOM 5669 C C . TYR E 3 4 ? 29.68744 30.18484 95.02178 1.000 93.60556 4 TYR T C 1
ATOM 5670 O O . TYR E 3 4 ? 30.70097 30.58804 95.64625 1.000 89.42914 4 TYR T O 1
ATOM 5679 N N . PRO E 3 5 ? 29.35141 30.78052 93.86235 1.000 93.55324 5 PRO T N 1
ATOM 5680 C CA . PRO E 3 5 ? 29.60794 32.20744 93.69423 1.000 84.47726 5 PRO T CA 1
ATOM 5681 C C . PRO E 3 5 ? 28.49844 32.99998 94.37285 1.000 86.81461 5 PRO T C 1
ATOM 5682 O O . PRO E 3 5 ? 27.39430 33.11646 93.83148 1.000 88.31824 5 PRO T O 1
ATOM 5686 N N . SER E 3 6 ? 28.77483 33.54058 95.56007 1.000 80.68850 6 SER T N 1
ATOM 5687 C CA . SER E 3 6 ? 27.78562 34.29693 96.32974 1.000 73.13127 6 SER T CA 1
ATOM 5688 C C . SER E 3 6 ? 27.95410 35.76311 95.94631 1.000 53.74308 6 SER T C 1
ATOM 5689 O O . SER E 3 6 ? 28.68528 36.51924 96.59323 1.000 52.63058 6 SER T O 1
ATOM 5692 N N . ASP E 3 7 ? 27.27755 36.15046 94.86050 1.000 49.44897 7 ASP T N 1
ATOM 5693 C CA . ASP E 3 7 ? 27.36289 37.46699 94.24620 1.000 54.22591 7 ASP T CA 1
ATOM 5694 C C . ASP E 3 7 ? 26.38167 38.48037 94.82283 1.000 50.58531 7 ASP T C 1
ATOM 5695 O O . ASP E 3 7 ? 26.39480 39.64593 94.39987 1.000 53.30009 7 ASP T O 1
ATOM 5700 N N . SER E 3 8 ? 25.52707 38.06770 95.75280 1.000 52.39731 8 SER T N 1
ATOM 5701 C CA . SER E 3 8 ? 24.66402 39.02157 96.42408 1.000 51.21134 8 SER T CA 1
ATOM 5702 C C . SER E 3 8 ? 25.46739 39.90320 97.37626 1.000 51.52383 8 SER T C 1
ATOM 5703 O O . SER E 3 8 ? 26.44119 39.46952 97.99883 1.000 46.38895 8 SER T O 1
ATOM 5706 N N . ASP E 3 9 ? 25.04546 41.16052 97.48576 1.000 50.35991 9 ASP T N 1
ATOM 5707 C CA . ASP E 3 9 ? 25.68016 42.09270 98.40670 1.000 50.17168 9 ASP T CA 1
ATOM 5708 C C . ASP E 3 9 ? 25.07929 42.04563 99.80464 1.000 48.47372 9 ASP T C 1
ATOM 5709 O O . ASP E 3 9 ? 25.72469 42.49602 100.75902 1.000 41.27572 9 ASP T O 1
ATOM 5714 N N . GLU E 3 10 ? 23.87192 41.50799 99.94694 1.000 59.36447 10 GLU T N 1
ATOM 5715 C CA . GLU E 3 10 ? 23.16969 41.46509 101.21937 1.000 54.28371 10 GLU T CA 1
ATOM 5716 C C . GLU E 3 10 ? 23.22118 40.06193 101.81008 1.000 47.24430 10 GLU T C 1
ATOM 5717 O O . GLU E 3 10 ? 23.33789 39.06704 101.08989 1.000 48.46032 10 GLU T O 1
ATOM 5723 N N . GLY E 3 11 ? 23.13130 39.99446 1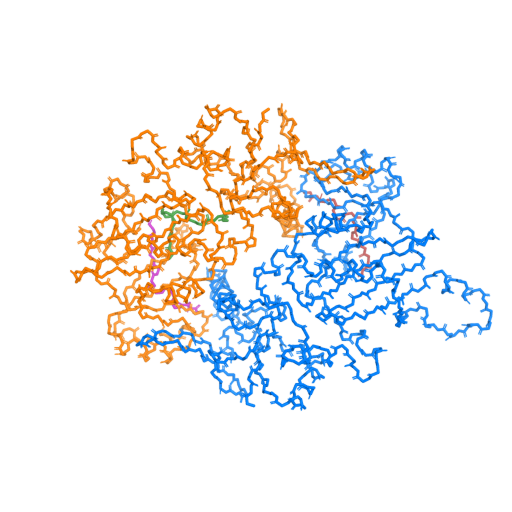03.13417 1.000 46.43210 11 GLY T N 1
ATOM 5724 C CA . GLY E 3 11 ? 23.15433 38.72650 103.83832 1.000 60.47771 11 GLY T CA 1
ATOM 5725 C C . GLY E 3 11 ? 23.40257 38.87862 105.32686 1.000 54.32151 11 GLY T C 1
ATOM 5726 O O . GLY E 3 11 ? 22.56153 38.51142 106.14786 1.000 71.61339 11 GLY T O 1
#

Foldseek 3Di:
DAEEEEEAADVPPPLVVLLQVLLVVVPYHYDYDHFQCPPPAKPWDWDQPPNDIWIWIGHPVDTDIDLRHQEYEYQDDDHHPHPVVVVDDPVCRVVVVVVRVCVVLVVQQPFQHFYQDHDVLQVVQLPQVVQVVVLVVLPFAAFDKDKDLDLVVVVVVCVVLVWKWKAASDWDWDQPPNGIDTDDTDTCDPVNNVVSNVSNVPIIMMGRDFAFQKKWKWKFAALDIWIWIQGQNVQVVLVPPPVCPPPPCNPPIATDDDDPVVSVSVNVSCVVSLHRIWIWIWGQHPVRGIHTDGINSNDDCVSVLVNDDSRVVSSSNSCVSSVNDDGSGDRDD/DDDDCVVVDDDD/DDDPCVVVDDDD/DAEEEEEAAPPPCLFCVLLQVLLVVVPYHYDYDHQLPPPPFWHWDWDADPNDIWIWIGGPVDIDIDLRHQEYEHQDNPNHPHPVCVVDDPVCPVVVVVVSVCVVLVVQQPRQHFYQDHDVLQVVQLPFVVVVVVLVVLPFAAFDKDKALDLVVVLVVCVVQVWKWKADSDWDWDADPNDTDTDFTGTDDNVPSPVSVCSNVDIIMMGRQFQFPWKWKWKFAQLDIWIKIFRQCPDPQSRRPVVSVCVVCLQVIGTDDDDPSVSVSVNVSCVVSLHRIWIWIWGQHPVRGIHTDGINSNDGCSSVLVVDDSRVVSSSNSCVRVVVDDGSGDRDD/DDVPVPPDPDD

Solvent-accessible surface area: 29936 Å² total; per-residue (Å²): 187,65,32,0,0,0,0,5,76,64,67,19,58,132,2,3,78,62,0,33,80,28,0,85,172,29,50,17,70,21,0,44,0,14,2,12,34,1,0,32,104,2,68,7,1,5,6,18,37,139,55,144,37,50,2,27,0,62,27,104,136,68,120,17,33,4,72,84,15,35,2,1,16,3,42,74,16,174,78,20,4,110,24,0,146,165,53,12,63,95,73,5,57,56,14,0,41,29,0,0,140,30,6,0,52,2,5,2,4,3,10,57,16,1,3,6,15,16,18,12,46,14,57,50,9,41,2,47,6,3,3,4,34,3,0,43,87,22,32,4,122,10,2,17,2,0,7,0,0,10,26,106,46,0,110,125,5,11,98,105,20,185,62,2,20,1,38,19,16,46,61,26,54,34,140,66,144,58,49,82,32,45,18,85,78,45,56,16,71,159,117,35,52,139,85,6,105,26,0,48,24,1,1,3,6,0,5,62,70,21,93,107,34,37,36,3,67,1,4,0,4,1,121,59,33,42,7,2,17,32,36,38,98,118,20,133,54,18,113,124,42,176,154,96,104,77,94,86,116,54,86,125,31,75,80,39,164,20,51,159,86,13,55,136,32,0,21,58,0,0,64,43,10,88,17,5,23,0,19,1,33,1,25,0,6,68,129,76,71,46,37,0,28,49,2,70,11,29,11,78,3,46,108,4,0,85,68,27,136,119,15,86,0,0,51,7,0,0,28,1,0,14,97,120,27,94,55,22,71,42,147,21,149,132,98,2,4,2,18,67,18,34,49,138,81,109,84,3,1,2,13,37,2,45,63,147,113,169,76,35,0,0,0,0,0,9,64,71,0,64,104,4,3,82,75,0,35,56,16,0,83,142,30,42,12,58,32,6,67,0,25,0,14,51,1,0,40,137,6,70,5,4,3,8,18,51,115,57,151,50,60,4,32,0,34,29,126,140,118,125,20,47,5,78,90,16,39,1,2,13,2,7,2,3,31,70,17,4,130,18,0,136,143,53,9,57,97,92,4,62,53,26,0,11,30,1,0,126,30,5,0,15,5,4,3,4,3,9,58,16,3,3,7,14,15,2,14,45,13,37,55,7,50,1,39,10,2,3,5,31,2,0,43,95,24,42,6,83,12,2,17,3,0,10,1,0,13,19,111,49,0,66,169,2,5,97,113,19,173,73,3,15,0,33,10,15,28,52,25,50,6,150,52,144,77,61,92,24,5,0,5,17,30,67,9,79,130,113,37,31,120,94,0,98,24,0,30,35,1,0,1,4,0,5,55,59,23,101,26,102,35,20,3,2,0,0,0,4,1,116,62,36,47,9,4,48,4,71,0,55,128,24,150,52,0,64,33,10,15,48,64,30,1,124,72,13,46,95,101,7,99,83,33,158,13,51,135,75,2,63,135,28,0,20,82,0,0,60,46,8,88,19,5,18,0,0,0,27,2,15,2,5,70,134,88,70,25,39,0,32,37,2,17,14,8,1,10,3,59,12,0,3,89,62,32,140,108,16,96,0,2,50,9,0,0,27,1,1,12,92,130,28,102,56,21,65,41,158,25,132,10,11,104,92,7,22,23,53,7,69,62

InterPro domains:
  IPR048936 MvdD-like, pre-ATP grasp domain [PF21068] (3-117)

Organism: NCBI:txid1121287

Radius of gyration: 26.6 Å; Cα contacts (8 Å, |Δi|>4): 1474; chains: 5; bounding box: 67×72×66 Å

B-factor: mean 52.86, std 16.51, range [20.41, 131.7]